Protein AF-A0AAE4VP01-F1 (afdb_monomer)

Solvent-accessible surface area (backbone atoms only — not comparable to full-atom values): 35886 Å² total; per-residue (Å²): 139,86,82,85,86,83,71,98,64,45,28,36,31,38,40,40,50,31,27,44,33,40,36,56,49,70,44,77,76,13,19,28,44,48,33,24,73,86,30,47,46,76,45,73,30,29,28,28,36,28,52,70,85,44,73,76,43,69,72,31,62,60,72,43,76,47,77,37,77,89,49,61,73,82,57,69,50,41,46,39,41,38,37,60,40,58,82,83,59,34,25,40,36,40,43,38,38,38,19,53,63,72,38,79,54,98,81,33,50,76,47,77,50,72,51,61,40,58,10,25,40,35,41,37,48,26,43,37,44,54,47,46,66,72,38,60,84,44,47,44,80,91,73,40,55,36,32,50,26,77,65,61,79,61,82,86,54,53,73,67,65,61,67,66,47,58,67,26,50,28,64,21,54,50,74,68,78,95,67,61,63,41,90,93,66,74,71,48,66,36,43,68,37,60,28,40,64,32,64,91,41,56,49,67,42,51,59,49,42,41,69,90,60,84,74,84,61,53,42,57,37,68,62,63,63,64,64,58,88,47,81,22,44,43,75,70,52,48,23,61,40,54,24,89,44,100,80,51,50,68,46,86,45,59,45,48,74,65,52,82,56,47,34,36,28,43,61,28,30,44,56,53,97,83,37,76,55,41,84,37,34,47,34,49,34,46,40,24,21,38,57,38,48,29,35,50,44,45,36,33,27,47,93,86,65,46,70,43,50,70,39,42,32,33,37,25,52,80,93,42,77,39,46,71,85,47,50,21,40,72,65,87,73,80,68,58,56,66,70,59,51,45,55,50,67,71,38,83,83,51,45,69,31,47,92,39,46,28,34,44,54,99,84,32,48,26,33,28,59,45,66,34,39,40,37,71,68,52,85,54,61,91,70,38,36,57,21,26,69,52,95,56,55,89,80,36,46,58,47,38,81,43,79,38,68,73,40,58,52,94,85,45,74,37,53,47,79,46,44,32,32,67,37,72,52,80,74,75,79,74,76,77,75,80,76,76,86,77,79,87,77,81,87,81,81,86,81,78,86,80,80,82,85,76,80,81,80,80,83,83,77,73,80,88,77,67,76,85,74,85,75,77,71,80,85,73,77,79,69,57,82,81,52,62,48,71,54,78,51,72,56,78,52,78,66,98,67,92,78,90,86,82,88,86,91,86,88,79,88,86,74,86,81,84,72,87,79,75,92,83,81,85,87,88,82,86,79,92,76,83,89,78,86,88,83,86,85,89,83,90,83,85,90,80,89,82,91,84,82,90,88,86,87,88,90,82,87,86,88,90,85,87,88,86,86,80,88,83,76,77,79,72,74,75,75,73,74,86,81,82,78,134

pLDDT: mean 74.48, std 25.94, range [20.48, 98.75]

Secondary structure (DSSP, 8-state):
-------S---EEEEE--EEEEEE-B-TTS-EEPS-TTTEEEEEEPEEEEETTEEEEEEE-S-EEEEE-S----S-EEEEEEEEE-TT--EEEEEEEEEETTB-STT-EEEEEEEE-EEEEEEEEEEHHHHHHH-GGGB-GGGPBPPTTTT---TTS-HHHHHSS-EE-SGGGS--TTPPBPTT---EEPPPEE-B--TT--B-EESS--TT----S----HHHHHT---TTEEEEEE------STT----SSHHHHTS-STTEE--EEEEETTEEEEEE-EEEEEEEEEE--EEEEEEEE-TT--EE-S-BEEEEETTEEEESS-B--SS-PPPPPHHHHHHHHH-TTSEEPGGG-EEEETTEEEEPSEEEEEEE-SPPPTTEEEEE--S-STT--SSEEEEE----STTS-SEEEEEEEEEEPPPPPPPPPPPPPPPPPPPPPPPPPPPPPPPPPPP---GGGS--------------TT--E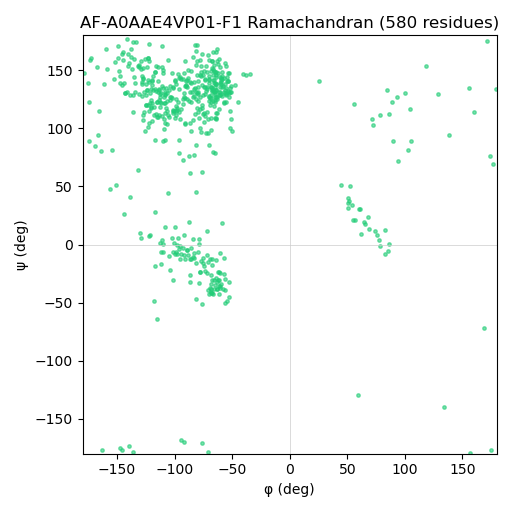EEEEEEEE--S----------------------S---------PPP--------------------------------SSSSSSSSSSSSSSSSS--

Radius of gyration: 39.27 Å; Cα contacts (8 Å, |Δi|>4): 1035; chains: 1; bounding box: 77×124×112 Å

Mean predicted aligned error: 16.54 Å

Sequence (582 aa):
MVYKNFPNANSALFYVWSGDSVNGTIA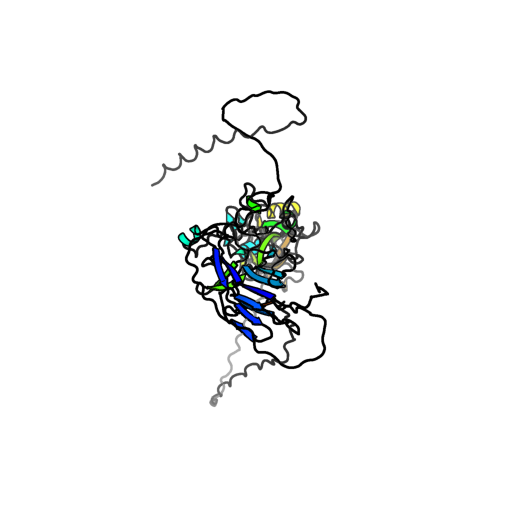RDGSIYAGSKSTILDSNVPFTFELNGYKIVNDSKKFIAIDCNKSSFANYLYIKLAYNYSFNTERITFRYVYCYQNQCDERALYGRYTYFSEADAQFHFVDDLQYRAKNPNGVGEGGKLKERGNSDAHLSLTDDEKKKGTLISSVPFHKIEGLNDIPGTQVETTGKAGFYRTDAGDAKSSILSFSNDTDTHNRPTLANLTGKNIPGYVYWDNDIDKPNNKNHEFANDDFTKKQPGNHYLSFAYEMKDGKPVKFLSRKHYYVTFRPIPTRLVVQYKGLDQQVISSKAYVIYAGASSVNSSLSSSASIPEAPERTTIVRMAENKDTSLLSAGAGYLSDGYAYLAPGIYKVDPTAAAPEGYEWAAASTDITNSSTSAKVDIGVNRSDTDSTQKVVTFVLRKKPTPPTPPTPPTPPTPPAPTPEPEPEPEPTPEPEPDIDWDDIPDIDLTPETDFPVKPDESSTVYVSFMVDNAALSAFKQESDQCSSEPKSAEVSTKQEQSYASVQQKRPESKRVSAKSHRLSKTGSTATPILTSAIASLFAGLAGLAESFAATRKRRN

Foldseek 3Di:
DFDPDDDDFWKKKKKWAFKKFKAFDAFLQFWAFWFAPLTIDIDGFFKWKDKPNRTLDDRDRDIDIFIDGPDPPVFKIKIKIKTWDFPRRAKIWTWMWMDGPPDPDPPIDTDIDMDGDWFKEKEAEFALLQCCQLCVVQADPLRAGAAQWQRDPPVVGDPCSVVSHDIGDPRQLDDRPPTHGDPPDDIDMKFIDGWDHDNQTIDWDFQADEPPDPDDIGHHAPCVNQVDDDFQWHFAHKNHQFFPDPVSHCYPDCSNPPDDYNRTQDWTFDDDPSDGFDIGRYGYMYGHIHGQFAWEAEWEAEPVRQTDWFFWKWKDDPPDTQDGPAIHDNDDDDQDQSVVSVVLRNDSPFAATPPSQQTADPRIGGGGAHKMKMAGPGDDPPQKAKFKDDPPRAPGHNIDIDGIHRNRDRPDGRYDYIYIYIDGDDDPPDPPDPDDDDDDDDDDDDDDDDDDDDDDDDDDDDPPPDPPDPPPDPDPDSDGSPDGDIDIDIDINGDPDDDDDDDDPDDRDDDPPDDDDDDDDDDDDDDDDDDDDDDDDDDDDDDDDDDDDDDDDDDDDDDDDDDPDDPPPPPPPPPPPPPDDD

Structure (mmCIF, N/CA/C/O backbone):
data_AF-A0AAE4VP01-F1
#
_entry.id   AF-A0AAE4VP01-F1
#
loop_
_atom_site.group_PDB
_atom_site.id
_atom_site.type_symbol
_atom_site.label_atom_id
_atom_site.label_alt_id
_atom_site.label_comp_id
_atom_site.label_asym_id
_atom_site.label_entity_id
_atom_site.label_seq_id
_atom_site.pdbx_PDB_ins_code
_atom_site.Cartn_x
_atom_site.Cartn_y
_atom_site.Cartn_z
_atom_site.occupancy
_atom_site.B_iso_or_equiv
_atom_site.auth_seq_id
_atom_site.auth_comp_id
_atom_site.auth_asym_id
_atom_site.auth_atom_id
_atom_site.pdbx_PDB_model_num
ATOM 1 N N . MET A 1 1 ? 2.719 1.467 -46.905 1.00 24.69 1 MET A N 1
ATOM 2 C CA . MET A 1 1 ? 2.576 2.324 -48.106 1.00 24.69 1 MET A CA 1
ATOM 3 C C . MET A 1 1 ? 2.980 1.498 -49.314 1.00 24.69 1 MET A C 1
ATOM 5 O O . MET A 1 1 ? 4.043 0.899 -49.259 1.00 24.69 1 MET A O 1
ATOM 9 N N . VAL A 1 2 ? 2.143 1.422 -50.351 1.00 22.12 2 VAL A N 1
ATOM 10 C CA . VAL A 1 2 ? 2.457 0.707 -51.603 1.00 22.12 2 VAL A CA 1
ATOM 11 C C . VAL A 1 2 ? 2.852 1.752 -52.642 1.00 22.12 2 VAL A C 1
ATOM 13 O O . VAL A 1 2 ? 2.030 2.596 -52.996 1.00 22.12 2 VAL A O 1
ATOM 16 N N . TYR A 1 3 ? 4.103 1.728 -53.099 1.00 30.81 3 TYR A N 1
ATOM 17 C CA . TYR A 1 3 ? 4.560 2.585 -54.192 1.00 30.81 3 TYR A CA 1
ATOM 18 C C . TYR A 1 3 ? 4.324 1.873 -55.526 1.00 30.81 3 TYR A C 1
ATOM 20 O O . TYR A 1 3 ? 4.761 0.742 -55.720 1.00 30.81 3 TYR A O 1
ATOM 28 N N . LYS A 1 4 ? 3.611 2.534 -56.443 1.00 29.00 4 LYS A N 1
ATOM 29 C CA . LYS A 1 4 ? 3.422 2.083 -57.827 1.00 29.00 4 LYS A CA 1
ATOM 30 C C . LYS A 1 4 ? 4.448 2.768 -58.730 1.00 29.00 4 LYS A C 1
ATOM 32 O O . LYS A 1 4 ? 4.572 3.989 -58.678 1.00 29.00 4 LYS A O 1
ATOM 37 N N . ASN A 1 5 ? 5.079 1.963 -59.588 1.00 33.78 5 ASN A N 1
ATOM 38 C CA . ASN A 1 5 ? 6.081 2.277 -60.620 1.00 33.78 5 ASN A CA 1
ATOM 39 C C . ASN A 1 5 ? 7.545 2.236 -60.152 1.00 33.78 5 ASN A C 1
ATOM 41 O O . ASN A 1 5 ? 8.133 3.257 -59.801 1.00 33.78 5 ASN A O 1
ATOM 45 N N . PHE A 1 6 ? 8.155 1.052 -60.258 1.00 41.00 6 PHE A N 1
ATOM 46 C CA . PHE A 1 6 ? 9.605 0.862 -60.184 1.00 41.00 6 PHE A CA 1
ATOM 47 C C . PHE A 1 6 ? 10.179 0.696 -61.609 1.00 41.00 6 PHE A C 1
ATOM 49 O O . PHE A 1 6 ? 9.810 -0.259 -62.290 1.00 41.00 6 PHE A O 1
ATOM 56 N N . PRO A 1 7 ? 11.034 1.611 -62.108 1.00 40.00 7 PRO A N 1
ATOM 57 C CA . PRO A 1 7 ? 11.706 1.454 -63.401 1.00 40.00 7 PRO A CA 1
ATOM 58 C C . PRO A 1 7 ? 12.818 0.385 -63.370 1.00 40.00 7 PRO A C 1
ATOM 60 O O . PRO A 1 7 ? 13.436 0.141 -62.338 1.00 40.00 7 PRO A O 1
ATOM 63 N N . ASN A 1 8 ? 13.082 -0.201 -64.545 1.00 43.78 8 ASN A N 1
ATOM 64 C CA . ASN A 1 8 ? 13.811 -1.448 -64.867 1.00 43.78 8 ASN A CA 1
ATOM 65 C C . ASN A 1 8 ? 15.292 -1.600 -64.420 1.00 43.78 8 ASN A C 1
ATOM 67 O O . ASN A 1 8 ? 16.003 -2.447 -64.960 1.00 43.78 8 ASN A O 1
ATOM 71 N N . ALA A 1 9 ? 15.786 -0.822 -63.457 1.00 52.22 9 ALA A N 1
ATOM 72 C CA . ALA A 1 9 ? 17.114 -0.985 -62.862 1.00 52.22 9 ALA A CA 1
ATOM 73 C C . ALA A 1 9 ? 16.954 -1.319 -61.371 1.00 52.22 9 ALA A C 1
ATOM 75 O O . ALA A 1 9 ? 16.867 -0.435 -60.523 1.00 52.22 9 ALA A O 1
ATOM 76 N N . ASN A 1 10 ? 16.862 -2.611 -61.062 1.00 58.47 10 ASN A N 1
ATOM 77 C CA . ASN A 1 10 ? 16.611 -3.110 -59.711 1.00 58.47 10 ASN A CA 1
ATOM 78 C C . ASN A 1 10 ? 17.934 -3.394 -58.992 1.00 58.47 10 ASN A C 1
ATOM 80 O O . ASN A 1 10 ? 18.305 -4.554 -58.829 1.00 58.47 10 ASN A O 1
ATOM 84 N N . SER A 1 11 ? 18.662 -2.347 -58.596 1.00 61.25 11 SER A N 1
ATOM 85 C CA . SER A 1 11 ? 19.675 -2.498 -57.549 1.00 61.25 11 SER A CA 1
ATOM 86 C C . SER A 1 11 ? 19.116 -2.090 -56.191 1.00 61.25 11 SER A C 1
ATOM 88 O O . SER A 1 11 ? 18.234 -1.233 -56.100 1.00 61.25 11 SER A O 1
ATOM 90 N N . ALA A 1 12 ? 19.573 -2.752 -55.134 1.00 66.62 12 ALA A N 1
ATOM 91 C CA . ALA A 1 12 ? 19.098 -2.534 -53.775 1.00 66.62 12 ALA A CA 1
ATOM 92 C C . ALA A 1 12 ? 20.247 -2.681 -52.783 1.00 66.62 12 ALA A C 1
ATOM 94 O O . ALA A 1 12 ? 21.037 -3.620 -52.883 1.00 66.62 12 ALA A O 1
ATOM 95 N N . LEU A 1 13 ? 20.283 -1.789 -51.794 1.00 72.81 13 LEU A N 1
ATOM 96 C CA . LEU A 1 13 ? 21.191 -1.892 -50.657 1.00 72.81 13 LEU A CA 1
ATOM 97 C C . LEU A 1 13 ? 20.380 -2.148 -49.393 1.00 72.81 13 LEU A C 1
ATOM 99 O O . LEU A 1 13 ? 19.471 -1.385 -49.064 1.00 72.81 13 LEU A O 1
ATOM 103 N N . PHE A 1 14 ? 20.739 -3.201 -48.669 1.00 75.62 14 PHE A N 1
ATOM 104 C CA . PHE A 1 14 ? 20.218 -3.468 -47.336 1.00 75.62 14 PHE A CA 1
ATOM 105 C C . PHE A 1 14 ? 21.317 -3.290 -46.322 1.00 75.62 14 PHE A C 1
ATOM 107 O O . PHE A 1 14 ? 22.387 -3.879 -46.446 1.00 75.62 14 PHE A O 1
ATOM 114 N N . TYR A 1 15 ? 21.008 -2.534 -45.286 1.00 80.69 15 TYR A N 1
ATOM 115 C CA . TYR A 1 15 ? 21.857 -2.346 -44.136 1.00 80.69 15 TYR A CA 1
ATOM 116 C C . TYR A 1 15 ? 21.118 -2.845 -42.910 1.00 80.69 15 TYR A C 1
ATOM 118 O O . TYR A 1 15 ? 20.023 -2.376 -42.596 1.00 80.69 15 TYR A O 1
ATOM 126 N N . VAL A 1 16 ? 21.714 -3.807 -42.223 1.00 80.69 16 VAL A N 1
ATOM 127 C CA . VAL A 1 16 ? 21.174 -4.364 -40.988 1.00 80.69 16 VAL A CA 1
ATOM 128 C C . VAL A 1 16 ? 22.245 -4.274 -39.917 1.00 80.69 16 VAL A C 1
ATOM 130 O O . VAL A 1 16 ? 23.395 -4.663 -40.131 1.00 80.69 16 VAL A O 1
ATOM 133 N N . TRP A 1 17 ? 21.862 -3.754 -38.757 1.00 83.50 17 TRP A N 1
ATOM 134 C CA . TRP A 1 17 ? 22.726 -3.672 -37.588 1.00 83.50 17 TRP A CA 1
ATOM 135 C C . TRP A 1 17 ? 22.317 -4.719 -36.553 1.00 83.50 17 TRP A C 1
ATOM 137 O O . TRP A 1 17 ? 21.168 -5.175 -36.510 1.00 83.50 17 TRP A O 1
ATOM 147 N N . SER A 1 18 ? 23.263 -5.051 -35.673 1.00 83.12 18 SER A N 1
ATOM 148 C CA . SER A 1 18 ? 22.926 -5.663 -34.391 1.00 83.12 18 SER A CA 1
ATOM 149 C C . SER A 1 18 ? 21.941 -4.786 -33.625 1.00 83.12 18 SER A C 1
ATOM 151 O O . SER A 1 18 ? 21.911 -3.569 -33.813 1.00 83.12 18 SER A O 1
ATOM 153 N N . GLY A 1 19 ? 21.145 -5.403 -32.756 1.00 84.00 19 GLY A N 1
ATOM 154 C CA . GLY A 1 19 ? 20.301 -4.641 -31.848 1.00 84.00 19 GLY A CA 1
ATOM 155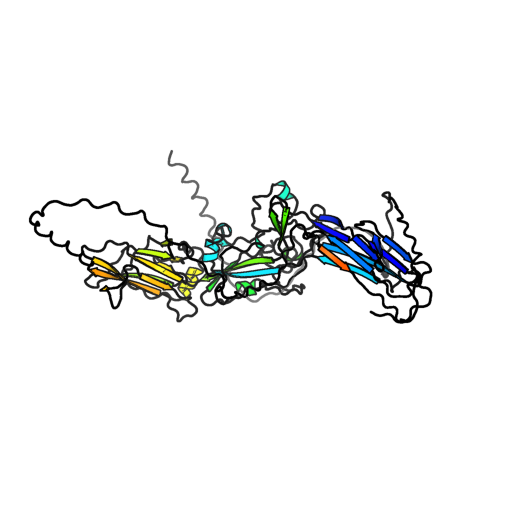 C C . GLY A 1 19 ? 21.173 -3.915 -30.830 1.00 84.00 19 GLY A C 1
ATOM 156 O O . GLY A 1 19 ? 22.230 -4.417 -30.453 1.00 84.00 19 GLY A O 1
ATOM 157 N N . ASP A 1 20 ? 20.731 -2.756 -30.364 1.00 86.69 20 ASP A N 1
ATOM 158 C CA . ASP A 1 20 ? 21.375 -2.039 -29.267 1.00 86.69 20 ASP A CA 1
ATOM 159 C C . ASP A 1 20 ? 20.517 -2.211 -28.017 1.00 86.69 20 ASP A C 1
ATOM 161 O O . ASP A 1 20 ? 19.409 -1.671 -27.947 1.00 86.69 20 ASP A O 1
ATOM 165 N N . SER A 1 21 ? 21.007 -2.980 -27.046 1.00 87.38 21 SER A N 1
ATOM 166 C CA . SER A 1 21 ? 20.384 -3.061 -25.723 1.00 87.38 21 SER A CA 1
ATOM 167 C C . SER A 1 21 ? 20.983 -2.018 -24.798 1.00 87.38 21 SER A C 1
ATOM 169 O O . SER A 1 21 ? 22.200 -1.842 -24.765 1.00 87.38 21 SER A O 1
ATOM 171 N N . VAL A 1 22 ? 20.115 -1.358 -24.041 1.00 87.56 22 VAL A N 1
ATOM 172 C CA . VAL A 1 22 ? 20.489 -0.467 -22.948 1.00 87.56 22 VAL A CA 1
ATOM 173 C C . VAL A 1 22 ? 19.811 -0.995 -21.706 1.00 87.56 22 VAL A C 1
ATOM 175 O O . VAL A 1 22 ? 18.603 -0.844 -21.529 1.00 87.56 22 VAL A O 1
ATOM 178 N N . ASN A 1 23 ? 20.619 -1.630 -20.873 1.00 87.75 23 ASN A N 1
ATOM 179 C CA . ASN A 1 23 ? 20.226 -2.084 -19.555 1.00 87.75 23 ASN A CA 1
ATOM 180 C C . ASN A 1 23 ? 20.976 -1.240 -18.542 1.00 87.75 23 ASN A C 1
ATOM 182 O O . ASN A 1 23 ? 21.915 -0.520 -18.866 1.00 87.75 23 ASN A O 1
ATOM 186 N N . GLY A 1 24 ? 20.629 -1.362 -17.284 1.00 88.56 24 GLY A N 1
ATOM 187 C CA . GLY A 1 24 ? 21.491 -0.869 -16.230 1.00 88.56 24 GLY A CA 1
ATOM 188 C C . GLY A 1 24 ? 21.606 -1.854 -15.091 1.00 88.56 24 GLY A C 1
ATOM 189 O O . GLY A 1 24 ? 21.059 -2.956 -15.093 1.00 88.56 24 GLY A O 1
ATOM 190 N N . THR A 1 25 ? 22.359 -1.432 -14.095 1.00 90.38 25 THR A N 1
ATOM 191 C CA . THR A 1 25 ? 22.675 -2.254 -12.942 1.00 90.38 25 THR A CA 1
ATOM 192 C C . THR A 1 25 ? 21.399 -2.532 -12.146 1.00 90.38 25 THR A C 1
ATOM 194 O O . THR A 1 25 ? 20.568 -1.636 -11.955 1.00 90.38 25 THR A O 1
ATOM 197 N N . ILE A 1 26 ? 21.286 -3.773 -11.679 1.00 92.00 26 ILE A N 1
ATOM 198 C CA . ILE A 1 26 ? 20.283 -4.253 -10.731 1.00 92.00 26 ILE A CA 1
ATOM 199 C C . ILE A 1 26 ? 20.985 -4.413 -9.378 1.00 92.00 26 ILE A C 1
ATOM 201 O O . ILE A 1 26 ? 22.101 -4.937 -9.324 1.00 92.00 26 ILE A O 1
ATOM 205 N N . ALA A 1 27 ? 20.378 -3.916 -8.306 1.00 94.19 27 ALA A N 1
ATOM 206 C CA . ALA A 1 27 ? 20.872 -4.104 -6.949 1.00 94.19 27 ALA A CA 1
ATOM 207 C C . ALA A 1 27 ? 20.517 -5.507 -6.432 1.00 94.19 27 ALA A C 1
ATOM 209 O O . ALA A 1 27 ? 19.587 -6.154 -6.916 1.00 94.19 27 ALA A O 1
ATOM 210 N N . ARG A 1 28 ? 21.241 -5.991 -5.418 1.00 93.50 28 ARG A N 1
ATOM 211 C CA . ARG A 1 28 ? 21.057 -7.353 -4.885 1.00 93.50 28 ARG A CA 1
ATOM 212 C C . ARG A 1 28 ? 19.661 -7.622 -4.310 1.00 93.50 28 ARG A C 1
ATOM 214 O O . ARG A 1 28 ? 19.244 -8.773 -4.247 1.00 93.50 28 ARG A O 1
ATOM 221 N N . ASP A 1 29 ? 18.950 -6.579 -3.901 1.00 94.06 29 ASP A N 1
ATOM 222 C CA . ASP A 1 29 ? 17.583 -6.643 -3.376 1.00 94.06 29 ASP A CA 1
ATOM 223 C C . ASP A 1 29 ? 16.497 -6.453 -4.448 1.00 94.06 29 ASP A C 1
ATOM 225 O O . ASP A 1 29 ? 15.317 -6.326 -4.124 1.00 94.06 29 ASP A O 1
ATOM 229 N N . GLY A 1 30 ? 16.889 -6.416 -5.725 1.00 95.31 30 GLY A N 1
ATOM 230 C CA . GLY A 1 30 ? 15.972 -6.264 -6.850 1.00 95.31 30 GLY A CA 1
ATOM 231 C C . GLY A 1 30 ? 15.614 -4.821 -7.180 1.00 95.31 30 GLY A C 1
ATOM 232 O O . GLY A 1 30 ? 14.960 -4.571 -8.195 1.00 95.31 30 GLY A O 1
ATOM 233 N N . SER A 1 31 ? 16.067 -3.866 -6.362 1.00 95.88 31 SER A N 1
ATOM 234 C CA . SER A 1 31 ? 15.992 -2.441 -6.674 1.00 95.88 31 SER A CA 1
ATOM 235 C C . SER A 1 31 ? 16.832 -2.127 -7.909 1.00 95.88 31 SER A C 1
ATOM 237 O O . SER A 1 31 ? 17.774 -2.848 -8.256 1.00 95.88 31 SER A O 1
ATOM 239 N N . ILE A 1 32 ? 16.526 -1.020 -8.576 1.00 94.06 32 ILE A N 1
ATOM 240 C CA . ILE A 1 32 ? 17.273 -0.584 -9.760 1.00 94.06 32 ILE A CA 1
ATOM 241 C C . ILE A 1 32 ? 17.990 0.729 -9.486 1.00 94.06 32 ILE A C 1
ATOM 243 O O . ILE A 1 32 ? 17.554 1.537 -8.672 1.00 94.06 32 ILE A O 1
ATOM 247 N N . TYR A 1 33 ? 19.091 0.964 -10.190 1.00 93.56 33 TYR A N 1
ATOM 248 C CA . TYR A 1 33 ? 19.744 2.267 -10.172 1.00 93.56 33 TYR A CA 1
ATOM 249 C C . TYR A 1 33 ? 19.185 3.157 -11.277 1.00 93.56 33 TYR A C 1
ATOM 251 O O . TYR A 1 33 ? 19.063 2.711 -12.426 1.00 93.56 33 TYR A O 1
ATOM 259 N N . ALA A 1 34 ? 18.928 4.419 -10.941 1.00 92.56 34 ALA A N 1
ATOM 260 C CA . ALA A 1 34 ? 18.628 5.458 -11.916 1.00 92.56 34 ALA A CA 1
ATOM 261 C C . ALA A 1 34 ? 19.727 5.543 -12.991 1.00 92.56 34 ALA A C 1
ATOM 263 O O . ALA A 1 34 ? 20.908 5.270 -12.727 1.00 92.56 34 ALA A O 1
ATOM 264 N N . GLY A 1 35 ? 19.337 5.905 -14.210 1.00 91.19 35 GLY A N 1
ATOM 265 C CA . GLY A 1 35 ? 20.222 5.954 -15.369 1.00 91.19 35 GLY A CA 1
ATOM 266 C C . GLY A 1 35 ? 21.320 7.000 -15.235 1.00 91.19 35 GLY A C 1
ATOM 267 O O . GLY A 1 35 ? 21.077 8.176 -14.960 1.00 91.19 35 GLY A O 1
ATOM 268 N N . SER A 1 36 ? 22.554 6.546 -15.429 1.00 90.44 36 SER A N 1
ATOM 269 C CA . SER A 1 36 ? 23.763 7.360 -15.470 1.00 90.44 36 SER A CA 1
ATOM 270 C C . SER A 1 36 ? 24.871 6.594 -16.194 1.00 90.44 36 SER A C 1
ATOM 272 O O . SER A 1 36 ? 24.788 5.377 -16.374 1.00 90.44 36 SER A O 1
ATOM 274 N N . LYS A 1 37 ? 25.965 7.277 -16.540 1.00 89.25 37 LYS A N 1
ATOM 275 C CA . LYS A 1 37 ? 27.136 6.638 -17.163 1.00 89.25 37 LYS A CA 1
ATOM 276 C C . LYS A 1 37 ? 27.732 5.476 -16.356 1.00 89.25 37 LYS A C 1
ATOM 278 O O . LYS A 1 37 ? 28.317 4.586 -16.955 1.00 89.25 37 LYS A O 1
ATOM 283 N N . SER A 1 38 ? 27.624 5.481 -15.024 1.00 88.69 38 SER A N 1
ATOM 284 C CA . SER A 1 38 ? 28.180 4.424 -14.160 1.00 88.69 38 SER A CA 1
ATOM 285 C C . SER A 1 38 ? 27.205 3.279 -13.882 1.00 88.69 38 SER A C 1
ATOM 287 O O . SER A 1 38 ? 27.604 2.244 -13.344 1.00 88.69 38 SER A O 1
ATOM 289 N N . THR A 1 39 ? 25.925 3.463 -14.204 1.00 91.56 39 THR A N 1
ATOM 290 C CA . THR A 1 39 ? 24.864 2.498 -13.897 1.00 91.56 39 THR A CA 1
ATOM 291 C C . THR A 1 39 ? 24.289 1.848 -15.144 1.00 91.56 39 THR A C 1
ATOM 293 O O . THR A 1 39 ? 23.685 0.789 -15.008 1.00 91.56 39 THR A O 1
ATOM 296 N N . ILE A 1 40 ? 24.512 2.417 -16.330 1.00 90.69 40 ILE A N 1
ATOM 297 C CA . ILE A 1 40 ? 24.081 1.882 -17.625 1.00 90.69 40 ILE A CA 1
ATOM 298 C C . ILE A 1 40 ? 25.125 0.935 -18.225 1.00 90.69 40 ILE A C 1
ATOM 300 O O . ILE A 1 40 ? 26.330 1.141 -18.101 1.00 90.69 40 ILE A O 1
ATOM 304 N N . LEU A 1 41 ? 24.628 -0.109 -18.881 1.00 87.06 41 LEU A N 1
ATOM 305 C CA . LEU A 1 41 ? 25.360 -1.115 -19.633 1.00 87.06 41 LEU A CA 1
ATOM 306 C C . LEU A 1 41 ? 24.743 -1.208 -21.031 1.00 87.06 41 LEU A C 1
ATOM 308 O O . LEU A 1 41 ? 23.653 -1.760 -21.208 1.00 87.06 41 LEU A O 1
ATOM 312 N N . ASP A 1 42 ? 25.467 -0.688 -22.016 1.00 86.44 42 ASP A N 1
ATOM 313 C CA . ASP A 1 42 ? 25.106 -0.820 -23.424 1.00 86.44 42 ASP A CA 1
ATOM 314 C C . ASP A 1 42 ? 25.723 -2.095 -23.998 1.00 86.44 42 ASP A C 1
ATOM 316 O O . ASP A 1 42 ? 26.902 -2.392 -23.772 1.00 86.44 42 ASP A O 1
ATOM 320 N N . SER A 1 43 ? 24.946 -2.864 -24.761 1.00 87.12 43 SER A N 1
ATOM 321 C CA . SER A 1 43 ? 25.479 -4.052 -25.425 1.00 87.12 43 SER A CA 1
ATOM 322 C C . SER A 1 43 ? 24.810 -4.349 -26.763 1.00 87.12 43 SER A C 1
ATOM 324 O O . SER A 1 43 ? 23.604 -4.155 -26.937 1.00 87.12 43 SER A O 1
ATOM 326 N N . ASN A 1 44 ? 25.602 -4.864 -27.706 1.00 87.56 44 ASN A N 1
ATOM 327 C CA . ASN A 1 44 ? 25.097 -5.322 -28.995 1.00 87.56 44 ASN A CA 1
ATOM 328 C C . ASN A 1 44 ? 24.400 -6.676 -28.838 1.00 87.56 44 ASN A C 1
ATOM 330 O O . ASN A 1 44 ? 25.033 -7.674 -28.465 1.00 87.56 44 ASN A O 1
ATOM 334 N N . VAL A 1 45 ? 23.118 -6.700 -29.185 1.00 86.69 45 VAL A N 1
ATOM 335 C CA . VAL A 1 45 ? 22.275 -7.890 -29.234 1.00 86.69 45 VAL A CA 1
ATOM 336 C C . VAL A 1 45 ? 22.449 -8.556 -30.595 1.00 86.69 45 VAL A C 1
ATOM 338 O O . VAL A 1 45 ? 22.247 -7.902 -31.628 1.00 86.69 45 VAL A O 1
ATOM 341 N N . PRO A 1 46 ? 22.863 -9.831 -30.622 1.00 87.69 46 PRO A N 1
ATOM 342 C CA . PRO A 1 46 ? 23.060 -10.535 -31.870 1.00 87.69 46 PRO A CA 1
ATOM 343 C C . PRO A 1 46 ? 21.729 -10.769 -32.588 1.00 87.69 46 PRO A C 1
ATOM 345 O O . PRO A 1 46 ? 20.653 -10.774 -31.985 1.00 87.69 46 PRO A O 1
ATOM 348 N N . PHE A 1 47 ? 21.813 -10.968 -33.897 1.00 86.69 47 PHE A N 1
ATOM 349 C CA . PHE A 1 47 ? 20.653 -11.228 -34.731 1.00 86.69 47 PHE A CA 1
ATOM 350 C C . PHE A 1 47 ? 20.912 -12.338 -35.735 1.00 86.69 47 PHE A C 1
ATOM 352 O O . PHE A 1 47 ? 22.030 -12.567 -36.202 1.00 86.69 47 PHE A O 1
ATOM 359 N N . THR A 1 48 ? 19.830 -13.014 -36.081 1.00 88.44 48 THR A N 1
ATOM 360 C CA . THR A 1 48 ? 19.749 -13.910 -37.224 1.00 88.44 48 THR A CA 1
ATOM 361 C C . THR A 1 48 ? 19.027 -13.173 -38.337 1.00 88.44 48 THR A C 1
ATOM 363 O O . THR A 1 48 ? 18.002 -12.528 -38.105 1.00 88.44 48 THR A O 1
ATOM 366 N N . PHE A 1 49 ? 19.574 -13.261 -39.544 1.00 85.69 49 PHE A N 1
ATOM 367 C CA . PHE A 1 49 ? 18.999 -12.635 -40.725 1.00 85.69 49 PHE A CA 1
ATOM 368 C C . PHE A 1 49 ? 18.753 -13.693 -41.785 1.00 85.69 49 PHE A C 1
ATOM 370 O O . PHE A 1 49 ? 19.683 -14.364 -42.237 1.00 85.69 49 PHE A O 1
ATOM 377 N N . GLU A 1 50 ? 17.490 -13.820 -42.175 1.00 85.00 50 GLU A N 1
ATOM 378 C CA . GLU A 1 50 ? 17.053 -14.642 -43.292 1.00 85.00 50 GLU A CA 1
ATOM 379 C C . GLU A 1 50 ? 16.504 -13.739 -44.403 1.00 85.00 50 GLU A C 1
ATOM 381 O O . GLU A 1 50 ? 15.712 -12.824 -44.155 1.00 85.00 50 GLU A O 1
ATOM 386 N N . LEU A 1 51 ? 16.932 -14.015 -45.633 1.00 78.38 51 LEU A N 1
ATOM 387 C CA . LEU A 1 51 ? 16.502 -13.339 -46.848 1.00 78.38 51 LEU A CA 1
ATOM 388 C C . LEU A 1 51 ? 15.882 -14.378 -47.781 1.00 78.38 51 LEU A C 1
ATOM 390 O O . LEU A 1 51 ? 16.554 -15.327 -48.179 1.00 78.38 51 LEU A O 1
ATOM 394 N N . ASN A 1 52 ? 14.599 -14.230 -48.112 1.00 75.75 52 ASN A N 1
ATOM 395 C CA . ASN A 1 52 ? 13.846 -15.183 -48.940 1.00 75.75 52 ASN A CA 1
ATOM 396 C C . ASN A 1 52 ? 13.961 -16.645 -48.457 1.00 75.75 52 ASN A C 1
ATOM 398 O O . ASN A 1 52 ? 14.031 -17.571 -49.259 1.00 75.75 52 ASN A O 1
ATOM 402 N N . GLY A 1 53 ? 14.013 -16.850 -47.137 1.00 78.94 53 GLY A N 1
ATOM 403 C CA . GLY A 1 53 ? 14.167 -18.170 -46.514 1.00 78.94 53 GLY A CA 1
ATOM 404 C C . GLY A 1 53 ? 15.612 -18.677 -46.422 1.00 78.94 53 GLY A C 1
ATOM 405 O O . GLY A 1 53 ? 15.861 -19.661 -45.729 1.00 78.94 53 GLY A O 1
ATOM 406 N N . TYR A 1 54 ? 16.579 -17.995 -47.042 1.00 78.50 54 TYR A N 1
ATOM 407 C CA . TYR A 1 54 ? 17.999 -18.313 -46.905 1.00 78.50 54 TYR A CA 1
ATOM 408 C C . TYR A 1 54 ? 18.589 -17.588 -45.702 1.00 78.50 54 TYR A C 1
ATOM 410 O O . TYR A 1 54 ? 18.545 -16.361 -45.612 1.00 78.50 54 TYR A O 1
ATOM 418 N N . LYS A 1 55 ? 19.174 -18.344 -44.774 1.00 86.44 55 LYS A N 1
ATOM 419 C CA . LYS A 1 55 ? 19.867 -17.780 -43.616 1.00 86.44 55 LYS A CA 1
ATOM 420 C C . LYS A 1 55 ? 21.203 -17.177 -44.048 1.00 86.44 55 LYS A C 1
ATOM 422 O O . LYS A 1 55 ? 22.122 -17.905 -44.405 1.00 86.44 55 LYS A O 1
ATOM 427 N N . ILE A 1 56 ? 21.297 -15.850 -43.994 1.00 85.19 56 ILE A N 1
ATOM 428 C CA . ILE A 1 56 ? 22.492 -15.082 -44.365 1.00 85.19 56 ILE A CA 1
ATOM 429 C C . ILE A 1 56 ? 23.499 -15.076 -43.217 1.00 85.19 56 ILE A C 1
ATOM 431 O O . ILE A 1 56 ? 24.683 -15.331 -43.414 1.00 85.19 56 ILE A O 1
ATOM 435 N N . VAL A 1 57 ? 23.020 -14.807 -42.001 1.00 86.25 57 VAL A N 1
ATOM 436 C CA . VAL A 1 57 ? 23.812 -14.925 -40.774 1.00 86.25 57 VAL A CA 1
ATOM 437 C C . VAL A 1 57 ? 22.984 -15.520 -39.653 1.00 86.25 57 VAL A C 1
ATOM 439 O O . VAL A 1 57 ? 21.760 -15.387 -39.620 1.00 86.25 57 VAL A O 1
ATOM 442 N N . ASN A 1 58 ? 23.683 -16.121 -38.701 1.00 90.19 58 ASN A N 1
ATOM 443 C CA . ASN A 1 58 ? 23.122 -16.632 -37.466 1.00 90.19 58 ASN A CA 1
ATOM 444 C C . ASN A 1 58 ? 23.871 -15.999 -36.294 1.00 90.19 58 ASN A C 1
ATOM 446 O O . ASN A 1 58 ? 25.101 -15.990 -36.316 1.00 90.19 58 ASN A O 1
ATOM 450 N N . ASP A 1 59 ? 23.137 -15.500 -35.300 1.00 87.56 59 ASP A N 1
ATOM 451 C CA . ASP A 1 59 ? 23.698 -14.971 -34.047 1.00 87.56 59 ASP A CA 1
ATOM 452 C C . ASP A 1 59 ? 24.840 -13.942 -34.246 1.00 87.56 59 ASP A C 1
ATOM 454 O O . ASP A 1 59 ? 25.862 -13.931 -33.561 1.00 87.56 59 ASP A O 1
ATOM 458 N N . SER A 1 60 ? 24.692 -13.065 -35.243 1.00 86.06 60 SER A N 1
ATOM 459 C CA . SER A 1 60 ? 25.725 -12.098 -35.617 1.00 86.06 60 SER A CA 1
ATOM 460 C C . SER A 1 60 ? 25.571 -10.789 -34.852 1.00 86.06 60 SER A C 1
ATOM 462 O O . SER A 1 60 ? 24.480 -10.237 -34.762 1.00 86.06 60 SER A O 1
ATOM 464 N N . LYS A 1 61 ? 26.687 -10.226 -34.380 1.00 87.44 61 LYS A N 1
ATOM 465 C CA . LYS A 1 61 ? 26.772 -8.825 -33.913 1.00 87.44 61 LYS A CA 1
ATOM 466 C C . LYS A 1 61 ? 27.340 -7.878 -34.970 1.00 87.44 61 LYS A C 1
ATOM 468 O O . LYS A 1 61 ? 27.534 -6.695 -34.708 1.00 87.44 61 LYS A O 1
ATOM 473 N N . LYS A 1 62 ? 27.687 -8.406 -36.144 1.00 86.12 62 LYS A N 1
ATOM 474 C CA . LYS A 1 62 ? 28.294 -7.623 -37.217 1.00 86.12 62 LYS A CA 1
ATOM 475 C C . LYS A 1 62 ? 27.208 -6.920 -38.007 1.00 86.12 62 LYS A C 1
ATOM 477 O O . LYS A 1 62 ? 26.174 -7.506 -38.312 1.00 86.12 62 LYS A O 1
ATOM 482 N N . PHE A 1 63 ? 27.501 -5.683 -38.374 1.00 84.44 63 PHE A N 1
ATOM 483 C CA . PHE A 1 63 ? 26.775 -4.986 -39.417 1.00 84.44 63 PHE A CA 1
ATOM 484 C C . PHE A 1 63 ? 26.807 -5.791 -40.718 1.00 84.44 63 PHE A C 1
ATOM 486 O O . PHE A 1 63 ? 27.849 -6.339 -41.089 1.00 84.44 63 PHE A O 1
ATOM 493 N N . ILE A 1 64 ? 25.672 -5.841 -41.407 1.00 83.50 64 ILE A N 1
ATOM 494 C CA . ILE A 1 64 ? 25.531 -6.516 -42.692 1.00 83.50 64 ILE A CA 1
ATOM 495 C C . ILE A 1 64 ? 25.084 -5.496 -43.716 1.00 83.50 64 ILE A C 1
ATOM 497 O O . ILE A 1 64 ? 24.049 -4.853 -43.552 1.00 83.50 64 ILE A O 1
ATOM 501 N N . ALA A 1 65 ? 25.869 -5.399 -44.782 1.00 82.19 65 ALA A N 1
ATOM 502 C CA . ALA A 1 65 ? 25.489 -4.727 -46.006 1.00 82.19 65 ALA A CA 1
ATOM 503 C C . ALA A 1 65 ? 25.257 -5.791 -47.082 1.00 82.19 65 ALA A C 1
ATOM 505 O O . ALA A 1 65 ? 26.166 -6.566 -47.376 1.00 82.19 65 ALA A O 1
ATOM 506 N N . ILE A 1 66 ? 24.059 -5.829 -47.661 1.00 75.00 66 ILE A N 1
ATOM 507 C CA . ILE A 1 66 ? 23.780 -6.620 -48.860 1.00 75.00 66 ILE A CA 1
ATOM 508 C C . ILE A 1 66 ? 23.621 -5.651 -50.017 1.00 75.00 66 ILE A C 1
ATOM 510 O O . ILE A 1 66 ? 22.703 -4.833 -50.017 1.00 75.00 66 ILE A O 1
ATOM 514 N N . ASP A 1 67 ? 24.515 -5.770 -50.992 1.00 74.31 67 ASP A N 1
ATOM 515 C CA . ASP A 1 67 ? 24.433 -5.065 -52.263 1.00 74.31 67 ASP A CA 1
ATOM 516 C C . ASP A 1 67 ? 23.902 -6.014 -53.335 1.00 74.31 67 ASP A C 1
ATOM 518 O O . ASP A 1 67 ? 24.537 -7.007 -53.698 1.00 74.31 67 ASP A O 1
ATOM 522 N N . CYS A 1 68 ? 22.703 -5.714 -53.815 1.00 67.50 68 CYS A N 1
ATOM 523 C CA . CYS A 1 68 ? 22.047 -6.448 -54.880 1.00 67.50 68 CYS A CA 1
ATOM 524 C C . CYS A 1 68 ? 22.322 -5.723 -56.198 1.00 67.50 68 CYS A C 1
ATOM 526 O O . CYS A 1 68 ? 21.478 -4.982 -56.696 1.00 67.50 68 CYS A O 1
ATOM 528 N N . ASN A 1 69 ? 23.510 -5.915 -56.769 1.00 59.56 69 ASN A N 1
ATOM 529 C CA . ASN A 1 69 ? 23.852 -5.349 -58.072 1.00 59.56 69 ASN A CA 1
ATOM 530 C C . ASN A 1 69 ? 23.358 -6.250 -59.213 1.00 59.56 69 ASN A C 1
ATOM 532 O O . ASN A 1 69 ? 23.717 -7.420 -59.279 1.00 59.56 69 ASN A O 1
ATOM 536 N N . LYS A 1 70 ? 22.597 -5.670 -60.154 1.00 54.59 70 LYS A N 1
ATOM 537 C CA . LYS A 1 70 ? 22.127 -6.294 -61.414 1.00 54.59 70 LYS A CA 1
ATOM 538 C C . LYS A 1 70 ? 21.164 -7.486 -61.298 1.00 54.59 70 LYS A C 1
ATOM 540 O O . LYS A 1 70 ? 20.960 -8.176 -62.292 1.00 54.59 70 LYS A O 1
ATOM 545 N N . SER A 1 71 ? 20.491 -7.661 -60.168 1.00 52.12 71 SER A N 1
ATOM 546 C CA . SER A 1 71 ? 19.492 -8.719 -60.014 1.00 52.12 71 SER A CA 1
ATOM 547 C C . SER A 1 71 ? 18.161 -8.106 -59.624 1.00 52.12 71 SER A C 1
ATOM 549 O O . SER A 1 71 ? 17.919 -7.756 -58.472 1.00 52.12 71 SER A O 1
ATOM 551 N N . SER A 1 72 ? 17.277 -7.987 -60.610 1.00 49.00 72 SER A N 1
ATOM 552 C CA . SER A 1 72 ? 15.849 -7.874 -60.367 1.00 49.00 72 SER A CA 1
ATOM 553 C C . SER A 1 72 ? 15.428 -9.005 -59.442 1.00 49.00 72 SER A C 1
ATOM 555 O O . SER A 1 72 ? 15.366 -10.153 -59.872 1.00 49.00 72 SER A O 1
ATOM 557 N N . PHE A 1 73 ? 15.113 -8.687 -58.183 1.00 52.28 73 PHE A N 1
ATOM 558 C CA . PHE A 1 73 ? 14.167 -9.501 -57.434 1.00 52.28 73 PHE A CA 1
ATOM 559 C C . PHE A 1 73 ? 12.932 -9.609 -58.331 1.00 52.28 73 PHE A C 1
ATOM 561 O O . PHE A 1 73 ? 12.182 -8.648 -58.487 1.00 52.28 73 PHE A O 1
ATOM 568 N N . ALA A 1 74 ? 12.789 -10.734 -59.031 1.00 48.06 74 ALA A N 1
ATOM 569 C CA . ALA A 1 74 ? 11.678 -10.938 -59.952 1.00 48.06 74 ALA A CA 1
ATOM 570 C C . ALA A 1 74 ? 10.339 -11.036 -59.191 1.00 48.06 74 ALA A C 1
ATOM 572 O O . ALA A 1 74 ? 9.286 -10.950 -59.807 1.00 48.06 74 ALA A O 1
ATOM 573 N N . ASN A 1 75 ? 10.393 -11.185 -57.857 1.00 53.62 75 ASN A N 1
ATOM 574 C CA . ASN A 1 75 ? 9.282 -11.443 -56.942 1.00 53.62 75 ASN A CA 1
ATOM 575 C C . ASN A 1 75 ? 9.408 -10.629 -55.634 1.00 53.62 75 ASN A C 1
ATOM 577 O O . ASN A 1 75 ? 10.323 -9.822 -55.469 1.00 53.62 75 ASN A O 1
ATOM 581 N N . TYR A 1 76 ? 8.505 -10.911 -54.685 1.00 57.59 76 TYR A N 1
ATOM 582 C CA . TYR A 1 76 ? 8.529 -10.444 -53.297 1.00 57.59 76 TYR A CA 1
ATOM 583 C C . TYR A 1 76 ? 9.889 -10.625 -52.621 1.00 57.59 76 TYR A C 1
ATOM 585 O O . TYR A 1 76 ? 10.513 -11.685 -52.696 1.00 57.59 76 TYR A O 1
ATOM 593 N N . LEU A 1 77 ? 10.289 -9.596 -51.881 1.00 65.06 77 LEU A N 1
ATOM 594 C CA . LEU A 1 77 ? 11.381 -9.669 -50.929 1.00 65.06 77 LEU A CA 1
ATOM 595 C C . LEU A 1 77 ? 10.827 -10.013 -49.545 1.00 65.06 77 LEU A C 1
ATOM 597 O O . LEU A 1 77 ? 10.019 -9.257 -49.001 1.00 65.06 77 LEU A O 1
ATOM 601 N N . TYR A 1 78 ? 11.287 -11.123 -48.978 1.00 71.00 78 TYR A N 1
ATOM 602 C CA . TYR A 1 78 ? 11.022 -11.504 -47.598 1.00 71.00 78 TYR A CA 1
ATOM 603 C C . TYR A 1 78 ? 12.278 -11.301 -46.756 1.00 71.00 78 TYR A C 1
ATOM 605 O O . TYR A 1 78 ? 13.290 -11.977 -46.950 1.00 71.00 78 TYR A O 1
ATOM 613 N N . ILE A 1 79 ? 12.194 -10.374 -45.807 1.00 75.06 79 ILE A N 1
ATOM 614 C CA . ILE A 1 79 ? 13.224 -10.149 -44.795 1.00 75.06 79 ILE A CA 1
ATOM 615 C C . ILE A 1 79 ? 12.691 -10.635 -43.462 1.00 75.06 79 ILE A C 1
ATOM 617 O O . ILE A 1 79 ? 11.604 -10.237 -43.043 1.00 75.06 79 ILE A O 1
ATOM 621 N N . LYS A 1 80 ? 13.489 -11.456 -42.785 1.00 82.50 80 LYS A N 1
ATOM 622 C CA . LYS A 1 80 ? 13.237 -11.871 -41.413 1.00 82.50 80 LYS A CA 1
ATOM 623 C C . LYS A 1 80 ? 14.464 -11.585 -40.572 1.00 82.50 80 LYS A C 1
ATOM 625 O O . LYS A 1 80 ? 15.524 -12.186 -40.752 1.00 82.50 80 LYS A O 1
ATOM 630 N N . LEU A 1 81 ? 14.285 -10.653 -39.647 1.00 82.00 81 LEU A N 1
ATOM 631 C CA . LEU A 1 81 ? 15.245 -10.353 -38.596 1.00 82.00 81 LEU A CA 1
ATOM 632 C C . LEU A 1 81 ? 14.723 -10.955 -37.301 1.00 82.00 81 LEU A C 1
ATOM 634 O O . LEU A 1 81 ? 13.588 -10.678 -36.915 1.00 82.00 81 LEU A O 1
ATOM 638 N N . ALA A 1 82 ? 15.548 -11.785 -36.674 1.00 85.38 82 ALA A N 1
ATOM 639 C CA . ALA A 1 82 ? 15.270 -12.395 -35.386 1.00 85.38 82 ALA A CA 1
ATOM 640 C C . ALA A 1 82 ? 16.366 -11.988 -34.403 1.00 85.38 82 ALA A C 1
ATOM 642 O O . ALA A 1 82 ? 17.539 -12.307 -34.605 1.00 85.38 82 ALA A O 1
ATOM 643 N N . TYR A 1 83 ? 15.977 -11.280 -33.349 1.00 82.25 83 TYR A N 1
ATOM 644 C CA . TYR A 1 83 ? 16.869 -10.865 -32.272 1.00 82.25 83 TYR A CA 1
ATOM 645 C C . TYR A 1 83 ? 16.545 -11.673 -31.026 1.00 82.25 83 TYR A C 1
ATOM 647 O O . TYR A 1 83 ? 15.385 -11.707 -30.624 1.00 82.25 83 TYR A O 1
ATOM 655 N N . ASN A 1 84 ? 17.560 -12.283 -30.418 1.00 78.31 84 ASN A N 1
ATOM 656 C CA . ASN A 1 84 ? 17.413 -13.011 -29.163 1.00 78.31 84 ASN A CA 1
ATOM 657 C C . ASN A 1 84 ? 17.910 -12.123 -28.029 1.00 78.31 84 ASN A C 1
ATOM 659 O O . ASN A 1 84 ? 19.094 -11.790 -27.972 1.00 78.31 84 ASN A O 1
ATOM 663 N N . TYR A 1 85 ? 17.006 -11.732 -27.139 1.00 74.62 85 TYR A N 1
ATOM 664 C CA . TYR A 1 85 ? 17.335 -10.911 -25.980 1.00 74.62 85 TYR A CA 1
ATOM 665 C C . TYR A 1 85 ? 16.784 -11.535 -24.700 1.00 74.62 85 TYR A C 1
ATOM 667 O O . TYR A 1 85 ? 15.870 -12.360 -24.721 1.00 74.62 85 TYR A O 1
ATOM 675 N N . SER A 1 86 ? 17.387 -11.153 -23.577 1.00 73.94 86 SER A N 1
ATOM 676 C CA . SER A 1 86 ? 16.982 -11.625 -22.255 1.00 73.94 86 SER A CA 1
ATOM 677 C C . SER A 1 86 ? 15.715 -10.907 -21.791 1.00 73.94 86 SER A C 1
ATOM 679 O O . SER A 1 86 ? 15.542 -9.725 -22.093 1.00 73.94 86 SER A O 1
ATOM 681 N N . PHE A 1 87 ? 14.866 -11.571 -21.007 1.00 72.69 87 PHE A N 1
ATOM 682 C CA . PHE A 1 87 ? 13.624 -10.990 -20.477 1.00 72.69 87 PHE A CA 1
ATOM 683 C C . PHE A 1 87 ? 13.850 -9.704 -19.657 1.00 72.69 87 PHE A C 1
ATOM 685 O O . PHE A 1 87 ? 12.968 -8.858 -19.579 1.00 72.69 87 PHE A O 1
ATOM 692 N N . ASN A 1 88 ? 15.040 -9.531 -19.070 1.00 71.94 88 ASN A N 1
ATOM 693 C CA . ASN A 1 88 ? 15.443 -8.324 -18.342 1.00 71.94 88 ASN A CA 1
ATOM 694 C C . ASN A 1 88 ? 16.068 -7.241 -19.241 1.00 71.94 88 ASN A C 1
ATOM 696 O O . ASN A 1 88 ? 16.796 -6.377 -18.755 1.00 71.94 88 ASN A O 1
ATOM 700 N N . THR A 1 89 ? 15.838 -7.306 -20.555 1.00 78.75 89 THR A N 1
ATOM 701 C CA . THR A 1 89 ? 16.260 -6.243 -21.467 1.00 78.75 89 THR A CA 1
ATOM 702 C C . THR A 1 89 ? 15.269 -5.095 -21.388 1.00 78.75 89 THR A C 1
ATOM 704 O O . THR A 1 89 ? 14.119 -5.228 -21.788 1.00 78.75 89 THR A O 1
ATOM 707 N N . GLU A 1 90 ? 15.724 -3.958 -20.884 1.00 85.06 90 GLU A N 1
ATOM 708 C CA . GLU A 1 90 ? 14.846 -2.838 -20.524 1.00 85.06 90 GLU A CA 1
ATOM 709 C C . GLU A 1 90 ? 14.567 -1.911 -21.687 1.00 85.06 90 GLU A C 1
ATOM 711 O O . GLU A 1 90 ? 13.496 -1.315 -21.783 1.00 85.06 90 GLU A O 1
ATOM 716 N N . ARG A 1 91 ? 15.554 -1.777 -22.573 1.00 86.94 91 ARG A N 1
ATOM 717 C CA . ARG A 1 91 ? 15.394 -1.113 -23.853 1.00 86.94 91 ARG A CA 1
ATOM 718 C C . ARG A 1 91 ? 16.215 -1.827 -24.901 1.00 86.94 91 ARG A C 1
ATOM 720 O O . ARG A 1 91 ? 17.417 -2.011 -24.723 1.00 86.94 91 ARG A O 1
ATOM 727 N N . ILE A 1 92 ? 15.592 -2.138 -26.028 1.00 86.06 92 ILE A N 1
ATOM 728 C CA . ILE A 1 92 ? 16.282 -2.656 -27.204 1.00 86.06 92 ILE A CA 1
ATOM 729 C C . ILE A 1 92 ? 15.870 -1.876 -28.443 1.00 86.06 92 ILE A C 1
ATOM 731 O O . ILE A 1 92 ? 14.687 -1.658 -28.693 1.00 86.06 92 ILE A O 1
ATOM 735 N N . THR A 1 93 ? 16.859 -1.406 -29.198 1.00 84.69 93 THR A N 1
ATOM 736 C CA . THR A 1 93 ? 16.651 -0.716 -30.473 1.00 84.69 93 THR A CA 1
ATOM 737 C C . THR A 1 93 ? 17.114 -1.603 -31.616 1.00 84.69 93 THR A C 1
ATOM 739 O O . THR A 1 93 ? 18.262 -2.036 -31.644 1.00 84.69 93 THR A O 1
ATOM 742 N N . PHE A 1 94 ? 16.243 -1.815 -32.593 1.00 82.31 94 PHE A N 1
ATOM 743 C CA . PHE A 1 94 ? 16.556 -2.487 -33.847 1.00 82.31 94 PHE A CA 1
ATOM 744 C C . PHE A 1 94 ? 16.668 -1.459 -34.959 1.00 82.31 94 PHE A C 1
ATOM 746 O O . PHE A 1 94 ? 15.839 -0.547 -35.050 1.00 82.31 94 PHE A O 1
ATOM 753 N N . ARG A 1 95 ? 17.693 -1.601 -35.800 1.00 80.88 95 ARG A N 1
ATOM 754 C CA . ARG A 1 95 ? 17.964 -0.682 -36.904 1.00 80.88 95 ARG A CA 1
ATOM 755 C C . ARG A 1 95 ? 18.131 -1.464 -38.197 1.00 80.88 95 ARG A C 1
ATOM 757 O O . ARG A 1 95 ? 18.950 -2.379 -38.268 1.00 80.88 95 ARG A O 1
ATOM 764 N N . TYR A 1 96 ? 17.382 -1.065 -39.217 1.00 81.12 96 TYR A N 1
ATOM 765 C CA . TYR A 1 96 ? 17.626 -1.463 -40.596 1.00 81.12 96 TYR A CA 1
ATOM 766 C C . TYR A 1 96 ? 17.382 -0.289 -41.539 1.00 81.12 96 TYR A C 1
ATOM 768 O O . TYR A 1 96 ? 16.599 0.621 -41.250 1.00 81.12 96 TYR A O 1
ATOM 776 N N . VAL A 1 97 ? 18.061 -0.325 -42.677 1.00 80.69 97 VAL A N 1
ATOM 777 C CA . VAL A 1 97 ? 17.868 0.617 -43.770 1.00 80.69 97 VAL A CA 1
ATOM 778 C C . VAL A 1 97 ? 17.796 -0.169 -45.064 1.00 80.69 97 VAL A C 1
ATOM 780 O O . VAL A 1 97 ? 18.642 -1.018 -45.333 1.00 80.69 97 VAL A O 1
ATOM 783 N N . TYR A 1 98 ? 16.783 0.128 -45.863 1.00 76.44 98 TYR A N 1
ATOM 784 C CA . TYR A 1 98 ? 16.684 -0.328 -47.239 1.00 76.44 98 TYR A CA 1
ATOM 785 C C . TYR A 1 98 ? 16.777 0.874 -48.169 1.00 76.44 98 TYR A C 1
ATOM 787 O O . TYR A 1 98 ? 15.986 1.807 -48.043 1.00 76.44 98 TYR A O 1
ATOM 795 N N . CYS A 1 99 ? 17.727 0.835 -49.097 1.00 72.31 99 CYS A N 1
ATOM 796 C CA . CYS A 1 99 ? 17.936 1.867 -50.099 1.00 72.31 99 CYS A CA 1
ATOM 797 C C . CYS A 1 99 ? 17.649 1.316 -51.497 1.00 72.31 99 CYS A C 1
ATOM 799 O O . CYS A 1 99 ? 18.006 0.181 -51.828 1.00 72.31 99 CYS A O 1
ATOM 801 N N . TYR A 1 100 ? 17.021 2.144 -52.324 1.00 63.34 100 TYR A N 1
ATOM 802 C CA . TYR A 1 100 ? 16.643 1.807 -53.691 1.00 63.34 100 TYR A CA 1
ATOM 803 C C . TYR A 1 100 ? 17.717 2.280 -54.679 1.00 63.34 100 TYR A C 1
ATOM 805 O O . TYR A 1 100 ? 18.307 3.336 -54.491 1.00 63.34 100 TYR A O 1
ATOM 813 N N . GLN A 1 101 ? 17.992 1.515 -55.738 1.00 61.72 101 GLN A N 1
ATOM 814 C CA . GLN A 1 101 ? 18.944 1.875 -56.805 1.00 61.72 101 GLN A CA 1
ATOM 815 C C . GLN A 1 101 ? 20.354 2.244 -56.321 1.00 61.72 101 GLN A C 1
ATOM 817 O O . GLN A 1 101 ? 21.029 3.097 -56.894 1.00 61.72 101 GLN A O 1
ATOM 822 N N . ASN A 1 102 ? 20.812 1.605 -55.246 1.00 60.72 102 ASN A N 1
ATOM 823 C CA . ASN A 1 102 ? 22.063 1.941 -54.563 1.00 60.72 102 ASN A CA 1
ATOM 824 C C . ASN A 1 102 ? 22.149 3.405 -54.084 1.00 60.72 102 ASN A C 1
ATOM 826 O O . ASN A 1 102 ? 23.240 3.923 -53.846 1.00 60.72 102 ASN A O 1
ATOM 830 N N . GLN A 1 103 ? 21.004 4.072 -53.928 1.00 62.03 103 GLN A N 1
ATOM 831 C CA . GLN A 1 103 ? 20.880 5.426 -53.412 1.00 62.03 103 GLN A CA 1
ATOM 832 C C . GLN A 1 103 ? 19.990 5.418 -52.170 1.00 62.03 103 GLN A C 1
ATOM 834 O O . GLN A 1 103 ? 18.837 4.993 -52.190 1.00 62.03 103 GLN A O 1
ATOM 839 N N . CYS A 1 104 ? 20.540 5.889 -51.055 1.00 65.06 104 CYS A N 1
ATOM 840 C CA . CYS A 1 104 ? 19.758 6.172 -49.858 1.00 65.06 104 CYS A CA 1
ATOM 841 C C . CYS A 1 104 ? 19.230 7.602 -49.971 1.00 65.06 104 CYS A C 1
ATOM 843 O O . CYS A 1 104 ? 19.808 8.532 -49.408 1.00 65.06 104 CYS A O 1
ATOM 845 N N . ASP A 1 105 ? 18.204 7.779 -50.797 1.00 64.81 105 ASP A N 1
ATOM 846 C CA . ASP A 1 105 ? 17.485 9.040 -50.935 1.00 64.81 105 ASP A CA 1
ATOM 847 C C . ASP A 1 105 ? 16.275 9.081 -49.980 1.00 64.81 105 ASP A C 1
ATOM 849 O O . ASP A 1 105 ? 16.112 8.235 -49.097 1.00 64.81 105 ASP A O 1
ATOM 853 N N . GLU A 1 106 ? 15.405 10.075 -50.146 1.00 55.91 106 GLU A N 1
ATOM 854 C CA . GLU A 1 106 ? 14.163 10.226 -49.374 1.00 55.91 106 GLU A CA 1
ATOM 855 C C . GLU A 1 106 ? 13.207 9.016 -49.445 1.00 55.91 106 GLU A C 1
ATOM 857 O O . GLU A 1 106 ? 12.257 8.941 -48.666 1.00 55.91 106 GLU A O 1
ATOM 862 N N . ARG A 1 107 ? 13.445 8.059 -50.354 1.00 54.75 107 ARG A N 1
ATOM 863 C CA . ARG A 1 107 ? 12.640 6.843 -50.544 1.00 54.75 107 ARG A CA 1
ATOM 864 C C . ARG A 1 107 ? 13.199 5.635 -49.794 1.00 54.75 107 ARG A C 1
ATOM 866 O O . ARG A 1 107 ? 12.603 4.558 -49.866 1.00 54.75 107 ARG A O 1
ATOM 873 N N . ALA A 1 108 ? 14.320 5.784 -49.087 1.00 61.97 108 ALA A N 1
ATOM 874 C CA . ALA A 1 108 ? 14.857 4.718 -48.256 1.00 61.97 108 ALA A CA 1
ATOM 875 C C . ALA A 1 108 ? 13.906 4.389 -47.091 1.00 61.97 108 ALA A C 1
ATOM 877 O O . ALA A 1 108 ? 13.377 5.270 -46.407 1.00 61.97 108 ALA A O 1
ATOM 878 N N . LEU A 1 109 ? 13.690 3.093 -46.850 1.00 62.62 109 LEU A N 1
ATOM 879 C CA . LEU A 1 109 ? 12.929 2.634 -45.691 1.00 62.62 109 LEU A CA 1
ATOM 880 C C . LEU A 1 109 ? 13.874 2.566 -44.496 1.00 62.62 109 LEU A C 1
ATOM 882 O O . LEU A 1 109 ? 14.724 1.679 -44.410 1.00 62.62 109 LEU A O 1
ATOM 886 N N . TYR A 1 110 ? 13.704 3.510 -43.575 1.00 67.75 110 TYR A N 1
ATOM 887 C CA . TYR A 1 110 ? 14.398 3.538 -42.295 1.00 67.75 110 TYR A CA 1
ATOM 888 C C . TYR A 1 110 ? 13.517 2.898 -41.225 1.00 67.75 110 TYR A C 1
ATOM 890 O O . TYR A 1 110 ? 12.521 3.477 -40.793 1.00 67.75 110 TYR A O 1
ATOM 898 N N . GLY A 1 111 ? 13.896 1.703 -40.779 1.00 67.94 111 GLY A N 1
ATOM 899 C CA . GLY A 1 111 ? 13.262 1.047 -39.647 1.00 67.94 111 GLY A CA 1
ATOM 900 C C . GLY A 1 111 ? 14.079 1.256 -38.384 1.00 67.94 111 GLY A C 1
ATOM 901 O O . GLY A 1 111 ? 15.163 0.688 -38.250 1.00 67.94 111 GLY A O 1
ATOM 902 N N . ARG A 1 112 ? 13.547 2.038 -37.440 1.00 74.38 112 ARG A N 1
ATOM 903 C CA . ARG A 1 112 ? 14.034 2.078 -36.059 1.00 74.38 112 ARG A CA 1
ATOM 904 C C . ARG A 1 112 ? 12.902 1.673 -35.128 1.00 74.38 112 ARG A C 1
ATOM 906 O O . ARG A 1 112 ? 11.991 2.461 -34.897 1.00 74.38 112 ARG A O 1
ATOM 913 N N . TYR A 1 113 ? 12.984 0.463 -34.589 1.00 75.75 113 TYR A N 1
ATOM 914 C CA . TYR A 1 113 ? 12.006 -0.052 -33.635 1.00 75.75 113 TYR A CA 1
ATOM 915 C C . TYR A 1 113 ? 12.652 -0.117 -32.264 1.00 75.75 113 TYR A C 1
ATOM 917 O O . TYR A 1 113 ? 13.681 -0.769 -32.100 1.00 75.75 113 TYR A O 1
ATOM 925 N N . THR A 1 114 ? 12.065 0.579 -31.298 1.00 77.00 114 THR A N 1
ATOM 926 C CA . THR A 1 114 ? 12.522 0.554 -29.912 1.00 77.00 114 THR A CA 1
ATOM 927 C C . THR A 1 114 ? 11.470 -0.154 -29.085 1.00 77.00 114 THR A C 1
ATOM 929 O O . THR A 1 114 ? 10.327 0.293 -29.048 1.00 77.00 114 THR A O 1
ATOM 932 N N . TYR A 1 115 ? 11.868 -1.223 -28.412 1.00 79.75 115 TYR A N 1
ATOM 933 C CA . TYR A 1 115 ? 11.072 -1.845 -27.365 1.00 79.75 115 TYR A CA 1
ATOM 934 C C . TYR A 1 115 ? 11.595 -1.352 -26.027 1.00 79.75 115 TYR A C 1
ATOM 936 O O . TYR A 1 115 ? 12.809 -1.224 -25.845 1.00 79.75 115 TYR A O 1
ATOM 944 N N . PHE A 1 116 ? 10.683 -1.049 -25.115 1.00 81.81 116 PHE A N 1
ATOM 945 C CA . PHE A 1 116 ? 10.996 -0.658 -23.751 1.00 81.81 116 PHE A CA 1
ATOM 946 C C . PHE A 1 116 ? 9.940 -1.204 -22.799 1.00 81.81 116 PHE A C 1
ATOM 948 O O . PHE A 1 116 ? 8.821 -1.509 -23.215 1.00 81.81 116 PHE A O 1
ATOM 955 N N . SER A 1 117 ? 10.303 -1.310 -21.527 1.00 81.06 117 SER A N 1
ATOM 956 C CA . SER A 1 117 ? 9.376 -1.742 -20.492 1.00 81.06 117 SER A CA 1
ATOM 957 C C . SER A 1 117 ? 8.342 -0.665 -20.180 1.00 81.06 117 SER A C 1
ATOM 959 O O . SER A 1 117 ? 8.672 0.507 -19.981 1.00 81.06 117 SER A O 1
ATOM 961 N N . GLU A 1 118 ? 7.086 -1.085 -20.095 1.00 89.75 118 GLU A N 1
ATOM 962 C CA . GLU A 1 118 ? 5.994 -0.258 -19.599 1.00 89.75 118 GLU A CA 1
ATOM 963 C C . GLU A 1 118 ? 5.695 -0.603 -18.141 1.00 89.75 118 GLU A C 1
ATOM 965 O O . GLU A 1 118 ? 5.737 -1.771 -17.748 1.00 89.75 118 GLU A O 1
ATOM 970 N N . ALA A 1 119 ? 5.384 0.417 -17.349 1.00 94.81 119 ALA A N 1
ATOM 971 C CA . ALA A 1 119 ? 5.074 0.297 -15.935 1.00 94.81 119 ALA A CA 1
ATOM 972 C C . ALA A 1 119 ? 3.766 1.011 -15.583 1.00 94.81 119 ALA A C 1
ATOM 974 O O . ALA A 1 119 ? 3.402 2.011 -16.206 1.00 94.81 119 ALA A O 1
ATOM 975 N N . ASP A 1 120 ? 3.081 0.508 -14.561 1.00 97.88 120 ASP A N 1
ATOM 976 C CA . ASP A 1 120 ? 1.886 1.118 -13.980 1.00 97.88 120 ASP A CA 1
ATOM 977 C C . ASP A 1 120 ? 1.931 1.102 -12.439 1.00 97.88 120 ASP A C 1
ATOM 979 O O . ASP A 1 120 ? 2.859 0.582 -11.807 1.00 97.88 120 ASP A O 1
ATOM 983 N N . ALA A 1 121 ? 0.945 1.742 -11.817 1.00 98.50 121 ALA A N 1
ATOM 984 C CA . ALA A 1 121 ? 0.755 1.732 -10.375 1.00 98.50 121 ALA A CA 1
ATOM 985 C C . ALA A 1 121 ? -0.717 1.508 -10.022 1.00 98.50 121 ALA A C 1
ATOM 987 O O . ALA A 1 121 ? -1.615 2.006 -10.702 1.00 98.50 121 ALA A O 1
ATOM 988 N N . GLN A 1 122 ? -0.939 0.783 -8.929 1.00 98.62 122 GLN A N 1
ATOM 989 C CA . GLN A 1 122 ? -2.230 0.581 -8.288 1.00 98.62 122 GLN A CA 1
ATOM 990 C C . GLN A 1 122 ? -2.277 1.311 -6.947 1.00 98.62 122 GLN A C 1
ATOM 992 O O . GLN A 1 122 ? -1.350 1.204 -6.141 1.00 98.62 122 GLN A O 1
ATOM 997 N N . PHE A 1 123 ? -3.383 2.013 -6.707 1.00 98.75 123 PHE A N 1
ATOM 998 C CA . PHE A 1 123 ? -3.701 2.659 -5.440 1.00 98.75 123 PHE A CA 1
ATOM 999 C C . PHE A 1 123 ? -4.870 1.925 -4.785 1.00 98.75 123 PHE A C 1
ATOM 1001 O O . PHE A 1 123 ? -6.003 1.954 -5.275 1.00 98.75 123 PHE A O 1
ATOM 1008 N N . HIS A 1 124 ? -4.555 1.252 -3.686 1.00 98.69 124 HIS A N 1
ATOM 1009 C CA . HIS A 1 124 ? -5.466 0.477 -2.857 1.00 98.69 124 HIS A CA 1
ATOM 1010 C C . HIS A 1 124 ? -6.071 1.365 -1.764 1.00 98.69 124 HIS A C 1
ATOM 1012 O O . HIS A 1 124 ? -5.365 2.191 -1.180 1.00 98.69 124 HIS A O 1
ATOM 1018 N N . PHE A 1 125 ? -7.360 1.191 -1.470 1.00 98.62 125 PHE A N 1
ATOM 1019 C CA . PHE A 1 125 ? -8.070 1.939 -0.426 1.00 98.62 125 PHE A CA 1
ATOM 1020 C C . PHE A 1 125 ? -8.347 0.997 0.730 1.00 98.62 125 PHE A C 1
ATOM 1022 O O . PHE A 1 125 ? -9.221 0.141 0.638 1.00 98.62 125 PHE A O 1
ATOM 1029 N N . VAL A 1 126 ? -7.595 1.137 1.816 1.00 97.75 126 VAL A N 1
ATOM 1030 C CA . VAL A 1 126 ? -7.540 0.120 2.875 1.00 97.75 126 VAL A CA 1
ATOM 1031 C C . VAL A 1 126 ? -7.855 0.701 4.245 1.00 97.75 126 VAL A C 1
ATOM 1033 O O . VAL A 1 126 ? -7.724 1.903 4.481 1.00 97.75 126 VAL A O 1
ATOM 1036 N N . ASP A 1 127 ? -8.237 -0.173 5.169 1.00 95.75 127 ASP A N 1
ATOM 1037 C CA . ASP A 1 127 ? -8.384 0.176 6.578 1.00 95.75 127 ASP A CA 1
ATOM 1038 C C . ASP A 1 127 ? -6.999 0.438 7.212 1.00 95.75 127 ASP A C 1
ATOM 1040 O O . ASP A 1 127 ? -6.114 -0.421 7.177 1.00 95.75 127 ASP A O 1
ATOM 1044 N N . ASP A 1 128 ? -6.794 1.625 7.793 1.00 95.75 128 ASP A N 1
ATOM 1045 C CA . ASP A 1 128 ? -5.533 2.031 8.440 1.00 95.75 128 ASP A CA 1
ATOM 1046 C C . ASP A 1 128 ? -5.148 1.117 9.611 1.00 95.75 128 ASP A C 1
ATOM 1048 O O . ASP A 1 128 ? -3.969 0.806 9.794 1.00 95.75 128 ASP A O 1
ATOM 1052 N N . LEU A 1 129 ? -6.120 0.647 10.396 1.00 92.69 129 LEU A N 1
ATOM 1053 C CA . LEU A 1 129 ? -5.849 -0.236 11.528 1.00 92.69 129 LEU A CA 1
ATOM 1054 C C . LEU A 1 129 ? -5.364 -1.607 11.039 1.00 92.69 129 LEU A C 1
ATOM 1056 O O . LEU A 1 129 ? -4.431 -2.172 11.618 1.00 92.69 129 LEU A O 1
ATOM 1060 N N . GLN A 1 130 ? -5.933 -2.108 9.938 1.00 92.31 130 GLN A N 1
ATOM 1061 C CA . GLN A 1 130 ? -5.462 -3.336 9.292 1.00 92.31 130 GLN A CA 1
ATOM 1062 C C . GLN A 1 130 ? -4.098 -3.150 8.623 1.00 92.31 130 GLN A C 1
ATOM 1064 O O . GLN A 1 130 ? -3.226 -4.006 8.789 1.00 92.31 130 GLN A O 1
ATOM 1069 N N . TYR A 1 131 ? -3.876 -2.025 7.932 1.00 95.38 131 TYR A N 1
ATOM 1070 C CA . TYR A 1 131 ? -2.579 -1.690 7.340 1.00 95.38 131 TYR A CA 1
ATOM 1071 C C . TYR A 1 131 ? -1.476 -1.730 8.402 1.00 95.38 131 TYR A C 1
ATOM 1073 O O . TYR A 1 131 ? -0.464 -2.403 8.222 1.00 95.38 131 TYR A O 1
ATOM 1081 N N . ARG A 1 132 ? -1.689 -1.082 9.555 1.00 92.31 132 ARG A N 1
ATOM 1082 C CA . ARG A 1 132 ? -0.721 -1.060 10.667 1.00 92.31 132 ARG A CA 1
ATOM 1083 C C . ARG A 1 132 ? -0.468 -2.444 11.256 1.00 92.31 132 ARG A C 1
ATOM 1085 O O . ARG A 1 132 ? 0.668 -2.752 11.609 1.00 92.31 132 ARG A O 1
ATOM 1092 N N . ALA A 1 133 ? -1.506 -3.272 11.360 1.00 89.50 133 ALA A N 1
ATOM 1093 C CA . ALA A 1 133 ? -1.380 -4.636 11.864 1.00 89.50 133 ALA A CA 1
ATOM 1094 C C . ALA A 1 133 ? -0.602 -5.549 10.899 1.00 89.50 133 ALA A C 1
ATOM 1096 O O . ALA A 1 133 ? 0.166 -6.397 11.349 1.00 89.50 133 ALA A O 1
ATOM 1097 N N . LYS A 1 134 ? -0.785 -5.377 9.582 1.00 91.75 134 LYS A N 1
ATOM 1098 C CA . LYS A 1 134 ? -0.133 -6.184 8.536 1.00 91.75 134 LYS A CA 1
ATOM 1099 C C . LYS A 1 134 ? 1.245 -5.665 8.126 1.00 91.75 134 LYS A C 1
ATOM 1101 O O . LYS A 1 134 ? 2.079 -6.450 7.690 1.00 91.75 134 LYS A O 1
ATOM 1106 N N . ASN A 1 135 ? 1.501 -4.370 8.290 1.00 92.50 135 ASN A N 1
ATOM 1107 C CA . ASN A 1 135 ? 2.759 -3.722 7.934 1.00 92.50 135 ASN A CA 1
ATOM 1108 C C . ASN A 1 135 ? 3.293 -2.833 9.078 1.00 92.50 135 ASN A C 1
ATOM 1110 O O . ASN A 1 135 ? 3.410 -1.613 8.921 1.00 92.50 135 ASN A O 1
ATOM 1114 N N . PRO A 1 136 ? 3.655 -3.414 10.238 1.00 89.56 136 PRO A N 1
ATOM 1115 C CA . PRO A 1 136 ? 4.093 -2.644 11.407 1.00 89.56 136 PRO A CA 1
ATOM 1116 C C . PRO A 1 136 ? 5.363 -1.820 11.141 1.00 89.56 136 PRO A C 1
ATOM 1118 O O . PRO A 1 136 ? 5.523 -0.726 11.677 1.00 89.56 136 PRO A O 1
ATOM 1121 N N . ASN A 1 137 ? 6.247 -2.301 10.260 1.00 90.06 137 ASN A N 1
ATOM 1122 C CA . ASN A 1 137 ? 7.481 -1.601 9.890 1.00 90.06 137 ASN A CA 1
ATOM 1123 C C . ASN A 1 137 ? 7.244 -0.415 8.939 1.00 90.06 137 ASN A C 1
ATOM 1125 O O . ASN A 1 137 ? 8.124 0.444 8.808 1.00 90.06 137 ASN A O 1
ATOM 1129 N N . GLY A 1 138 ? 6.064 -0.348 8.311 1.00 90.88 138 GLY A N 1
ATOM 1130 C CA . GLY A 1 138 ? 5.621 0.746 7.447 1.00 90.88 138 GLY A CA 1
ATOM 1131 C C . GLY A 1 138 ? 5.132 1.984 8.201 1.00 90.88 138 GLY A C 1
ATOM 1132 O O . GLY A 1 138 ? 4.731 2.957 7.570 1.00 90.88 138 GLY A O 1
ATOM 1133 N N . VAL A 1 139 ? 5.165 1.973 9.536 1.00 91.31 139 VAL A N 1
ATOM 1134 C CA . VAL A 1 139 ? 4.796 3.115 10.380 1.00 91.31 139 VAL A CA 1
ATOM 1135 C C . VAL A 1 139 ? 6.063 3.779 10.924 1.00 91.31 139 VAL A C 1
ATOM 1137 O O . VAL A 1 139 ? 6.950 3.121 11.468 1.00 91.31 139 VAL A O 1
ATOM 1140 N N . GLY A 1 140 ? 6.182 5.087 10.721 1.00 87.50 140 GLY A N 1
ATOM 1141 C CA . GLY A 1 140 ? 7.269 5.929 11.210 1.00 87.50 140 GLY A CA 1
ATOM 1142 C C . GLY A 1 140 ? 6.955 6.617 12.539 1.00 87.50 140 GLY A C 1
ATOM 1143 O O . GLY A 1 140 ? 5.974 6.317 13.224 1.00 87.50 140 GLY A O 1
ATOM 1144 N N . GLU A 1 141 ? 7.811 7.571 12.902 1.00 82.69 141 GLU A N 1
ATOM 1145 C CA . GLU A 1 141 ? 7.639 8.380 14.109 1.00 82.69 141 GLU A CA 1
ATOM 1146 C C . GLU A 1 141 ? 6.322 9.172 14.083 1.00 82.69 141 GLU A C 1
ATOM 1148 O O . GLU A 1 141 ? 5.862 9.644 13.039 1.00 82.69 141 GLU A O 1
ATOM 1153 N N . GLY A 1 142 ? 5.683 9.300 15.249 1.00 80.88 142 GLY A N 1
ATOM 1154 C CA . GLY A 1 142 ? 4.399 10.000 15.377 1.00 80.88 142 GLY A CA 1
ATOM 1155 C C . GLY A 1 142 ? 3.234 9.322 14.644 1.00 80.88 142 GLY A C 1
ATOM 1156 O O . GLY A 1 142 ? 2.228 9.972 14.363 1.00 80.88 142 GLY A O 1
ATOM 1157 N N . GLY A 1 143 ? 3.369 8.039 14.288 1.00 84.56 143 GLY A N 1
ATOM 1158 C CA . GLY A 1 143 ? 2.304 7.243 13.677 1.00 84.56 143 GLY A CA 1
ATOM 1159 C C . GLY A 1 143 ? 2.061 7.511 12.188 1.00 84.56 143 GLY A C 1
ATOM 1160 O O . GLY A 1 143 ? 1.141 6.913 11.625 1.00 84.56 143 GLY A O 1
ATOM 1161 N N . LYS A 1 144 ? 2.870 8.362 11.544 1.00 90.12 144 LYS A N 1
ATOM 1162 C CA . LYS A 1 144 ? 2.804 8.599 10.094 1.00 90.12 144 LYS A CA 1
ATOM 1163 C C . LYS A 1 144 ? 3.219 7.357 9.318 1.00 90.12 144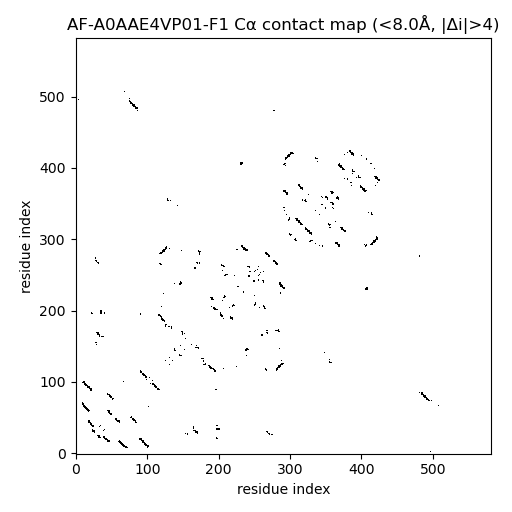 LYS A C 1
ATOM 1165 O O . LYS A 1 144 ? 4.097 6.619 9.765 1.00 90.12 144 LYS A O 1
ATOM 1170 N N . LEU A 1 145 ? 2.612 7.129 8.164 1.00 94.00 145 LEU A N 1
ATOM 1171 C CA . LEU A 1 145 ? 3.061 6.070 7.272 1.00 94.00 145 LEU A CA 1
ATOM 1172 C C . LEU A 1 145 ? 4.367 6.484 6.589 1.00 94.00 145 LEU A C 1
ATOM 1174 O O . LEU A 1 145 ? 4.580 7.653 6.265 1.00 94.00 145 LEU A O 1
ATOM 1178 N N . LYS A 1 146 ? 5.275 5.523 6.432 1.00 94.88 146 LYS A N 1
ATOM 1179 C CA . LYS A 1 146 ? 6.497 5.706 5.648 1.00 94.88 146 LYS A CA 1
ATOM 1180 C C . LYS A 1 146 ? 6.152 5.608 4.171 1.00 94.88 146 LYS A C 1
ATOM 1182 O O . LYS A 1 146 ? 5.307 4.801 3.795 1.00 94.88 146 LYS A O 1
ATOM 1187 N N . GLU A 1 147 ? 6.845 6.381 3.345 1.00 94.19 147 GLU A N 1
ATOM 1188 C CA . GLU A 1 147 ? 6.775 6.203 1.896 1.00 94.19 147 GLU A CA 1
ATOM 1189 C C . GLU A 1 147 ? 7.394 4.860 1.511 1.00 94.19 147 GLU A C 1
ATOM 1191 O O . GLU A 1 147 ? 8.481 4.511 1.985 1.00 94.19 147 GLU A O 1
ATOM 1196 N N . ARG A 1 148 ? 6.698 4.106 0.664 1.00 91.31 148 ARG A N 1
ATOM 1197 C CA . ARG A 1 148 ? 7.046 2.732 0.311 1.00 91.31 148 ARG A CA 1
ATOM 1198 C C . ARG A 1 148 ? 8.041 2.683 -0.848 1.00 91.31 148 ARG A C 1
ATOM 1200 O O . ARG A 1 148 ? 7.750 2.143 -1.910 1.00 91.31 148 ARG A O 1
ATOM 1207 N N . GLY A 1 149 ? 9.212 3.261 -0.619 1.00 90.62 149 GLY A N 1
ATOM 1208 C CA . GLY A 1 149 ? 10.283 3.372 -1.601 1.00 90.62 149 GLY A CA 1
ATOM 1209 C C . GLY A 1 149 ? 11.385 4.311 -1.130 1.00 90.62 149 GLY A C 1
ATOM 1210 O O . GLY A 1 149 ? 12.464 3.886 -0.726 1.00 90.62 149 GLY A O 1
ATOM 1211 N N . ASN A 1 150 ? 11.090 5.610 -1.112 1.00 86.06 150 ASN A N 1
ATOM 1212 C CA . ASN A 1 150 ? 12.039 6.658 -0.729 1.00 86.06 150 ASN A CA 1
ATOM 1213 C C . ASN A 1 150 ? 12.556 6.519 0.717 1.00 86.06 150 ASN A C 1
ATOM 1215 O O . ASN A 1 150 ? 13.627 7.032 1.040 1.00 86.06 150 ASN A O 1
ATOM 1219 N N . SER A 1 151 ? 11.790 5.862 1.598 1.00 87.25 151 SER A N 1
ATOM 1220 C CA . SER A 1 151 ? 12.145 5.660 3.013 1.00 87.25 151 SER A CA 1
ATOM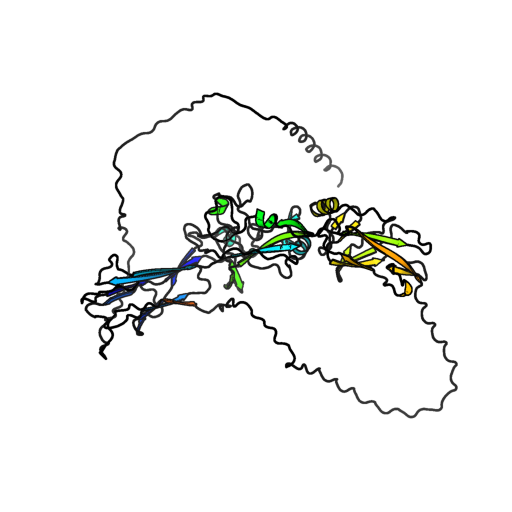 1221 C C . SER A 1 151 ? 12.788 4.297 3.302 1.00 87.25 151 SER A C 1
ATOM 1223 O O . SER A 1 151 ? 13.011 3.965 4.471 1.00 87.25 151 SER A O 1
ATOM 1225 N N . ASP A 1 152 ? 13.067 3.488 2.278 1.00 89.88 152 ASP A N 1
ATOM 1226 C CA . ASP A 1 152 ? 13.555 2.125 2.467 1.00 89.88 152 ASP A CA 1
ATOM 1227 C C . ASP A 1 152 ? 15.034 2.077 2.869 1.00 89.88 152 ASP A C 1
ATOM 1229 O O . ASP A 1 152 ? 15.900 2.763 2.330 1.00 89.88 152 ASP A O 1
ATOM 1233 N N . ALA A 1 153 ? 15.348 1.212 3.836 1.00 88.19 153 ALA A N 1
ATOM 1234 C CA . ALA A 1 153 ? 16.685 1.140 4.429 1.00 88.19 153 ALA A CA 1
ATOM 1235 C C . ALA A 1 153 ? 17.696 0.299 3.619 1.00 88.19 153 ALA A C 1
ATOM 1237 O O . ALA A 1 153 ? 18.894 0.313 3.935 1.00 88.19 153 ALA A O 1
ATOM 1238 N N . HIS A 1 154 ? 17.230 -0.459 2.615 1.00 91.62 154 HIS A N 1
ATOM 1239 C CA . HIS A 1 154 ? 18.043 -1.355 1.779 1.00 91.62 154 HIS A CA 1
ATOM 1240 C C . HIS A 1 154 ? 19.040 -2.200 2.602 1.00 91.62 154 HIS A C 1
ATOM 1242 O O . HIS A 1 154 ? 20.251 -2.182 2.371 1.00 91.62 154 HIS A O 1
ATOM 1248 N N . LEU A 1 155 ? 18.555 -2.886 3.645 1.00 91.25 155 LEU A N 1
ATOM 1249 C CA . LEU A 1 155 ? 19.402 -3.543 4.658 1.00 91.25 155 LEU A CA 1
ATOM 1250 C C . LEU A 1 155 ? 20.292 -4.659 4.093 1.00 91.25 155 LEU A C 1
ATOM 1252 O O . LEU A 1 155 ? 21.327 -4.976 4.670 1.00 91.25 155 LEU A O 1
ATOM 1256 N N . SER A 1 156 ? 19.900 -5.245 2.965 1.00 91.50 156 SER A N 1
ATOM 1257 C CA . SER A 1 156 ? 20.648 -6.290 2.271 1.00 91.50 156 SER A CA 1
ATOM 1258 C C . SER A 1 156 ? 21.716 -5.748 1.316 1.00 91.50 156 SER A C 1
ATOM 1260 O O . SER A 1 156 ? 22.443 -6.558 0.744 1.00 91.50 156 SER A O 1
ATOM 1262 N N . LEU A 1 157 ? 21.848 -4.432 1.128 1.00 94.06 157 LEU A N 1
ATOM 1263 C CA . LEU A 1 157 ? 22.884 -3.839 0.278 1.00 94.06 157 LEU A CA 1
ATOM 1264 C C . LEU A 1 157 ? 24.100 -3.403 1.101 1.00 94.06 157 LEU A C 1
ATOM 1266 O O . LEU A 1 157 ? 23.967 -2.893 2.216 1.00 94.06 157 LEU A O 1
ATOM 1270 N N . THR A 1 158 ? 25.288 -3.564 0.524 1.00 94.50 158 THR A N 1
ATOM 1271 C CA . THR A 1 158 ? 26.543 -3.010 1.053 1.00 94.50 158 THR A CA 1
ATOM 1272 C C . THR A 1 158 ? 26.597 -1.484 0.899 1.00 94.50 158 THR A C 1
ATOM 1274 O O . THR A 1 158 ? 25.868 -0.895 0.099 1.00 94.50 158 THR A O 1
ATOM 1277 N N . ASP A 1 159 ? 27.492 -0.821 1.636 1.00 93.50 159 ASP A N 1
ATOM 1278 C CA . ASP A 1 159 ? 27.684 0.632 1.519 1.00 93.50 159 ASP A CA 1
ATOM 1279 C C . ASP A 1 159 ? 28.120 1.061 0.113 1.00 93.50 159 ASP A C 1
ATOM 1281 O O . ASP A 1 159 ? 27.701 2.117 -0.365 1.00 93.50 159 ASP A O 1
ATOM 1285 N N . ASP A 1 160 ? 28.932 0.245 -0.561 1.00 93.00 160 ASP A N 1
ATOM 1286 C CA . ASP A 1 160 ? 29.381 0.511 -1.929 1.00 93.00 160 ASP A CA 1
ATOM 1287 C C . ASP A 1 160 ? 28.220 0.403 -2.923 1.00 93.00 160 ASP A C 1
ATOM 1289 O O . ASP A 1 160 ? 28.060 1.264 -3.791 1.00 93.00 160 ASP A O 1
ATOM 1293 N N . GLU A 1 161 ? 27.346 -0.595 -2.757 1.00 92.81 161 GLU A N 1
ATOM 1294 C CA . GLU A 1 161 ? 26.117 -0.712 -3.547 1.00 92.81 161 GLU A CA 1
ATOM 1295 C C . GLU A 1 161 ? 25.193 0.490 -3.325 1.00 92.81 161 GLU A C 1
ATOM 1297 O O . GLU A 1 161 ? 24.667 1.036 -4.294 1.00 92.81 161 GLU A O 1
ATOM 1302 N N . LYS A 1 162 ? 25.031 0.961 -2.084 1.00 92.25 162 LYS A N 1
ATOM 1303 C CA . LYS A 1 162 ? 24.198 2.139 -1.778 1.00 92.25 162 LYS A CA 1
ATOM 1304 C C . LYS A 1 162 ? 24.760 3.436 -2.363 1.00 92.25 162 LYS A C 1
ATOM 1306 O O . LYS A 1 162 ? 23.996 4.335 -2.702 1.00 92.25 162 LYS A O 1
ATOM 1311 N N . LYS A 1 163 ? 26.085 3.545 -2.502 1.00 92.25 163 LYS A N 1
ATOM 1312 C CA . LYS A 1 163 ? 26.769 4.731 -3.052 1.00 92.25 163 LYS A CA 1
ATOM 1313 C C . LYS A 1 163 ? 26.933 4.700 -4.574 1.00 92.25 163 LYS A C 1
ATOM 1315 O O . LYS A 1 163 ? 27.330 5.710 -5.152 1.00 92.25 163 LYS A O 1
ATOM 1320 N N . LYS A 1 164 ? 26.627 3.576 -5.234 1.00 91.44 164 LYS A N 1
ATOM 1321 C CA . LYS A 1 164 ? 26.811 3.400 -6.686 1.00 91.44 164 LYS A CA 1
ATOM 1322 C C . LYS A 1 164 ? 25.965 4.360 -7.535 1.00 91.44 164 LYS A C 1
ATOM 1324 O O . LYS A 1 164 ? 26.379 4.733 -8.632 1.00 91.44 164 LYS A O 1
ATOM 1329 N N . GLY A 1 165 ? 24.798 4.761 -7.039 1.00 90.75 165 GLY A N 1
ATOM 1330 C CA . GLY A 1 165 ? 23.894 5.705 -7.693 1.00 90.75 165 GLY A CA 1
ATOM 1331 C C . GLY A 1 165 ? 22.591 5.850 -6.913 1.00 90.75 165 GLY A C 1
ATOM 1332 O O . GLY A 1 165 ? 22.429 5.239 -5.859 1.00 90.75 165 GLY A O 1
ATOM 1333 N N . THR A 1 166 ? 21.645 6.634 -7.431 1.00 92.12 166 THR A N 1
ATOM 1334 C CA . THR A 1 166 ? 20.310 6.725 -6.825 1.00 92.12 166 THR A CA 1
ATOM 1335 C C . THR A 1 166 ? 19.563 5.409 -7.013 1.00 92.12 166 THR A C 1
ATOM 1337 O O . THR A 1 166 ? 19.336 4.988 -8.148 1.00 92.12 166 THR A O 1
ATOM 1340 N N . LEU A 1 167 ? 19.190 4.775 -5.904 1.00 93.88 167 LEU A N 1
ATOM 1341 C CA . LEU A 1 167 ? 18.366 3.572 -5.885 1.00 93.88 167 LEU A CA 1
ATOM 1342 C C . LEU A 1 167 ? 16.888 3.924 -6.066 1.00 93.88 167 LEU A C 1
ATOM 1344 O O . LEU A 1 167 ? 16.402 4.913 -5.523 1.00 93.88 167 LEU A O 1
ATOM 1348 N N . ILE A 1 168 ? 16.197 3.086 -6.827 1.00 95.06 168 ILE A N 1
ATOM 1349 C CA . ILE A 1 168 ? 14.747 3.047 -6.957 1.00 95.06 168 ILE A CA 1
ATOM 1350 C C . ILE A 1 168 ? 14.318 1.700 -6.386 1.00 95.06 168 ILE A C 1
ATOM 1352 O O . ILE A 1 168 ? 14.616 0.649 -6.962 1.00 95.06 168 ILE A O 1
ATOM 1356 N N . SER A 1 169 ? 13.671 1.745 -5.227 1.00 96.44 169 SER A N 1
ATOM 1357 C CA . SER A 1 169 ? 13.358 0.569 -4.422 1.00 96.44 169 SER A CA 1
ATOM 1358 C C . SER A 1 169 ? 12.401 -0.405 -5.111 1.00 96.44 169 SER A C 1
ATOM 1360 O O . SER A 1 169 ? 11.464 0.019 -5.795 1.00 96.44 169 SER A O 1
ATOM 1362 N N . SER A 1 170 ? 12.625 -1.703 -4.879 1.00 96.50 170 SER A N 1
ATOM 1363 C CA . SER A 1 170 ? 11.749 -2.813 -5.276 1.00 96.50 170 SER A CA 1
ATOM 1364 C C . SER A 1 170 ? 10.565 -3.045 -4.331 1.00 96.50 170 SER A C 1
ATOM 1366 O O . SER A 1 170 ? 9.586 -3.678 -4.724 1.00 96.50 170 SER A O 1
ATOM 1368 N N . VAL A 1 171 ? 10.586 -2.500 -3.111 1.00 95.62 171 VAL A N 1
ATOM 1369 C CA . VAL A 1 171 ? 9.519 -2.695 -2.113 1.00 95.62 171 VAL A CA 1
ATOM 1370 C C . VAL A 1 171 ? 8.109 -2.365 -2.630 1.00 95.62 171 VAL A C 1
ATOM 1372 O O . VAL A 1 171 ? 7.222 -3.199 -2.410 1.00 95.62 171 VAL A O 1
ATOM 1375 N N . PRO A 1 172 ? 7.846 -1.247 -3.348 1.00 97.19 172 PRO A N 1
ATOM 1376 C CA . PRO A 1 172 ? 6.492 -0.931 -3.800 1.00 97.19 172 PRO A CA 1
ATOM 1377 C C . PRO A 1 172 ? 5.933 -1.948 -4.800 1.00 97.19 172 PRO A C 1
ATOM 1379 O O . PRO A 1 172 ? 4.732 -1.961 -5.033 1.00 97.19 172 PRO A O 1
ATOM 1382 N N . PHE A 1 173 ? 6.751 -2.828 -5.375 1.00 97.69 173 PHE A N 1
ATOM 1383 C CA . PHE A 1 173 ? 6.312 -3.821 -6.359 1.00 97.69 173 PHE A CA 1
ATOM 1384 C C . PHE A 1 173 ? 5.727 -5.095 -5.746 1.00 97.69 173 PHE A C 1
ATOM 1386 O O . PHE A 1 173 ? 5.175 -5.936 -6.453 1.00 97.69 173 PHE A O 1
ATOM 1393 N N . HIS A 1 174 ? 5.810 -5.245 -4.426 1.00 95.44 174 HIS A N 1
ATOM 1394 C CA . HIS A 1 174 ? 5.229 -6.378 -3.714 1.00 95.44 174 HIS A CA 1
ATOM 1395 C C . HIS A 1 174 ? 3.942 -5.936 -3.025 1.00 95.44 174 HIS A C 1
ATOM 1397 O O . HIS A 1 174 ? 3.975 -4.971 -2.272 1.00 95.44 174 HIS A O 1
ATOM 1403 N N . LYS A 1 175 ? 2.807 -6.611 -3.220 1.00 96.31 175 LYS A N 1
ATOM 1404 C CA . LYS A 1 175 ? 1.610 -6.333 -2.405 1.00 96.31 175 LYS A CA 1
ATOM 1405 C C . LYS A 1 175 ? 1.864 -6.696 -0.938 1.00 96.31 175 LYS A C 1
ATOM 1407 O O . LYS A 1 175 ? 2.593 -7.640 -0.647 1.00 96.31 175 LYS A O 1
ATOM 1412 N N . ILE A 1 176 ? 1.238 -5.967 -0.018 1.00 96.19 176 ILE A N 1
ATOM 1413 C CA . ILE A 1 176 ? 1.151 -6.366 1.389 1.00 96.19 176 ILE A CA 1
ATOM 1414 C C . ILE A 1 176 ? 0.185 -7.551 1.472 1.00 96.19 176 ILE A C 1
ATOM 1416 O O . ILE A 1 176 ? -1.004 -7.421 1.181 1.00 96.19 176 ILE A O 1
ATOM 1420 N N . GLU A 1 177 ? 0.707 -8.718 1.837 1.00 94.94 177 GLU A N 1
ATOM 1421 C CA . GLU A 1 177 ? -0.060 -9.960 1.874 1.00 94.94 177 GLU A CA 1
ATOM 1422 C C . GLU A 1 177 ? -1.191 -9.909 2.916 1.00 94.94 177 GLU A C 1
ATOM 1424 O O . GLU A 1 177 ? -1.004 -9.507 4.068 1.00 94.94 177 GLU A O 1
ATOM 1429 N N . GLY A 1 178 ? -2.390 -10.327 2.504 1.00 92.62 178 GLY A N 1
ATOM 1430 C CA . GLY A 1 178 ? -3.567 -10.389 3.372 1.00 92.62 178 GLY A CA 1
ATOM 1431 C C . GLY A 1 178 ? -4.122 -9.030 3.811 1.00 92.62 178 GLY A C 1
ATOM 1432 O O . GLY A 1 178 ? -4.923 -8.991 4.747 1.00 92.62 178 GLY A O 1
ATOM 1433 N N . LEU A 1 179 ? -3.695 -7.930 3.181 1.00 95.31 179 LEU A N 1
ATOM 1434 C CA . LEU A 1 179 ? -4.315 -6.616 3.327 1.00 95.31 179 LEU A CA 1
ATOM 1435 C C . LEU A 1 179 ? -5.332 -6.412 2.201 1.00 95.31 179 LEU A C 1
ATOM 1437 O O . LEU A 1 179 ? -4.966 -6.385 1.027 1.00 95.31 179 LEU A O 1
ATOM 1441 N N . ASN A 1 180 ? -6.602 -6.269 2.573 1.00 94.31 180 ASN A N 1
ATOM 1442 C CA . ASN A 1 180 ? -7.707 -6.166 1.627 1.00 94.31 180 ASN A CA 1
ATOM 1443 C C . ASN A 1 180 ? -8.176 -4.717 1.471 1.00 94.31 180 ASN A C 1
ATOM 1445 O O . ASN A 1 180 ? -8.160 -3.942 2.430 1.00 94.31 180 ASN A O 1
ATOM 1449 N N . ASP A 1 181 ? -8.641 -4.386 0.269 1.00 97.50 181 ASP A N 1
ATOM 1450 C CA . ASP A 1 181 ? -9.348 -3.136 0.003 1.00 97.50 181 ASP A CA 1
ATOM 1451 C C . ASP A 1 181 ? -10.670 -3.072 0.790 1.00 97.50 181 ASP A C 1
ATOM 1453 O O . ASP A 1 181 ? -11.330 -4.087 1.041 1.00 97.50 181 ASP A O 1
ATOM 1457 N N . ILE A 1 182 ? -11.073 -1.863 1.182 1.00 96.06 182 ILE A N 1
ATOM 1458 C CA . ILE A 1 182 ? -12.336 -1.615 1.880 1.00 96.06 182 ILE A CA 1
ATOM 1459 C C . ILE A 1 182 ? -13.496 -2.037 0.959 1.00 96.06 182 ILE A C 1
ATOM 1461 O O . ILE A 1 182 ? -13.536 -1.610 -0.203 1.00 96.06 182 ILE A O 1
ATOM 1465 N N . PRO A 1 183 ? -14.477 -2.822 1.449 1.00 91.81 183 PRO A N 1
ATOM 1466 C CA . PRO A 1 183 ? -15.604 -3.265 0.635 1.00 91.81 183 PRO A CA 1
ATOM 1467 C C . PRO A 1 183 ? -16.344 -2.107 -0.046 1.00 91.81 183 PRO A C 1
ATOM 1469 O O . PRO A 1 183 ? -16.724 -1.129 0.597 1.00 91.81 183 PRO A O 1
ATOM 1472 N N . GLY A 1 184 ? -16.582 -2.239 -1.353 1.00 91.38 184 GLY A N 1
ATOM 1473 C CA . GLY A 1 184 ? -17.246 -1.216 -2.168 1.00 91.38 184 GLY A CA 1
ATOM 1474 C C . GLY A 1 184 ? -16.310 -0.147 -2.739 1.00 91.38 184 GLY A C 1
ATOM 1475 O O . GLY A 1 184 ? -16.774 0.741 -3.452 1.00 91.38 184 GLY A O 1
ATOM 1476 N N . THR A 1 185 ? -15.005 -0.229 -2.471 1.00 96.00 185 THR A N 1
ATOM 1477 C CA . THR A 1 185 ? -13.998 0.579 -3.167 1.00 96.00 185 THR A CA 1
ATOM 1478 C C . THR A 1 185 ? -13.470 -0.146 -4.405 1.00 96.00 185 THR A C 1
ATOM 1480 O O . THR A 1 185 ? -13.570 -1.365 -4.529 1.00 96.00 185 THR A O 1
ATOM 1483 N N . GLN A 1 186 ? -12.928 0.626 -5.345 1.00 96.12 186 GLN A N 1
ATOM 1484 C CA . GLN A 1 186 ? -12.219 0.115 -6.515 1.00 96.12 186 GLN A CA 1
ATOM 1485 C C . GLN A 1 186 ? -10.785 0.628 -6.483 1.00 96.12 186 GLN A C 1
ATOM 1487 O O . GLN A 1 186 ? -10.564 1.806 -6.182 1.00 96.12 186 GLN A O 1
ATOM 1492 N N . VAL A 1 187 ? -9.845 -0.262 -6.801 1.00 97.62 187 VAL A N 1
ATOM 1493 C CA . VAL A 1 187 ? -8.425 0.057 -6.971 1.00 97.62 187 VAL A CA 1
ATOM 1494 C C . VAL A 1 187 ? -8.274 1.029 -8.140 1.00 97.62 187 VAL A C 1
ATOM 1496 O O . VAL A 1 187 ? -8.717 0.730 -9.249 1.00 97.62 187 VAL A O 1
ATOM 1499 N N . GLU A 1 188 ? -7.627 2.175 -7.918 1.00 98.00 188 GLU A N 1
ATOM 1500 C CA . GLU A 1 188 ? -7.288 3.087 -9.019 1.00 98.00 188 GLU A CA 1
ATOM 1501 C C . GLU A 1 188 ? -5.994 2.608 -9.678 1.00 98.00 188 GLU A C 1
ATOM 1503 O O . GLU A 1 188 ? -4.991 2.410 -8.992 1.00 98.00 188 GLU A O 1
ATOM 1508 N N . THR A 1 189 ? -5.992 2.442 -11.000 1.00 98.19 189 THR A N 1
ATOM 1509 C CA . THR A 1 189 ? -4.803 2.019 -11.759 1.00 98.19 189 THR A CA 1
ATOM 1510 C C . THR A 1 189 ? -4.391 3.114 -12.736 1.00 98.19 189 THR A C 1
ATOM 1512 O O . THR A 1 189 ? -5.234 3.671 -13.442 1.00 98.19 189 THR A O 1
ATOM 1515 N N . THR A 1 190 ? -3.099 3.437 -12.789 1.00 98.50 190 THR A N 1
ATOM 1516 C CA . THR A 1 190 ? -2.580 4.374 -13.793 1.00 98.50 190 THR A CA 1
ATOM 1517 C C . THR A 1 190 ? -2.607 3.759 -15.191 1.00 98.50 190 THR A C 1
ATOM 1519 O O . THR A 1 190 ? -2.554 2.544 -15.363 1.00 98.50 190 THR A O 1
ATOM 1522 N N . GLY A 1 191 ? -2.594 4.603 -16.221 1.00 97.12 191 GLY A N 1
ATOM 1523 C CA . GLY A 1 191 ? -2.159 4.180 -17.546 1.00 97.12 191 GLY A CA 1
ATOM 1524 C C . GLY A 1 191 ? -0.723 3.654 -17.491 1.00 97.12 191 GLY A C 1
ATOM 1525 O O . GLY A 1 191 ? 0.087 4.118 -16.681 1.00 97.12 191 GLY A O 1
ATOM 1526 N N . LYS A 1 192 ? -0.420 2.685 -18.355 1.00 95.62 192 LYS A N 1
ATOM 1527 C CA . LYS A 1 192 ? 0.940 2.183 -18.550 1.00 95.62 192 LYS A CA 1
ATOM 1528 C C . LYS A 1 192 ? 1.797 3.265 -19.191 1.00 95.62 192 LYS A C 1
ATOM 1530 O O . LYS A 1 192 ? 1.363 3.861 -20.171 1.00 95.62 192 LYS A O 1
ATOM 1535 N N . ALA A 1 193 ? 2.990 3.494 -18.657 1.00 94.50 193 ALA A N 1
ATOM 1536 C CA . ALA A 1 193 ? 3.953 4.444 -19.198 1.00 94.50 193 ALA A CA 1
ATOM 1537 C C . ALA A 1 193 ? 5.314 3.778 -19.395 1.00 94.50 193 ALA A C 1
ATOM 1539 O O . ALA A 1 193 ? 5.747 2.963 -18.579 1.00 94.50 193 ALA A O 1
ATOM 1540 N N . GLY A 1 194 ? 6.005 4.141 -20.474 1.00 89.94 194 GLY A N 1
ATOM 1541 C CA . GLY A 1 194 ? 7.360 3.668 -20.727 1.00 89.94 194 GLY A CA 1
ATOM 1542 C C . GLY A 1 194 ? 8.349 4.196 -19.687 1.00 89.94 194 GLY A C 1
ATOM 1543 O O . GLY A 1 194 ? 8.400 5.400 -19.432 1.00 89.94 194 GLY A O 1
ATOM 1544 N N . PHE A 1 195 ? 9.180 3.308 -19.145 1.00 91.50 195 PHE A N 1
ATOM 1545 C CA . PHE A 1 195 ? 10.342 3.680 -18.341 1.00 91.50 195 PHE A CA 1
ATOM 1546 C C . PHE A 1 195 ? 11.589 3.047 -18.945 1.00 91.50 195 PHE A C 1
ATOM 1548 O O . PHE A 1 195 ? 11.697 1.826 -19.043 1.00 91.50 195 PHE A O 1
ATOM 1555 N N . TYR A 1 196 ? 12.556 3.872 -19.338 1.00 86.31 196 TYR A N 1
ATOM 1556 C CA . TYR A 1 196 ? 13.840 3.372 -19.813 1.00 86.31 196 TYR A CA 1
ATOM 1557 C C . TYR A 1 196 ? 14.974 4.322 -19.475 1.00 86.31 196 TYR A C 1
ATOM 1559 O O . TYR A 1 196 ? 14.831 5.548 -19.430 1.00 86.31 196 TYR A O 1
ATOM 1567 N N . ARG A 1 197 ? 16.143 3.724 -19.276 1.00 87.62 197 ARG A N 1
ATOM 1568 C CA . ARG A 1 197 ? 17.304 4.427 -18.763 1.00 87.62 197 ARG A CA 1
ATOM 1569 C C . ARG A 1 197 ? 18.174 4.992 -19.882 1.00 87.62 197 ARG A C 1
ATOM 1571 O O . ARG A 1 197 ? 18.256 4.430 -20.977 1.00 87.62 197 ARG A O 1
ATOM 1578 N N . THR A 1 198 ? 18.818 6.126 -19.614 1.00 81.38 198 THR A N 1
ATOM 1579 C CA . THR A 1 198 ? 19.835 6.712 -20.504 1.00 81.38 198 THR A CA 1
ATOM 1580 C C . THR A 1 198 ? 21.012 7.242 -19.693 1.00 81.38 198 THR A C 1
ATOM 1582 O O . THR A 1 198 ? 20.892 7.479 -18.491 1.00 81.38 198 THR A O 1
ATOM 1585 N N . ASP A 1 199 ? 22.153 7.454 -20.346 1.00 79.81 199 ASP A N 1
ATOM 1586 C CA . ASP A 1 199 ? 23.342 8.028 -19.713 1.00 79.81 199 ASP A CA 1
ATOM 1587 C C . ASP A 1 199 ? 23.167 9.507 -19.311 1.00 79.81 199 ASP A C 1
ATOM 1589 O O . ASP A 1 199 ? 23.914 10.008 -18.467 1.00 79.81 199 ASP A O 1
ATOM 1593 N N . ALA A 1 200 ? 22.161 10.180 -19.882 1.00 77.38 200 ALA A N 1
ATOM 1594 C CA . ALA A 1 200 ? 21.767 11.560 -19.608 1.00 77.38 200 ALA A CA 1
ATOM 1595 C C . ALA A 1 200 ? 20.550 11.682 -18.663 1.00 77.38 200 ALA A C 1
ATOM 1597 O O . ALA A 1 200 ? 20.111 12.797 -18.373 1.00 77.38 200 ALA A O 1
ATOM 1598 N N . GLY A 1 201 ? 20.016 10.555 -18.177 1.00 77.00 201 GLY A N 1
ATOM 1599 C CA . GLY A 1 201 ? 18.869 10.485 -17.271 1.00 77.00 201 GLY A CA 1
ATOM 1600 C C . GLY A 1 201 ? 17.668 9.735 -17.852 1.00 77.00 201 GLY A C 1
ATOM 1601 O O . GLY A 1 201 ? 17.475 9.647 -19.064 1.00 77.00 201 GLY A O 1
ATOM 1602 N N . ASP A 1 202 ? 16.857 9.168 -16.965 1.00 89.06 202 ASP A N 1
ATOM 1603 C CA . ASP A 1 202 ? 15.759 8.275 -17.349 1.00 89.06 202 ASP A CA 1
ATOM 1604 C C . ASP A 1 202 ? 14.610 9.008 -18.049 1.00 89.06 202 ASP A C 1
ATOM 1606 O O . ASP A 1 202 ? 14.224 10.114 -17.641 1.00 89.06 202 ASP A O 1
ATOM 1610 N N . ALA A 1 203 ? 14.033 8.346 -19.055 1.00 89.19 203 ALA A N 1
ATOM 1611 C CA . ALA A 1 203 ? 12.707 8.661 -19.572 1.00 89.19 203 ALA A CA 1
ATOM 1612 C C . ALA A 1 203 ? 11.669 8.037 -18.636 1.00 89.19 203 ALA A C 1
ATOM 1614 O O . ALA A 1 203 ? 11.740 6.843 -18.342 1.00 89.19 203 ALA A O 1
ATOM 1615 N N . LYS A 1 204 ? 10.767 8.869 -18.114 1.00 92.19 204 LYS A N 1
ATOM 1616 C CA . LYS A 1 204 ? 9.942 8.536 -16.954 1.00 92.19 204 LYS A CA 1
ATOM 1617 C C . LYS A 1 204 ? 8.690 9.404 -16.884 1.00 92.19 204 LYS A C 1
ATOM 1619 O O . LYS A 1 204 ? 8.727 10.571 -17.272 1.00 92.19 204 LYS A O 1
ATOM 1624 N N . SER A 1 205 ? 7.645 8.840 -16.293 1.00 95.44 205 SER A N 1
ATOM 1625 C CA . SER A 1 205 ? 6.377 9.507 -15.983 1.00 95.44 205 SER A CA 1
ATOM 1626 C C . SER A 1 205 ? 6.139 9.438 -14.479 1.00 95.44 205 SER A C 1
ATOM 1628 O O . SER A 1 205 ? 6.360 8.387 -13.879 1.00 95.44 205 SER A O 1
ATOM 1630 N N . SER A 1 206 ? 5.751 10.541 -13.831 1.00 96.94 206 SER A N 1
ATOM 1631 C CA . SER A 1 206 ? 5.489 10.524 -12.381 1.00 96.94 206 SER A CA 1
ATOM 1632 C C . SER A 1 206 ? 4.266 9.658 -12.069 1.00 96.94 206 SER A C 1
ATOM 1634 O O . SER A 1 206 ? 3.376 9.563 -12.905 1.00 96.94 206 SER A O 1
ATOM 1636 N N . ILE A 1 207 ? 4.181 9.042 -10.888 1.00 97.62 207 ILE A N 1
ATOM 1637 C CA . ILE A 1 207 ? 3.051 8.157 -10.532 1.00 97.62 207 ILE A CA 1
ATOM 1638 C C . ILE A 1 207 ? 1.716 8.906 -10.387 1.00 97.62 207 ILE A C 1
ATOM 1640 O O . ILE A 1 207 ? 0.667 8.350 -10.700 1.00 97.62 207 ILE A O 1
ATOM 1644 N N . LEU A 1 208 ? 1.756 10.174 -9.963 1.00 98.06 208 LEU A N 1
ATOM 1645 C CA . LEU A 1 208 ? 0.593 11.058 -9.860 1.00 98.06 208 LEU A CA 1
ATOM 1646 C C . LEU A 1 208 ? 0.734 12.259 -10.794 1.00 98.06 208 LEU A C 1
ATOM 1648 O O . LEU A 1 208 ? 1.847 12.747 -11.033 1.00 98.06 208 LEU A O 1
ATOM 1652 N N . SER A 1 209 ? -0.409 12.736 -11.287 1.00 97.44 209 SER A N 1
ATOM 1653 C CA . SER A 1 209 ? -0.497 13.968 -12.071 1.00 97.44 209 SER A CA 1
ATOM 1654 C C . SER A 1 209 ? -0.495 15.211 -11.178 1.00 97.44 209 SER A C 1
ATOM 1656 O O . SER A 1 209 ? -0.813 15.160 -9.985 1.00 97.44 209 SER A O 1
ATOM 1658 N N . PHE A 1 210 ? -0.116 16.346 -11.764 1.00 96.12 210 PHE A N 1
ATOM 1659 C CA . PHE A 1 210 ? -0.018 17.636 -11.080 1.00 96.12 210 PHE A CA 1
ATOM 1660 C C . PHE A 1 210 ? -0.497 18.798 -11.963 1.00 96.12 210 PHE A C 1
ATOM 1662 O O . PHE A 1 210 ? -0.890 18.632 -13.115 1.00 96.12 210 PHE A O 1
ATOM 1669 N N . SER A 1 211 ? -0.511 20.013 -11.414 1.00 93.06 211 SER A N 1
ATOM 1670 C CA . SER A 1 211 ? -0.954 21.197 -12.160 1.00 93.06 211 SER A CA 1
ATOM 1671 C C . SER A 1 211 ? -0.014 21.518 -13.329 1.00 93.06 211 SER A C 1
ATOM 1673 O O . SER A 1 211 ? 1.197 21.635 -13.136 1.00 93.06 211 SER A O 1
ATOM 1675 N N . ASN A 1 212 ? -0.577 21.737 -14.523 1.00 92.00 212 ASN A N 1
ATOM 1676 C CA . ASN A 1 212 ? 0.152 21.944 -15.787 1.00 92.00 212 ASN A CA 1
ATOM 1677 C C . ASN A 1 212 ? 1.033 20.757 -16.209 1.00 92.00 212 ASN A C 1
ATOM 1679 O O . ASN A 1 212 ? 2.082 20.944 -16.830 1.00 92.00 212 ASN A O 1
ATOM 1683 N N . ASP A 1 213 ? 0.624 19.548 -15.845 1.00 92.81 213 ASP A N 1
ATOM 1684 C CA . ASP A 1 213 ? 1.261 18.322 -16.300 1.00 92.81 213 ASP A CA 1
ATOM 1685 C C . ASP A 1 213 ? 0.976 18.088 -17.793 1.00 92.81 213 ASP A C 1
ATOM 1687 O O . ASP A 1 213 ? -0.169 18.153 -18.239 1.00 92.81 213 ASP A O 1
ATOM 1691 N N . THR A 1 214 ? 2.033 17.878 -18.577 1.00 91.81 214 THR A N 1
ATOM 1692 C CA . THR A 1 214 ? 1.953 17.668 -20.032 1.00 91.81 214 THR A CA 1
ATOM 1693 C C . THR A 1 214 ? 1.947 16.191 -20.416 1.00 91.81 214 THR A C 1
ATOM 1695 O O . THR A 1 214 ? 1.880 15.868 -21.601 1.00 91.81 214 THR A O 1
ATOM 1698 N N . ASP A 1 215 ? 2.096 15.294 -19.444 1.00 92.44 215 ASP A N 1
ATOM 1699 C CA . ASP A 1 215 ? 2.064 13.858 -19.673 1.00 92.44 215 ASP A CA 1
ATOM 1700 C C . ASP A 1 215 ? 0.619 13.395 -19.931 1.00 92.44 215 ASP A C 1
ATOM 1702 O O . ASP A 1 215 ? -0.326 13.822 -19.268 1.00 92.44 215 ASP A O 1
ATOM 1706 N N . THR A 1 216 ? 0.452 12.542 -20.942 1.00 91.88 216 THR A N 1
ATOM 1707 C CA . THR A 1 216 ? -0.859 12.129 -21.468 1.00 91.88 216 THR A CA 1
ATOM 1708 C C . THR A 1 216 ? -1.382 10.827 -20.863 1.00 91.88 216 THR A C 1
ATOM 1710 O O . THR A 1 216 ? -2.536 10.467 -21.103 1.00 91.88 216 THR A O 1
ATOM 1713 N N . HIS A 1 217 ? -0.574 10.118 -20.070 1.00 94.44 217 HIS A N 1
ATOM 1714 C CA . HIS A 1 217 ? -1.007 8.893 -19.410 1.00 94.44 217 HIS A CA 1
ATOM 1715 C C . HIS A 1 217 ? -2.024 9.211 -18.311 1.00 94.44 217 HIS A C 1
ATOM 1717 O O . HIS A 1 217 ? -1.848 10.147 -17.526 1.00 94.44 217 HIS A O 1
ATOM 1723 N N . ASN A 1 218 ? -3.068 8.385 -18.218 1.00 95.19 218 ASN A N 1
ATOM 1724 C CA . ASN A 1 218 ? -4.091 8.521 -17.188 1.00 95.19 218 ASN A CA 1
ATOM 1725 C C . ASN A 1 218 ? -3.487 8.316 -15.790 1.00 95.19 218 ASN A C 1
ATOM 1727 O O . ASN A 1 218 ? -3.055 7.212 -15.462 1.00 95.19 218 ASN A O 1
ATOM 1731 N N . ARG A 1 219 ? -3.444 9.361 -14.961 1.00 97.00 219 ARG A N 1
ATOM 1732 C CA . ARG A 1 219 ? -2.883 9.299 -13.605 1.00 97.00 219 ARG A CA 1
ATOM 1733 C C . ARG A 1 219 ? -3.700 10.169 -12.653 1.00 97.00 219 ARG A C 1
ATOM 1735 O O . ARG A 1 219 ? -3.940 11.340 -12.973 1.00 97.00 219 ARG A O 1
ATOM 1742 N N . PRO A 1 220 ? -4.113 9.650 -11.485 1.00 97.69 220 PRO A N 1
ATOM 1743 C CA . PRO A 1 220 ? -4.856 10.444 -10.519 1.00 97.69 220 PRO A CA 1
ATOM 1744 C C . PRO A 1 220 ? -3.967 11.543 -9.923 1.00 97.69 220 PRO A C 1
ATOM 1746 O O . PRO A 1 220 ? -2.738 11.446 -9.921 1.00 97.69 220 PRO A O 1
ATOM 1749 N N . THR A 1 221 ? -4.593 12.593 -9.395 1.00 97.69 221 THR A N 1
ATOM 1750 C CA . THR A 1 221 ? -3.904 13.540 -8.510 1.00 97.69 221 THR A CA 1
ATOM 1751 C C . THR A 1 221 ? -3.903 12.992 -7.082 1.00 97.69 221 THR A C 1
ATOM 1753 O O . THR A 1 221 ? -4.751 12.169 -6.728 1.00 97.69 221 THR A O 1
ATOM 1756 N N . LEU A 1 222 ? -3.012 13.494 -6.220 1.00 97.12 222 LEU A N 1
ATOM 1757 C CA . LEU A 1 222 ? -3.048 13.133 -4.797 1.00 97.12 222 LEU A CA 1
ATOM 1758 C C . LEU A 1 222 ? -4.399 13.497 -4.161 1.00 97.12 222 LEU A C 1
ATOM 1760 O O . LEU A 1 222 ? -4.933 12.716 -3.383 1.00 97.12 222 LEU A O 1
ATOM 1764 N N . ALA A 1 223 ? -4.985 14.633 -4.550 1.00 96.88 223 ALA A N 1
ATOM 1765 C CA . ALA A 1 223 ? -6.292 15.071 -4.068 1.00 96.88 223 ALA A CA 1
ATOM 1766 C C . ALA A 1 223 ? -7.435 14.130 -4.492 1.00 96.88 223 ALA A C 1
ATOM 1768 O O . ALA A 1 223 ? -8.355 13.915 -3.708 1.00 96.88 223 ALA A O 1
ATOM 1769 N N . ASN A 1 224 ? -7.371 13.528 -5.688 1.00 96.12 224 ASN A N 1
ATOM 1770 C CA . ASN A 1 224 ? -8.361 12.532 -6.118 1.00 96.12 224 ASN A CA 1
ATOM 1771 C C . ASN A 1 224 ? -8.330 11.290 -5.216 1.00 96.12 224 ASN A C 1
ATOM 1773 O O . ASN A 1 224 ? -9.374 10.714 -4.921 1.00 96.12 224 ASN A O 1
ATOM 1777 N N . LEU A 1 225 ? -7.133 10.880 -4.788 1.00 98.06 225 LEU A N 1
ATOM 1778 C CA . LEU A 1 225 ? -6.938 9.699 -3.952 1.00 98.06 225 LEU A CA 1
ATOM 1779 C C . LEU A 1 225 ? -7.327 9.961 -2.493 1.00 98.06 225 LEU A C 1
ATOM 1781 O O . LEU A 1 225 ? -8.108 9.208 -1.917 1.00 98.06 225 LEU A O 1
ATOM 1785 N N . THR A 1 226 ? -6.810 11.036 -1.894 1.00 96.75 226 THR A N 1
ATOM 1786 C CA . THR A 1 226 ? -7.038 11.351 -0.473 1.00 96.75 226 THR A CA 1
ATOM 1787 C C . THR A 1 226 ? -8.411 11.971 -0.213 1.00 96.75 226 THR A C 1
ATOM 1789 O O . THR A 1 226 ? -8.941 11.852 0.887 1.00 96.75 226 THR A O 1
ATOM 1792 N N . GLY A 1 227 ? -9.017 12.596 -1.226 1.00 96.25 227 GLY A N 1
ATOM 1793 C CA . GLY A 1 227 ? -10.365 13.162 -1.170 1.00 96.25 227 GLY A CA 1
ATOM 1794 C C . GLY A 1 227 ? -11.490 12.160 -1.447 1.00 96.25 227 GLY A C 1
ATOM 1795 O O . GLY A 1 227 ? -12.650 12.567 -1.525 1.00 96.25 227 GLY A O 1
ATOM 1796 N N . LYS A 1 228 ? -11.185 10.865 -1.625 1.00 95.62 228 LYS A N 1
ATOM 1797 C CA . LYS A 1 228 ? -12.198 9.838 -1.904 1.00 95.62 228 LYS A CA 1
ATOM 1798 C C . LYS A 1 228 ? -13.138 9.691 -0.704 1.00 95.62 228 LYS A C 1
ATOM 1800 O O . LYS A 1 228 ? -12.705 9.407 0.408 1.00 95.62 228 LYS A O 1
ATOM 1805 N N . ASN A 1 229 ? -14.438 9.873 -0.931 1.00 93.88 229 ASN A N 1
ATOM 1806 C CA . ASN A 1 229 ? -15.450 9.676 0.104 1.00 93.88 229 ASN A CA 1
ATOM 1807 C C . ASN A 1 229 ? -15.801 8.187 0.212 1.00 93.88 229 ASN A C 1
ATOM 1809 O O . ASN A 1 229 ? -16.400 7.625 -0.706 1.00 93.88 229 ASN A O 1
ATOM 1813 N N . ILE A 1 230 ? -15.437 7.560 1.330 1.00 95.12 230 ILE A N 1
ATOM 1814 C CA . ILE A 1 230 ? -15.717 6.150 1.613 1.00 95.12 230 ILE A CA 1
ATOM 1815 C C . ILE A 1 230 ? -16.696 6.093 2.798 1.00 95.12 230 ILE A C 1
ATOM 1817 O O . ILE A 1 230 ? -16.318 6.455 3.914 1.00 95.12 230 ILE A O 1
ATOM 1821 N N . PRO A 1 231 ? -17.958 5.662 2.599 1.00 92.94 231 PRO A N 1
ATOM 1822 C CA . PRO A 1 231 ? -18.960 5.656 3.663 1.00 92.94 231 PRO A CA 1
ATOM 1823 C C . PRO A 1 231 ? -18.513 4.882 4.908 1.00 92.94 231 PRO A C 1
ATOM 1825 O O . PRO A 1 231 ? -18.232 3.687 4.846 1.00 92.94 231 PRO A O 1
ATOM 1828 N N . GLY A 1 232 ? -18.500 5.571 6.049 1.00 93.88 232 GLY A N 1
ATOM 1829 C CA . GLY A 1 232 ? -18.078 5.025 7.342 1.00 93.88 232 GLY A CA 1
ATOM 1830 C C . GLY A 1 232 ? -16.581 5.010 7.598 1.00 93.88 232 GLY A C 1
ATOM 1831 O O . GLY A 1 232 ? -16.141 4.404 8.573 1.00 93.88 232 GLY A O 1
ATOM 1832 N N . TYR A 1 233 ? -15.823 5.715 6.767 1.00 95.44 233 TYR A N 1
ATOM 1833 C CA . TYR A 1 233 ? -14.385 5.853 6.878 1.00 95.44 233 TYR A CA 1
ATOM 1834 C C . TYR A 1 233 ? -13.971 7.320 6.752 1.00 95.44 233 TYR A C 1
ATOM 1836 O O . TYR A 1 233 ? -14.657 8.127 6.123 1.00 95.44 233 TYR A O 1
ATOM 1844 N N . VAL A 1 234 ? -12.829 7.661 7.344 1.00 94.00 234 VAL A N 1
ATOM 1845 C CA . VAL A 1 234 ? -12.190 8.978 7.220 1.00 94.00 234 VAL A CA 1
ATOM 1846 C C . VAL A 1 234 ? -10.764 8.813 6.726 1.00 94.00 234 VAL A C 1
ATOM 1848 O O . VAL A 1 234 ? -10.070 7.887 7.145 1.00 94.00 234 VAL A O 1
ATOM 1851 N N . TYR A 1 235 ? -10.330 9.677 5.808 1.00 95.38 235 TYR A N 1
ATOM 1852 C CA . TYR A 1 235 ? -8.962 9.632 5.296 1.00 95.38 235 TYR A CA 1
ATOM 1853 C C . TYR A 1 235 ? -7.963 9.796 6.444 1.00 95.38 235 TYR A C 1
ATOM 1855 O O . TYR A 1 235 ? -8.135 10.659 7.306 1.00 95.38 235 TYR A O 1
ATOM 1863 N N . TRP A 1 236 ? -6.920 8.967 6.449 1.00 95.06 236 TRP A N 1
ATOM 1864 C CA . TRP A 1 236 ? -5.900 8.990 7.485 1.00 95.06 236 TRP A CA 1
ATOM 1865 C C . TRP A 1 236 ? -4.529 9.391 6.944 1.00 95.06 236 TRP A C 1
ATOM 1867 O O . TRP A 1 236 ? -3.982 10.421 7.346 1.00 95.06 236 TRP A O 1
ATOM 1877 N N . ASP A 1 237 ? -3.959 8.573 6.060 1.00 95.56 237 ASP A N 1
ATOM 1878 C CA . ASP A 1 237 ? -2.609 8.770 5.533 1.00 95.56 237 ASP A CA 1
ATOM 1879 C C . ASP A 1 237 ? -2.394 7.945 4.249 1.00 95.56 237 ASP A C 1
ATOM 1881 O O . ASP A 1 237 ? -3.311 7.300 3.741 1.00 95.56 237 ASP A O 1
ATOM 1885 N N . ASN A 1 238 ? -1.185 7.968 3.691 1.00 96.94 238 ASN A N 1
ATOM 1886 C CA . ASN A 1 238 ? -0.798 7.118 2.566 1.00 96.94 238 ASN A CA 1
ATOM 1887 C C . ASN A 1 238 ? 0.704 6.816 2.568 1.00 96.94 238 ASN A C 1
ATOM 1889 O O . ASN A 1 238 ? 1.502 7.600 3.080 1.00 96.94 238 ASN A O 1
ATOM 1893 N N . ASP A 1 239 ? 1.087 5.719 1.922 1.00 97.25 239 ASP A N 1
ATOM 1894 C CA . ASP A 1 239 ? 2.488 5.313 1.743 1.00 97.25 239 ASP A CA 1
ATOM 1895 C C . ASP A 1 239 ? 3.068 5.679 0.360 1.00 97.25 239 ASP A C 1
ATOM 1897 O O . ASP A 1 239 ? 4.125 5.184 -0.033 1.00 97.25 239 ASP A O 1
ATOM 1901 N N . ILE A 1 240 ? 2.392 6.559 -0.386 1.00 97.62 240 ILE A N 1
ATOM 1902 C CA . ILE A 1 240 ? 2.783 6.953 -1.745 1.00 97.62 240 ILE A CA 1
ATOM 1903 C C . ILE A 1 240 ? 4.128 7.686 -1.710 1.00 97.62 240 ILE A C 1
ATOM 1905 O O . ILE A 1 240 ? 4.281 8.646 -0.950 1.00 97.62 240 ILE A O 1
ATOM 1909 N N . ASP A 1 241 ? 5.066 7.287 -2.572 1.00 95.75 241 ASP A N 1
ATOM 1910 C CA . ASP A 1 241 ? 6.354 7.969 -2.749 1.00 95.75 241 ASP A CA 1
ATOM 1911 C C . ASP A 1 241 ? 6.171 9.365 -3.346 1.00 95.75 241 ASP A C 1
ATOM 1913 O O . ASP A 1 241 ? 5.616 9.517 -4.439 1.00 95.75 241 ASP A O 1
ATOM 1917 N N . LYS A 1 242 ? 6.663 10.393 -2.653 1.00 95.19 242 LYS A N 1
ATOM 1918 C CA . LYS A 1 242 ? 6.511 11.792 -3.070 1.00 95.19 242 LYS A CA 1
ATOM 1919 C C . LYS A 1 242 ? 7.855 12.365 -3.522 1.00 95.19 242 LYS A C 1
ATOM 1921 O O . LYS A 1 242 ? 8.907 11.953 -3.030 1.00 95.19 242 LYS A O 1
ATOM 1926 N N . PRO A 1 243 ? 7.864 13.331 -4.455 1.00 95.25 243 PRO A N 1
ATOM 1927 C CA . PRO A 1 243 ? 9.088 14.037 -4.812 1.00 95.25 243 PRO A CA 1
ATOM 1928 C C . PRO A 1 243 ? 9.699 14.728 -3.588 1.00 95.25 243 PRO A C 1
ATOM 1930 O O . PRO A 1 243 ? 8.985 15.314 -2.778 1.00 95.25 243 PRO A O 1
ATOM 1933 N N . ASN A 1 244 ? 11.028 14.740 -3.481 1.00 92.25 244 ASN A N 1
ATOM 1934 C CA . ASN A 1 244 ? 11.738 15.369 -2.360 1.00 92.25 244 ASN A CA 1
ATOM 1935 C C . ASN A 1 244 ? 11.882 16.898 -2.518 1.00 92.25 244 ASN A C 1
ATOM 1937 O O . ASN A 1 244 ? 12.966 17.461 -2.354 1.00 92.25 244 ASN A O 1
ATOM 1941 N N . ASN A 1 245 ? 10.803 17.578 -2.911 1.00 93.81 245 ASN A N 1
ATOM 1942 C CA . ASN A 1 245 ? 10.737 19.036 -2.843 1.00 93.81 245 ASN A CA 1
ATOM 1943 C C . ASN A 1 245 ? 10.356 19.485 -1.424 1.00 93.81 245 ASN A C 1
ATOM 1945 O O . ASN A 1 245 ? 9.987 18.687 -0.569 1.00 93.81 245 ASN A O 1
ATOM 1949 N N . LYS A 1 246 ? 10.420 20.797 -1.170 1.00 92.38 246 LYS A N 1
ATOM 1950 C CA . LYS A 1 246 ? 10.170 21.384 0.159 1.00 92.38 246 LYS A CA 1
ATOM 1951 C C . LYS A 1 246 ? 8.828 20.964 0.783 1.00 92.38 246 LYS A C 1
ATOM 1953 O O . LYS A 1 246 ? 8.734 20.905 2.006 1.00 92.38 246 LYS A O 1
ATOM 1958 N N . ASN A 1 247 ? 7.808 20.728 -0.041 1.00 91.94 247 ASN A N 1
ATOM 1959 C CA . ASN A 1 247 ? 6.457 20.421 0.420 1.00 91.94 247 ASN A CA 1
ATOM 1960 C C . ASN A 1 247 ? 6.136 18.919 0.392 1.00 91.94 247 ASN A C 1
ATOM 1962 O O . ASN A 1 247 ? 5.089 18.535 0.899 1.00 91.94 247 ASN A O 1
ATOM 1966 N N . HIS A 1 248 ? 7.011 18.082 -0.175 1.00 90.94 248 HIS A N 1
ATOM 1967 C CA . HIS A 1 248 ? 6.730 16.682 -0.502 1.00 90.94 248 HIS A CA 1
ATOM 1968 C C . HIS A 1 248 ? 5.452 16.514 -1.340 1.00 90.94 248 HIS A C 1
ATOM 1970 O O . HIS A 1 248 ? 4.573 15.721 -1.017 1.00 90.94 248 HIS A O 1
ATOM 1976 N N . GLU A 1 249 ? 5.325 17.279 -2.424 1.00 94.00 249 GLU A N 1
ATOM 1977 C CA . GLU A 1 249 ? 4.125 17.311 -3.271 1.00 94.00 249 GLU A CA 1
ATOM 1978 C C . GLU A 1 249 ? 4.466 17.087 -4.746 1.00 94.00 249 GLU A C 1
ATOM 1980 O O . GLU A 1 249 ? 5.539 17.459 -5.216 1.00 94.00 249 GLU A O 1
ATOM 1985 N N . PHE A 1 250 ? 3.525 16.533 -5.511 1.00 96.62 250 PHE A N 1
ATOM 1986 C CA . PHE A 1 250 ? 3.640 16.483 -6.969 1.00 96.62 250 PHE A CA 1
ATOM 1987 C C . PHE A 1 250 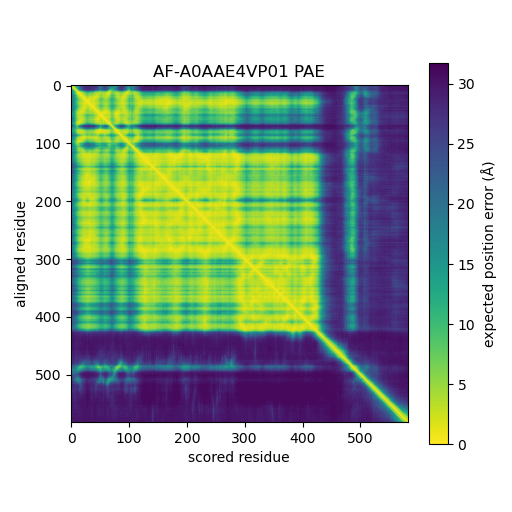? 3.368 17.876 -7.541 1.00 96.62 250 PHE A C 1
ATOM 1989 O O . PHE A 1 250 ? 2.249 18.386 -7.456 1.00 96.62 250 PHE A O 1
ATOM 1996 N N . ALA A 1 251 ? 4.397 18.498 -8.114 1.00 95.94 251 ALA A N 1
ATOM 1997 C CA . ALA A 1 251 ? 4.342 19.871 -8.602 1.00 95.94 251 ALA A CA 1
ATOM 1998 C C . ALA A 1 251 ? 5.091 20.033 -9.930 1.00 95.94 251 ALA A C 1
ATOM 2000 O O . ALA A 1 251 ? 5.915 19.208 -10.315 1.00 95.94 251 ALA A O 1
ATOM 2001 N N . ASN A 1 252 ? 4.842 21.139 -10.634 1.00 95.50 252 ASN A N 1
ATOM 2002 C CA . ASN A 1 252 ? 5.529 21.447 -11.889 1.00 95.50 252 ASN A CA 1
ATOM 2003 C C . ASN A 1 252 ? 6.967 21.958 -11.653 1.00 95.50 252 ASN A C 1
ATOM 2005 O O . ASN A 1 252 ? 7.312 23.086 -12.009 1.00 95.50 252 ASN A O 1
ATOM 2009 N N . ASP A 1 253 ? 7.818 21.124 -11.057 1.00 95.44 253 ASP A N 1
ATOM 2010 C CA . ASP A 1 253 ? 9.186 21.448 -10.653 1.00 95.44 253 ASP A CA 1
ATOM 2011 C C . ASP A 1 253 ? 10.208 20.372 -11.064 1.00 95.44 253 ASP A C 1
ATOM 2013 O O . ASP A 1 253 ? 9.879 19.322 -11.620 1.00 95.44 253 ASP A O 1
ATOM 2017 N N . ASP A 1 254 ? 11.488 20.655 -10.835 1.00 94.81 254 ASP A N 1
ATOM 2018 C CA . ASP A 1 254 ? 12.571 19.749 -11.223 1.00 94.81 254 ASP A CA 1
ATOM 2019 C C . ASP A 1 254 ? 12.666 18.506 -10.323 1.00 94.81 254 ASP A C 1
ATOM 2021 O O . ASP A 1 254 ? 13.170 17.476 -10.772 1.00 94.81 254 ASP A O 1
ATOM 2025 N N . PHE A 1 255 ? 12.150 18.560 -9.093 1.00 95.06 255 PHE A N 1
ATOM 2026 C CA . PHE A 1 255 ? 12.091 17.401 -8.197 1.00 95.06 255 PHE A CA 1
ATOM 2027 C C . PHE A 1 255 ? 11.121 16.345 -8.738 1.00 95.06 255 PHE A C 1
ATOM 2029 O O . PHE A 1 255 ? 11.444 15.161 -8.772 1.00 95.06 255 PHE A O 1
ATOM 2036 N N . THR A 1 256 ? 9.972 16.787 -9.246 1.00 95.12 256 THR A N 1
ATOM 2037 C CA . THR A 1 256 ? 8.932 15.918 -9.805 1.00 95.12 256 THR A CA 1
ATOM 2038 C C . THR A 1 256 ? 9.261 15.452 -11.222 1.00 95.12 256 THR A C 1
ATOM 2040 O O . THR A 1 256 ? 8.882 14.347 -11.589 1.00 95.12 256 THR A O 1
ATOM 2043 N N . LYS A 1 257 ? 9.950 16.275 -12.030 1.00 92.88 257 LYS A N 1
ATOM 2044 C CA . LYS A 1 257 ? 10.162 16.000 -13.467 1.00 92.88 257 LYS A CA 1
ATOM 2045 C C . LYS A 1 257 ? 11.541 15.448 -13.822 1.00 92.88 257 LYS A C 1
ATOM 2047 O O . LYS A 1 257 ? 11.687 14.765 -14.835 1.00 92.88 257 LYS A O 1
ATOM 2052 N N . LYS A 1 258 ? 12.584 15.815 -13.071 1.00 90.50 258 LYS A N 1
ATOM 2053 C CA . LYS A 1 258 ? 13.978 15.565 -13.476 1.00 90.50 258 LYS A CA 1
ATOM 2054 C C . LYS A 1 258 ? 14.713 14.654 -12.512 1.00 90.50 258 LYS A C 1
ATOM 2056 O O . LYS A 1 258 ? 15.355 13.711 -12.975 1.00 90.50 258 LYS A O 1
ATOM 2061 N N . GLN A 1 259 ? 14.639 14.938 -11.213 1.00 92.31 259 GLN A N 1
ATOM 2062 C CA . GLN A 1 259 ? 15.394 14.195 -10.206 1.00 92.31 259 GLN A CA 1
ATOM 2063 C C . GLN A 1 259 ? 14.927 12.739 -10.137 1.00 92.31 259 GLN A C 1
ATOM 2065 O O . GLN A 1 259 ? 13.723 12.514 -10.224 1.00 92.31 259 GLN A O 1
ATOM 2070 N N . PRO A 1 260 ? 15.840 11.763 -10.009 1.00 90.69 260 PRO A N 1
ATOM 2071 C CA . PRO A 1 260 ? 15.480 10.356 -9.851 1.00 90.69 260 PRO A CA 1
ATOM 2072 C C . PRO A 1 260 ? 14.789 10.095 -8.504 1.00 90.69 260 PRO A C 1
ATOM 2074 O O . PRO A 1 260 ? 15.047 10.800 -7.531 1.00 90.69 260 PRO A O 1
ATOM 2077 N N . GLY A 1 261 ? 13.933 9.073 -8.445 1.00 92.19 261 GLY A N 1
ATOM 2078 C CA . GLY A 1 261 ? 13.237 8.672 -7.220 1.00 92.19 261 GLY A CA 1
ATOM 2079 C C . GLY A 1 261 ? 12.156 7.622 -7.466 1.00 92.19 261 GLY A C 1
ATOM 2080 O O . GLY A 1 261 ? 11.874 7.265 -8.612 1.00 92.19 261 GLY A O 1
ATOM 2081 N N . ASN A 1 262 ? 11.533 7.131 -6.393 1.00 95.06 262 ASN A N 1
ATOM 2082 C CA . ASN A 1 262 ? 10.455 6.147 -6.496 1.00 95.06 262 ASN A CA 1
ATOM 2083 C C . ASN A 1 262 ? 9.113 6.742 -6.956 1.00 95.06 262 ASN A C 1
ATOM 2085 O O . ASN A 1 262 ? 8.238 5.982 -7.368 1.00 95.06 262 ASN A O 1
ATOM 2089 N N . HIS A 1 263 ? 8.970 8.071 -6.991 1.00 96.06 263 HIS A N 1
ATOM 2090 C CA . HIS A 1 263 ? 7.759 8.785 -7.424 1.00 96.06 263 HIS A CA 1
ATOM 2091 C C . HIS A 1 263 ? 7.479 8.730 -8.941 1.00 96.06 263 HIS A C 1
ATOM 2093 O O . HIS A 1 263 ? 6.612 9.455 -9.433 1.00 96.06 263 HIS A O 1
ATOM 2099 N N . TYR A 1 264 ? 8.174 7.873 -9.695 1.00 96.31 264 TYR A N 1
ATOM 2100 C CA . TYR A 1 264 ? 7.904 7.593 -11.111 1.00 96.31 264 TYR A CA 1
ATOM 2101 C C . TYR A 1 264 ? 7.361 6.187 -11.336 1.00 96.31 264 TYR A C 1
ATOM 2103 O O . TYR A 1 264 ? 7.677 5.261 -10.591 1.00 96.31 264 TYR A O 1
ATOM 2111 N N . LEU A 1 265 ? 6.585 6.015 -12.400 1.00 96.62 265 LEU A N 1
ATOM 2112 C CA . LEU A 1 265 ? 6.255 4.708 -12.955 1.00 96.62 265 LEU A CA 1
ATOM 2113 C C . LEU A 1 265 ? 7.560 4.085 -13.461 1.00 96.62 265 LEU A C 1
ATOM 2115 O O . LEU A 1 265 ? 8.209 4.628 -14.349 1.00 96.62 265 LEU A O 1
ATOM 2119 N N . SER A 1 266 ? 7.983 3.002 -12.817 1.00 94.94 266 SER A N 1
ATOM 2120 C CA . SER A 1 266 ? 9.259 2.321 -13.051 1.00 94.94 266 SER A CA 1
ATOM 2121 C C . SER A 1 266 ? 9.073 0.819 -12.859 1.00 94.94 266 SER A C 1
ATOM 2123 O O . SER A 1 266 ? 7.971 0.373 -12.556 1.00 94.94 266 SER A O 1
ATOM 2125 N N . PHE A 1 267 ? 10.148 0.045 -12.968 1.00 94.81 267 PHE A N 1
ATOM 2126 C CA . PHE A 1 267 ? 10.142 -1.393 -12.699 1.00 94.81 267 PHE A CA 1
ATOM 2127 C C . PHE A 1 267 ? 11.143 -1.779 -11.604 1.00 94.81 267 PHE A C 1
ATOM 2129 O O . PHE A 1 267 ? 11.942 -0.953 -11.155 1.00 94.81 267 PHE A O 1
ATOM 2136 N N . ALA A 1 268 ? 11.094 -3.042 -11.201 1.00 95.56 268 ALA A N 1
ATOM 2137 C CA . ALA A 1 268 ? 12.064 -3.700 -10.338 1.00 95.56 268 ALA A CA 1
ATOM 2138 C C . ALA A 1 268 ? 12.185 -5.184 -10.714 1.00 95.56 268 ALA A C 1
ATOM 2140 O O . ALA A 1 268 ? 11.578 -5.647 -11.683 1.00 95.56 268 ALA A O 1
ATOM 2141 N N . TYR A 1 269 ? 12.968 -5.931 -9.942 1.00 94.75 269 TYR A N 1
ATOM 2142 C CA . TYR A 1 269 ? 13.161 -7.360 -10.147 1.00 94.75 269 TYR A CA 1
ATOM 2143 C C . TYR A 1 269 ? 12.903 -8.147 -8.871 1.00 94.75 269 TYR A C 1
ATOM 2145 O O . TYR A 1 269 ? 13.277 -7.727 -7.781 1.00 94.75 269 TYR A O 1
ATOM 2153 N N . GLU A 1 270 ? 12.323 -9.332 -9.015 1.00 95.00 270 GLU A N 1
ATOM 2154 C CA . GLU A 1 270 ? 12.394 -10.347 -7.970 1.00 95.00 270 GLU A CA 1
ATOM 2155 C C . GLU A 1 270 ? 13.735 -11.073 -8.087 1.00 95.00 270 GLU A C 1
ATOM 2157 O O . GLU A 1 270 ? 14.125 -11.487 -9.184 1.00 95.00 270 GLU A O 1
ATOM 2162 N N . MET A 1 271 ? 14.441 -11.222 -6.966 1.00 93.44 271 MET A N 1
ATOM 2163 C CA . MET A 1 271 ? 15.783 -11.801 -6.928 1.00 93.44 271 MET A CA 1
ATOM 2164 C C . MET A 1 271 ? 15.772 -13.166 -6.247 1.00 93.44 271 MET A C 1
ATOM 2166 O O . MET A 1 271 ? 15.208 -13.327 -5.166 1.00 93.44 271 MET A O 1
ATOM 2170 N N . LYS A 1 272 ? 16.479 -14.131 -6.835 1.00 93.00 272 LYS A N 1
ATOM 2171 C CA . LYS A 1 272 ? 16.763 -15.437 -6.231 1.00 93.00 272 LYS A CA 1
ATOM 2172 C C . LYS A 1 272 ? 18.224 -15.792 -6.474 1.00 93.00 272 LYS A C 1
ATOM 2174 O O . LYS A 1 272 ? 18.709 -15.676 -7.596 1.00 93.00 272 LYS A O 1
ATOM 2179 N N . ASP A 1 273 ? 18.941 -16.158 -5.413 1.00 89.38 273 ASP A N 1
ATOM 2180 C CA . ASP A 1 273 ? 20.367 -16.519 -5.468 1.00 89.38 273 ASP A CA 1
ATOM 2181 C C . ASP A 1 273 ? 21.244 -15.467 -6.184 1.00 89.38 273 ASP A C 1
ATOM 2183 O O . ASP A 1 273 ? 22.165 -15.782 -6.937 1.00 89.38 273 ASP A O 1
ATOM 2187 N N . GLY A 1 274 ? 20.925 -14.183 -5.972 1.00 85.44 274 GLY A N 1
ATOM 2188 C CA . GLY A 1 274 ? 21.636 -13.046 -6.569 1.00 85.44 274 GLY A CA 1
ATOM 2189 C C . GLY A 1 274 ? 21.330 -12.785 -8.048 1.00 85.44 274 GLY A C 1
ATOM 2190 O O . GLY A 1 274 ? 21.984 -11.938 -8.653 1.00 85.44 274 GLY A O 1
ATOM 2191 N N . LYS A 1 275 ? 20.348 -13.478 -8.638 1.00 90.12 275 LYS A N 1
ATOM 2192 C CA . LYS A 1 275 ? 19.938 -13.314 -10.038 1.00 90.12 275 LYS A CA 1
ATOM 2193 C C . LYS A 1 275 ? 18.479 -12.854 -10.137 1.00 90.12 275 LYS A C 1
ATOM 2195 O O . LYS A 1 275 ? 17.663 -13.291 -9.325 1.00 90.12 275 LYS A O 1
ATOM 2200 N N . PRO A 1 276 ? 18.132 -12.005 -11.121 1.00 91.31 276 PRO A N 1
ATOM 2201 C CA . PRO A 1 276 ? 16.740 -11.666 -11.378 1.00 91.31 276 PRO A CA 1
ATOM 2202 C C . PRO A 1 276 ? 16.002 -12.901 -11.902 1.00 91.31 276 PRO A C 1
ATOM 2204 O O . PRO A 1 276 ? 16.487 -13.574 -12.810 1.00 91.31 276 PRO A O 1
ATOM 2207 N N . VAL A 1 277 ? 14.834 -13.189 -11.336 1.00 92.25 277 VAL A N 1
ATOM 2208 C CA . VAL A 1 277 ? 13.960 -14.297 -11.761 1.00 92.25 277 VAL A CA 1
ATOM 2209 C C . VAL A 1 277 ? 12.612 -13.827 -12.284 1.00 92.25 277 VAL A C 1
ATOM 2211 O O . VAL A 1 277 ? 11.942 -14.576 -12.988 1.00 92.25 277 VAL A O 1
ATOM 2214 N N . LYS A 1 278 ? 12.218 -12.590 -11.969 1.00 91.56 278 LYS A N 1
ATOM 2215 C CA . LYS A 1 278 ? 10.964 -12.002 -12.436 1.00 91.56 278 LYS A CA 1
ATOM 2216 C C . LYS A 1 278 ? 11.119 -10.503 -12.645 1.00 91.56 278 LYS A C 1
ATOM 2218 O O . LYS A 1 278 ? 11.738 -9.826 -11.827 1.00 91.56 278 LYS A O 1
ATOM 2223 N N . PHE A 1 279 ? 10.543 -10.001 -13.732 1.00 90.69 279 PHE A N 1
ATOM 2224 C CA . PHE A 1 279 ? 10.390 -8.571 -13.985 1.00 90.69 279 PHE A CA 1
ATOM 2225 C C . PHE A 1 279 ? 9.117 -8.062 -13.297 1.00 90.69 279 PHE A C 1
ATOM 2227 O O . PHE A 1 279 ? 8.056 -8.671 -13.439 1.00 90.69 279 PHE A O 1
ATOM 2234 N N . LEU A 1 280 ? 9.213 -6.963 -12.550 1.00 95.12 280 LEU A N 1
ATOM 2235 C CA . LEU A 1 280 ? 8.100 -6.374 -11.807 1.00 95.12 280 LEU A CA 1
ATOM 2236 C C . LEU A 1 280 ? 7.791 -4.985 -12.370 1.00 95.12 280 LEU A C 1
ATOM 2238 O O . LEU A 1 280 ? 8.594 -4.070 -12.223 1.00 95.12 280 LEU A O 1
ATOM 2242 N N . SER A 1 281 ? 6.632 -4.819 -13.005 1.00 94.69 281 SER A N 1
ATOM 2243 C CA . SER A 1 281 ? 6.242 -3.573 -13.689 1.00 94.69 281 SER A CA 1
ATOM 2244 C C . SER A 1 281 ? 5.121 -2.794 -13.002 1.00 94.69 281 SER A C 1
ATOM 2246 O O . SER A 1 281 ? 4.799 -1.691 -13.436 1.00 94.69 281 SER A O 1
ATOM 2248 N N . ARG A 1 282 ? 4.514 -3.359 -11.955 1.00 97.56 282 ARG A N 1
ATOM 2249 C CA . ARG A 1 282 ? 3.372 -2.769 -11.256 1.00 97.56 282 ARG A CA 1
ATOM 2250 C C . ARG A 1 282 ? 3.731 -2.418 -9.825 1.00 97.56 282 ARG A C 1
ATOM 2252 O O . ARG A 1 282 ? 4.120 -3.290 -9.050 1.00 97.56 282 ARG A O 1
ATOM 2259 N N . LYS A 1 283 ? 3.558 -1.149 -9.472 1.00 98.25 283 LYS A N 1
ATOM 2260 C CA . LYS A 1 283 ? 3.669 -0.678 -8.087 1.00 98.25 283 LYS A CA 1
ATOM 2261 C C . LYS A 1 283 ? 2.331 -0.784 -7.358 1.00 98.25 283 LYS A C 1
ATOM 2263 O O . LYS A 1 283 ? 1.274 -0.640 -7.966 1.00 98.25 283 LYS A O 1
ATOM 2268 N N . HIS A 1 284 ? 2.392 -0.981 -6.049 1.00 98.31 284 HIS A N 1
ATOM 2269 C CA . HIS A 1 284 ? 1.262 -1.091 -5.137 1.00 98.31 284 HIS A CA 1
ATOM 2270 C C . HIS A 1 284 ? 1.440 -0.108 -3.984 1.00 98.31 284 HIS A C 1
ATOM 2272 O O . HIS A 1 284 ? 2.321 -0.283 -3.134 1.00 98.31 284 HIS A O 1
ATOM 2278 N N . TYR A 1 285 ? 0.575 0.901 -3.976 1.00 98.50 285 TYR A N 1
ATOM 2279 C CA . TYR A 1 285 ? 0.486 1.920 -2.940 1.00 98.50 285 TYR A CA 1
ATOM 2280 C C . TYR A 1 285 ? -0.858 1.839 -2.224 1.00 98.50 285 TYR A C 1
ATOM 2282 O O . TYR A 1 285 ? -1.862 1.407 -2.795 1.00 98.50 285 TYR A O 1
ATOM 2290 N N . TYR A 1 286 ? -0.876 2.287 -0.978 1.00 98.56 286 TYR A N 1
ATOM 2291 C CA . TYR A 1 286 ? -1.993 2.175 -0.059 1.00 98.56 286 TYR A CA 1
ATOM 2292 C C . TYR A 1 286 ? -2.372 3.556 0.470 1.00 98.56 286 TYR A C 1
ATOM 2294 O O . TYR A 1 286 ? -1.587 4.258 1.113 1.00 98.56 286 TYR A O 1
ATOM 2302 N N . VAL A 1 287 ? -3.616 3.936 0.200 1.00 98.62 287 VAL A N 1
ATOM 2303 C CA . VAL A 1 287 ? -4.277 5.104 0.775 1.00 98.62 287 VAL A CA 1
ATOM 2304 C C . VAL A 1 287 ? -5.135 4.588 1.917 1.00 98.62 287 VAL A C 1
ATOM 2306 O O . VAL A 1 287 ? -6.052 3.789 1.704 1.00 98.62 287 VAL A O 1
ATOM 2309 N N . THR A 1 288 ? -4.807 4.985 3.141 1.00 97.69 288 THR A N 1
ATOM 2310 C CA . THR A 1 288 ? -5.416 4.404 4.332 1.00 97.69 288 THR A CA 1
ATOM 2311 C C . THR A 1 288 ? -6.514 5.292 4.887 1.00 97.69 288 THR A C 1
ATOM 2313 O O . THR A 1 288 ? -6.418 6.523 4.920 1.00 97.69 288 THR A O 1
ATOM 2316 N N . PHE A 1 289 ? -7.580 4.640 5.333 1.00 96.62 289 PHE A N 1
ATOM 2317 C CA . PHE A 1 289 ? -8.728 5.285 5.938 1.00 96.62 289 PHE A CA 1
ATOM 2318 C C . PHE A 1 289 ? -9.031 4.631 7.277 1.00 96.62 289 PHE A C 1
ATOM 2320 O O . PHE A 1 289 ? -8.973 3.410 7.419 1.00 96.62 289 PHE A O 1
ATOM 2327 N N . ARG A 1 290 ? -9.378 5.438 8.274 1.00 94.19 290 ARG A N 1
ATOM 2328 C CA . ARG A 1 290 ? -9.802 4.941 9.578 1.00 94.19 290 ARG A CA 1
ATOM 2329 C C . ARG A 1 290 ? -11.299 4.666 9.580 1.00 94.19 290 ARG A C 1
ATOM 2331 O O . ARG A 1 290 ? -12.059 5.545 9.168 1.00 94.19 290 ARG A O 1
ATOM 2338 N N . PRO A 1 291 ? -11.737 3.488 10.045 1.00 94.62 291 PRO A N 1
ATOM 2339 C CA . PRO A 1 291 ? -13.154 3.234 10.214 1.00 94.62 291 PRO A CA 1
ATOM 2340 C C . PRO A 1 291 ? -13.707 4.125 11.326 1.00 94.62 291 PRO A C 1
ATOM 2342 O O . PRO A 1 291 ? -13.058 4.318 12.353 1.00 94.62 291 PRO A O 1
ATOM 2345 N N . ILE A 1 292 ? -14.922 4.636 11.150 1.00 94.94 292 ILE A N 1
ATOM 2346 C CA . ILE A 1 292 ? -15.639 5.349 12.209 1.00 94.94 292 ILE A CA 1
ATOM 2347 C C . ILE A 1 292 ? -16.151 4.299 13.209 1.00 94.94 292 ILE A C 1
ATOM 2349 O O . ILE A 1 292 ? -17.002 3.482 12.842 1.00 94.94 292 ILE A O 1
ATOM 2353 N N . PRO A 1 293 ? -15.632 4.272 14.449 1.00 96.31 293 PRO A N 1
ATOM 2354 C CA . PRO A 1 293 ? -15.932 3.207 15.396 1.00 96.31 293 PRO A CA 1
ATOM 2355 C C . PRO A 1 293 ? -17.281 3.399 16.107 1.00 96.31 293 PRO A C 1
ATOM 2357 O O . PRO A 1 293 ? -17.903 4.457 16.051 1.00 96.31 293 PRO A O 1
ATOM 2360 N N . THR A 1 294 ? -17.701 2.379 16.855 1.00 97.31 294 THR A N 1
ATOM 2361 C CA . THR A 1 294 ? -18.870 2.410 17.747 1.00 97.31 294 THR A CA 1
ATOM 2362 C C . THR A 1 294 ? -18.430 2.225 19.196 1.00 97.31 294 THR A C 1
ATOM 2364 O O . THR A 1 294 ? -17.671 1.305 19.508 1.00 97.31 294 THR A O 1
ATOM 2367 N N . ARG A 1 295 ? -18.918 3.069 20.114 1.00 97.62 295 ARG A N 1
ATOM 2368 C CA . ARG A 1 295 ? -18.605 2.941 21.544 1.00 97.62 295 ARG A CA 1
ATOM 2369 C C . ARG A 1 295 ? -19.253 1.690 22.130 1.00 97.62 295 ARG A C 1
ATOM 2371 O O . ARG A 1 295 ? -20.470 1.541 22.061 1.00 97.62 295 ARG A O 1
ATOM 2378 N N . LEU A 1 296 ? -18.469 0.834 22.775 1.00 98.06 296 LEU A N 1
ATOM 2379 C CA . LEU A 1 296 ? -18.972 -0.275 23.578 1.00 98.06 296 LEU A CA 1
ATOM 2380 C C . LEU A 1 296 ? -19.162 0.172 25.033 1.00 98.06 296 LEU A C 1
ATOM 2382 O O . LEU A 1 296 ? -18.226 0.632 25.685 1.00 98.06 296 LEU A O 1
ATOM 2386 N N . VAL A 1 297 ? -20.367 -0.031 25.561 1.00 97.38 297 VAL A N 1
ATOM 2387 C CA . VAL A 1 297 ? -20.687 0.139 26.983 1.00 97.38 297 VAL A CA 1
ATOM 2388 C C . VAL A 1 297 ? -21.065 -1.215 27.566 1.00 97.38 297 VAL A C 1
ATOM 2390 O O . VAL A 1 297 ? -22.010 -1.849 27.104 1.00 97.38 297 VAL A O 1
ATOM 2393 N N . VAL A 1 298 ? -20.352 -1.649 28.605 1.00 97.19 298 VAL A N 1
ATOM 2394 C CA . VAL A 1 298 ? -20.639 -2.902 29.316 1.00 97.19 298 VAL A CA 1
ATOM 2395 C C . VAL A 1 298 ? -21.223 -2.596 30.691 1.00 97.19 298 VAL A C 1
ATOM 2397 O O . VAL A 1 298 ? -20.660 -1.802 31.444 1.00 97.19 298 VAL A O 1
ATOM 2400 N N . GLN A 1 299 ? -22.334 -3.246 31.031 1.00 95.94 299 GLN A N 1
ATOM 2401 C CA . GLN A 1 299 ? -23.003 -3.156 32.327 1.00 95.94 299 GLN A CA 1
ATOM 2402 C C . GLN A 1 299 ? -23.161 -4.527 32.973 1.00 95.94 299 GLN A C 1
ATOM 2404 O O . GLN A 1 299 ? -23.285 -5.538 32.288 1.00 95.94 299 GLN A O 1
ATOM 2409 N N . TYR A 1 300 ? -23.223 -4.538 34.301 1.00 95.75 300 TYR A N 1
ATOM 2410 C CA . TYR A 1 300 ? -23.566 -5.710 35.098 1.00 95.75 300 TYR A CA 1
ATOM 2411 C C . TYR A 1 300 ? -24.776 -5.373 35.956 1.00 95.75 300 TYR A C 1
ATOM 2413 O O . TYR A 1 300 ? -24.842 -4.270 36.498 1.00 95.75 300 TYR A O 1
ATOM 2421 N N . LYS A 1 301 ? -25.716 -6.305 36.097 1.00 94.62 301 LYS A N 1
ATOM 2422 C CA . LYS A 1 301 ? -26.879 -6.159 36.975 1.00 94.62 301 LYS A CA 1
ATOM 2423 C C . LYS A 1 301 ? -26.962 -7.305 37.973 1.00 94.62 301 LYS A C 1
ATOM 2425 O O . LYS A 1 301 ? -26.822 -8.472 37.602 1.00 94.62 301 LYS A O 1
ATOM 2430 N N . GLY A 1 302 ? -27.177 -6.951 39.237 1.00 91.69 302 GLY A N 1
ATOM 2431 C CA . GLY A 1 302 ? -27.391 -7.898 40.326 1.00 91.69 302 GLY A CA 1
ATOM 2432 C C . GLY A 1 302 ? -28.748 -8.600 40.250 1.00 91.69 302 GLY A C 1
ATOM 2433 O O . GLY A 1 302 ? -29.546 -8.369 39.343 1.00 91.69 302 GLY A O 1
ATOM 2434 N N . LEU A 1 303 ? -29.027 -9.459 41.234 1.00 88.56 303 LEU A N 1
ATOM 2435 C CA . LEU A 1 303 ? -30.325 -10.142 41.363 1.00 88.5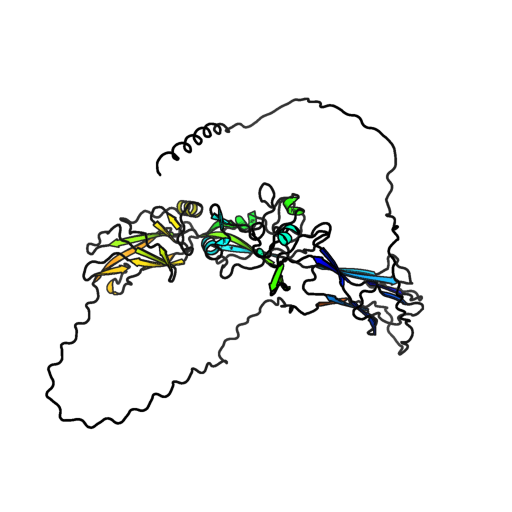6 303 LEU A CA 1
ATOM 2436 C C . LEU A 1 303 ? -31.481 -9.168 41.622 1.00 88.56 303 LEU A C 1
ATOM 2438 O O . LEU A 1 303 ? -32.614 -9.426 41.230 1.00 88.56 303 LEU A O 1
ATOM 2442 N N . ASP A 1 304 ? -31.177 -8.041 42.255 1.00 90.69 304 ASP A N 1
ATOM 2443 C CA . ASP A 1 304 ? -32.070 -6.909 42.492 1.00 90.69 304 ASP A CA 1
ATOM 2444 C C . ASP A 1 304 ? -32.241 -6.004 41.258 1.00 90.69 304 ASP A C 1
ATOM 2446 O O . ASP A 1 304 ? -32.888 -4.961 41.340 1.00 90.69 304 ASP A O 1
ATOM 2450 N N . GLN A 1 305 ? -31.657 -6.394 40.117 1.00 86.94 305 GLN A N 1
ATOM 2451 C CA . GLN A 1 305 ? -31.600 -5.636 38.865 1.00 86.94 305 GLN A CA 1
ATOM 2452 C C . GLN A 1 305 ? -30.858 -4.294 38.961 1.00 86.94 305 GLN A C 1
ATOM 2454 O O . GLN A 1 305 ? -30.858 -3.523 37.994 1.00 86.94 305 GLN A O 1
ATOM 2459 N N . GLN A 1 306 ? -30.181 -4.026 40.081 1.00 91.81 306 GLN A N 1
ATOM 2460 C CA . GLN A 1 306 ? -29.379 -2.822 40.255 1.00 91.81 306 GLN A CA 1
ATOM 2461 C C . GLN A 1 306 ? -28.049 -2.952 39.518 1.00 91.81 306 GLN A C 1
ATOM 2463 O O . GLN A 1 306 ? -27.469 -4.037 39.419 1.00 91.81 306 GLN A O 1
ATOM 2468 N N . VAL A 1 307 ? -27.566 -1.831 38.980 1.00 92.56 307 VAL A N 1
ATOM 2469 C CA . VAL A 1 307 ? -26.305 -1.795 38.235 1.00 92.56 307 VAL A CA 1
ATOM 2470 C C . VAL A 1 307 ? -25.128 -1.943 39.193 1.00 92.56 307 VAL A C 1
ATOM 2472 O O . VAL A 1 307 ? -25.034 -1.248 40.202 1.00 92.56 307 VAL A O 1
ATOM 2475 N N . ILE A 1 308 ? -24.199 -2.827 38.837 1.00 91.44 308 ILE A N 1
ATOM 2476 C CA . ILE A 1 308 ? -22.948 -3.045 39.552 1.00 91.44 308 ILE A CA 1
ATOM 2477 C C . ILE A 1 308 ? -21.809 -2.483 38.696 1.00 91.44 308 ILE A C 1
ATOM 2479 O O . ILE A 1 308 ? -21.511 -2.978 37.603 1.00 91.44 308 ILE A O 1
ATOM 2483 N N . SER A 1 309 ? -21.172 -1.430 39.195 1.00 88.12 309 SER A N 1
ATOM 2484 C CA . SER A 1 309 ? -20.064 -0.755 38.522 1.00 88.12 309 SER A CA 1
ATOM 2485 C C . SER A 1 309 ? -18.724 -1.467 38.732 1.00 88.12 309 SER A C 1
ATOM 2487 O O . SER A 1 309 ? -18.575 -2.331 39.603 1.00 88.12 309 SER A O 1
ATOM 2489 N N . SER A 1 310 ? -17.733 -1.082 37.924 1.00 91.19 310 SER A N 1
ATOM 2490 C CA . SER A 1 310 ? -16.324 -1.455 38.099 1.00 91.19 310 SER A CA 1
ATOM 2491 C C . SER A 1 310 ? -16.047 -2.965 38.051 1.00 91.19 310 SER A C 1
ATOM 2493 O O . SER A 1 310 ? -15.131 -3.464 38.707 1.00 91.19 310 SER A O 1
ATOM 2495 N N . LYS A 1 311 ? -16.841 -3.721 37.286 1.00 94.50 311 LYS A N 1
ATOM 2496 C CA . LYS A 1 311 ? -16.617 -5.152 37.043 1.00 94.50 311 LYS A CA 1
ATOM 2497 C C . LYS A 1 311 ? -15.793 -5.354 35.781 1.00 94.50 311 LYS A C 1
ATOM 2499 O O . LYS A 1 311 ? -16.159 -4.861 34.717 1.00 94.50 311 LYS A O 1
ATOM 2504 N N . ALA A 1 312 ? -14.687 -6.077 35.914 1.00 94.62 312 ALA A N 1
ATOM 2505 C CA . ALA A 1 312 ? -13.781 -6.354 34.809 1.00 94.62 312 ALA A CA 1
ATOM 2506 C C . ALA A 1 312 ? -14.452 -7.207 33.721 1.00 94.62 312 ALA A C 1
ATOM 2508 O O . ALA A 1 312 ? -15.290 -8.070 34.005 1.00 94.62 312 ALA A O 1
ATOM 2509 N N . TYR A 1 313 ? -14.072 -6.956 32.474 1.00 96.12 313 TYR A N 1
ATOM 2510 C CA . TYR A 1 313 ? -14.447 -7.760 31.316 1.00 96.12 313 TYR A CA 1
ATOM 2511 C C . TYR A 1 313 ? -13.300 -7.774 30.304 1.00 96.12 313 TYR A C 1
ATOM 2513 O O . TYR A 1 313 ? -12.382 -6.954 30.370 1.00 96.12 313 TYR A O 1
ATOM 2521 N N . VAL A 1 314 ? -13.354 -8.715 29.366 1.00 97.00 314 VAL A N 1
ATOM 2522 C CA . VAL A 1 314 ? -12.370 -8.843 28.286 1.00 97.00 314 VAL A CA 1
ATOM 2523 C C . VAL A 1 314 ? -13.088 -8.779 26.947 1.00 97.00 314 VAL A C 1
ATOM 2525 O O . VAL A 1 314 ? -14.190 -9.308 26.799 1.00 97.00 314 VAL A O 1
ATOM 2528 N N . ILE A 1 315 ? -12.466 -8.116 25.977 1.00 98.06 315 ILE A N 1
ATOM 2529 C CA . ILE A 1 315 ? -12.938 -8.039 24.595 1.00 98.06 315 ILE A CA 1
ATOM 2530 C C . ILE A 1 315 ? -12.019 -8.903 23.733 1.00 98.06 315 ILE A C 1
ATOM 2532 O O . ILE A 1 315 ? -10.795 -8.796 23.827 1.00 98.06 315 ILE A O 1
ATOM 2536 N N . TYR A 1 316 ? -12.609 -9.709 22.858 1.00 96.50 316 TYR A N 1
ATOM 2537 C CA . TYR A 1 316 ? -11.912 -10.539 21.884 1.00 96.50 316 TYR A CA 1
ATOM 2538 C C . TYR A 1 316 ? -12.318 -10.176 20.456 1.00 96.50 316 TYR A C 1
ATOM 2540 O O . TYR A 1 316 ? -13.500 -9.949 20.182 1.00 96.50 316 TYR A O 1
ATOM 2548 N N . ALA A 1 317 ? -11.341 -10.198 19.549 1.00 93.56 317 ALA A N 1
ATOM 2549 C CA . ALA A 1 317 ? -11.541 -10.239 18.104 1.00 93.56 317 ALA A CA 1
ATOM 2550 C C . ALA A 1 317 ? -11.007 -11.588 17.596 1.00 93.56 317 ALA A C 1
ATOM 2552 O O . ALA A 1 317 ? -9.805 -11.860 17.653 1.00 93.56 317 ALA A O 1
ATOM 2553 N N . GLY A 1 318 ? -11.908 -12.479 17.175 1.00 90.25 318 GLY A N 1
ATOM 2554 C CA . GLY A 1 318 ? -11.561 -13.885 16.950 1.00 90.25 318 GLY A CA 1
ATOM 2555 C C . GLY A 1 318 ? -11.037 -14.550 18.231 1.00 90.25 318 GLY A C 1
ATOM 2556 O O . GLY A 1 318 ? -11.664 -14.453 19.286 1.00 90.25 318 GLY A O 1
ATOM 2557 N N . ALA A 1 319 ? -9.883 -15.216 18.145 1.00 89.31 319 ALA A N 1
ATOM 2558 C CA . ALA A 1 319 ? -9.228 -15.854 19.293 1.00 89.31 319 ALA A CA 1
ATOM 2559 C C . ALA A 1 319 ? -8.354 -14.891 20.124 1.00 89.31 319 ALA A C 1
ATOM 2561 O O . ALA A 1 319 ? -7.908 -15.243 21.216 1.00 89.31 319 ALA A O 1
ATOM 2562 N N . SER A 1 320 ? -8.090 -13.681 19.626 1.00 91.75 320 SER A N 1
ATOM 2563 C CA . SER A 1 320 ? -7.159 -12.739 20.248 1.00 91.75 320 SER A CA 1
ATOM 2564 C C . SER A 1 320 ? -7.876 -11.797 21.214 1.00 91.75 320 SER A C 1
ATOM 2566 O O . SER A 1 320 ? -8.870 -11.167 20.855 1.00 91.75 320 SER A O 1
ATOM 2568 N N . SER A 1 321 ? -7.353 -11.668 22.438 1.00 94.69 321 SER A N 1
ATOM 2569 C CA . SER A 1 321 ? -7.769 -10.615 23.375 1.00 94.69 321 SER A CA 1
ATOM 2570 C C . SER A 1 321 ? -7.294 -9.258 22.861 1.00 94.69 321 SER A C 1
ATOM 2572 O O . SER A 1 321 ? -6.105 -9.082 22.582 1.00 94.69 321 SER A O 1
ATOM 2574 N N . VAL A 1 322 ? -8.223 -8.307 22.741 1.00 94.62 322 VAL A N 1
ATOM 2575 C CA . VAL A 1 322 ? -7.939 -6.945 22.261 1.00 94.62 322 VAL A CA 1
ATOM 2576 C C . VAL A 1 322 ? -7.913 -5.912 23.382 1.00 94.62 322 VAL A C 1
ATOM 2578 O O . VAL A 1 322 ? -7.293 -4.856 23.251 1.00 94.62 322 VAL A O 1
ATOM 2581 N N . ASN A 1 323 ? -8.555 -6.229 24.510 1.00 94.44 323 ASN A N 1
ATOM 2582 C CA . ASN A 1 323 ? -8.426 -5.494 25.761 1.00 94.44 323 ASN A CA 1
ATOM 2583 C C . ASN A 1 323 ? -8.892 -6.346 26.948 1.00 94.44 323 ASN A C 1
ATOM 2585 O O . ASN A 1 323 ? -9.944 -6.978 26.871 1.00 94.44 323 ASN A O 1
ATOM 2589 N N . SER A 1 324 ? -8.154 -6.300 28.059 1.00 92.19 324 SER A N 1
ATOM 2590 C CA . SER A 1 324 ? -8.503 -6.979 29.315 1.00 92.19 324 SER A CA 1
ATOM 2591 C C . SER A 1 324 ? -8.449 -6.078 30.555 1.00 92.19 324 SER A C 1
ATOM 2593 O O . SER A 1 324 ? -8.484 -6.578 31.676 1.00 92.19 324 SER A O 1
ATOM 2595 N N . SER A 1 325 ? -8.294 -4.765 30.374 1.00 91.50 325 SER A N 1
ATOM 2596 C CA . SER A 1 325 ? -8.098 -3.792 31.459 1.00 91.50 325 SER A CA 1
ATOM 2597 C C . SER A 1 325 ? -9.344 -2.956 31.757 1.00 91.50 325 SER A C 1
ATOM 2599 O O . SER A 1 325 ? -9.356 -2.193 32.721 1.00 91.50 325 SER A O 1
ATOM 2601 N N . LEU A 1 326 ? -10.372 -3.045 30.913 1.00 94.44 326 LEU A N 1
ATOM 2602 C CA . LEU A 1 326 ? -11.593 -2.260 31.040 1.00 94.44 326 LEU A CA 1
ATOM 2603 C C . LEU A 1 326 ? -12.532 -2.801 32.126 1.00 94.44 326 LEU A C 1
ATOM 2605 O O . LEU A 1 326 ? -12.530 -3.981 32.474 1.00 94.44 326 LEU A O 1
ATOM 2609 N N . SER A 1 327 ? -13.350 -1.899 32.667 1.00 94.50 327 SER A N 1
ATOM 2610 C CA . SER A 1 327 ? -14.332 -2.192 33.713 1.00 94.50 327 SER A CA 1
ATOM 2611 C C . SER A 1 327 ? -15.708 -1.636 33.357 1.00 94.50 327 SER A C 1
ATOM 2613 O O . SER A 1 327 ? -15.824 -0.679 32.592 1.00 94.50 327 SER A O 1
ATOM 2615 N N . SER A 1 328 ? -16.760 -2.272 33.873 1.00 94.25 328 SER A N 1
ATOM 2616 C CA . SER A 1 328 ? -18.150 -1.938 33.569 1.00 94.25 328 SER A CA 1
ATOM 2617 C C . SER A 1 328 ? -18.530 -0.525 34.003 1.00 94.25 328 SER A C 1
ATOM 2619 O O . SER A 1 328 ? -18.064 -0.016 35.027 1.00 94.25 328 SER A O 1
ATOM 2621 N N . SER A 1 329 ? -19.434 0.085 33.239 1.00 92.75 329 SER A N 1
ATOM 2622 C CA . SER A 1 329 ? -19.952 1.416 33.538 1.00 92.75 329 SER A CA 1
ATOM 2623 C C . SER A 1 329 ? -21.044 1.372 34.610 1.00 92.75 329 SER A C 1
ATOM 2625 O O . SER A 1 329 ? -21.853 0.443 34.662 1.00 92.75 329 SER A O 1
ATOM 2627 N N . ALA A 1 330 ? -21.090 2.414 35.444 1.00 89.44 330 ALA A N 1
ATOM 2628 C CA . ALA A 1 330 ? -22.116 2.609 36.470 1.00 89.44 330 ALA A CA 1
ATOM 2629 C C . ALA A 1 330 ? -23.478 3.041 35.895 1.00 89.44 330 ALA A C 1
ATOM 2631 O O . ALA A 1 330 ? -24.502 2.912 36.560 1.00 89.44 330 ALA A O 1
ATOM 2632 N N . SER A 1 331 ? -23.504 3.548 34.662 1.00 90.31 331 SER A N 1
ATOM 2633 C CA . SER A 1 331 ? -24.714 3.987 33.962 1.00 90.31 331 SER A CA 1
ATOM 2634 C C . SER A 1 331 ? -24.566 3.780 32.452 1.00 90.31 331 SER A C 1
ATOM 2636 O O . SER A 1 331 ? -23.491 3.420 31.967 1.00 90.31 331 SER A O 1
ATOM 2638 N N . ILE A 1 332 ? -25.655 3.951 31.700 1.00 92.88 332 ILE A N 1
ATOM 2639 C CA . ILE A 1 332 ? -25.586 4.024 30.238 1.00 92.88 332 ILE A CA 1
ATOM 2640 C C . ILE A 1 332 ? -25.414 5.506 29.892 1.00 92.88 332 ILE A C 1
ATOM 2642 O O . ILE A 1 332 ? -26.384 6.252 30.033 1.00 92.88 332 ILE A O 1
ATOM 2646 N N . PRO A 1 333 ? -24.213 5.961 29.497 1.00 92.75 333 PRO A N 1
ATOM 2647 C CA . PRO A 1 333 ? -24.034 7.335 29.053 1.00 92.75 333 PRO A CA 1
ATOM 2648 C C . PRO A 1 333 ? -24.809 7.588 27.756 1.00 92.75 333 PRO A C 1
ATOM 2650 O O . PRO A 1 333 ? -25.041 6.669 26.962 1.00 92.75 333 PRO A O 1
ATOM 2653 N N . GLU A 1 334 ? -25.166 8.850 27.528 1.00 94.75 334 GLU A N 1
ATOM 2654 C CA . GLU A 1 334 ? -25.724 9.307 26.256 1.00 94.75 334 GLU A CA 1
ATOM 2655 C C . GLU A 1 334 ? -24.762 8.978 25.114 1.00 94.75 334 GLU A C 1
ATOM 2657 O O . GLU A 1 334 ? -23.551 9.182 25.247 1.00 94.75 334 GLU A O 1
ATOM 2662 N N . ALA A 1 335 ? -25.291 8.415 24.025 1.00 95.50 335 ALA A N 1
ATOM 2663 C CA . ALA A 1 335 ? -24.490 7.988 22.886 1.00 95.50 335 ALA A CA 1
ATOM 2664 C C . ALA A 1 335 ? -23.688 9.178 22.325 1.00 95.50 335 ALA A C 1
ATOM 2666 O O . ALA A 1 335 ? -24.226 10.278 22.225 1.00 95.50 335 ALA A O 1
ATOM 2667 N N . PRO A 1 336 ? -22.400 8.997 21.989 1.00 95.25 336 PRO A N 1
ATOM 2668 C CA . PRO A 1 336 ? -21.592 10.107 21.521 1.00 95.25 336 PRO A CA 1
ATOM 2669 C C . PRO A 1 336 ? -22.050 10.538 20.126 1.00 95.25 336 PRO A C 1
ATOM 2671 O O . PRO A 1 336 ? -22.369 9.699 19.282 1.00 95.25 336 PRO A O 1
ATOM 2674 N N . GLU A 1 337 ? -22.026 11.842 19.872 1.00 93.75 337 GLU A N 1
ATOM 2675 C CA . GLU A 1 337 ? -22.259 12.390 18.536 1.00 93.75 337 GLU A CA 1
ATOM 2676 C C . GLU A 1 337 ? -21.230 11.854 17.537 1.00 93.75 337 GLU A C 1
ATOM 2678 O O . GLU A 1 337 ? -20.035 11.749 17.844 1.00 93.75 337 GLU A O 1
ATOM 2683 N N . ARG A 1 338 ? -21.667 11.570 16.306 1.00 91.75 338 ARG A N 1
ATOM 2684 C CA . ARG A 1 338 ? -20.794 11.026 15.254 1.00 91.75 338 ARG A CA 1
ATOM 2685 C C . ARG A 1 338 ? -19.581 11.920 14.988 1.00 91.75 338 ARG A C 1
ATOM 2687 O O . ARG A 1 338 ? -18.469 11.422 14.835 1.00 91.75 338 ARG A O 1
ATOM 2694 N N . THR A 1 339 ? -19.770 13.238 15.003 1.00 92.75 339 THR A N 1
ATOM 2695 C CA . THR A 1 339 ? -18.693 14.228 14.821 1.00 92.75 339 THR A CA 1
ATOM 2696 C C . THR A 1 339 ? -17.617 14.133 15.906 1.00 92.75 339 THR A C 1
ATOM 2698 O O . THR A 1 339 ? -16.432 14.275 15.610 1.00 92.75 339 THR A O 1
ATOM 2701 N N . THR A 1 340 ? -17.995 13.831 17.150 1.00 93.44 340 THR A N 1
ATOM 2702 C CA . THR A 1 340 ? -17.056 13.617 18.262 1.00 93.44 340 THR A CA 1
ATOM 2703 C C . THR A 1 340 ? -16.215 12.364 18.039 1.00 93.44 340 THR A C 1
ATOM 2705 O O . THR A 1 340 ? -15.002 12.381 18.243 1.00 93.44 340 THR A O 1
ATOM 2708 N N . ILE A 1 341 ? -16.844 11.287 17.570 1.00 94.62 341 ILE A N 1
ATOM 2709 C CA . ILE A 1 341 ? -16.173 10.010 17.305 1.00 94.62 341 ILE A CA 1
ATOM 2710 C C . ILE A 1 341 ? -15.215 10.135 16.121 1.00 94.62 341 ILE A C 1
ATOM 2712 O O . ILE A 1 341 ? -14.091 9.648 16.198 1.00 94.62 341 ILE A O 1
ATOM 2716 N N . VAL A 1 342 ? -15.629 10.828 15.057 1.00 93.31 342 VAL A N 1
ATOM 2717 C CA . VAL A 1 342 ? -14.768 11.139 13.908 1.00 93.31 342 VAL A CA 1
ATOM 2718 C C . VAL A 1 342 ? -13.520 11.889 14.366 1.00 93.31 342 VAL A C 1
ATOM 2720 O O . VAL A 1 342 ? -12.412 11.438 14.094 1.00 93.31 342 VAL A O 1
ATOM 2723 N N . ARG A 1 343 ? -13.674 12.956 15.161 1.00 93.19 343 ARG A N 1
ATOM 2724 C CA . ARG A 1 343 ? -12.527 13.711 15.696 1.00 93.19 343 ARG A CA 1
ATOM 2725 C C . ARG A 1 343 ? -11.601 12.851 16.560 1.00 93.19 343 ARG A C 1
ATOM 2727 O O . ARG A 1 343 ? -10.394 13.069 16.559 1.00 93.19 343 ARG A O 1
ATOM 2734 N N . MET A 1 344 ? -12.148 11.886 17.298 1.00 93.75 344 MET A N 1
ATOM 2735 C CA . MET A 1 344 ? -11.360 10.938 18.092 1.00 93.75 344 MET A CA 1
ATOM 2736 C C . MET A 1 344 ? -10.606 9.935 17.208 1.00 93.75 344 MET A C 1
ATOM 2738 O O . MET A 1 344 ? -9.435 9.667 17.478 1.00 93.75 344 MET A O 1
ATOM 2742 N N . ALA A 1 345 ? -11.219 9.451 16.124 1.00 91.25 345 ALA A N 1
ATOM 2743 C CA . ALA A 1 345 ? -10.557 8.591 15.145 1.00 91.25 345 ALA A CA 1
ATOM 2744 C C . ALA A 1 345 ? -9.473 9.347 14.350 1.00 91.25 345 ALA A C 1
ATOM 2746 O O . ALA A 1 345 ? -8.436 8.769 14.036 1.00 91.25 345 ALA A O 1
ATOM 2747 N N . GLU A 1 346 ? -9.665 10.638 14.074 1.00 90.38 346 GLU A N 1
ATOM 2748 C CA . GLU A 1 346 ? -8.692 11.520 13.406 1.00 90.38 346 GLU A CA 1
ATOM 2749 C C . GLU A 1 346 ? -7.554 11.991 14.330 1.00 90.38 346 GLU A C 1
ATOM 2751 O O . GLU A 1 346 ? -6.526 12.492 13.865 1.00 90.38 346 GLU A O 1
ATOM 2756 N N . ASN A 1 347 ? -7.697 11.817 15.643 1.00 89.94 347 ASN A N 1
ATOM 2757 C CA . ASN A 1 347 ? -6.657 12.188 16.588 1.00 89.94 347 ASN A CA 1
ATOM 2758 C C . ASN A 1 347 ? -5.529 11.134 16.613 1.00 89.94 347 ASN A C 1
ATOM 2760 O O . ASN A 1 347 ? -5.747 9.934 16.802 1.00 89.94 347 ASN A O 1
ATOM 2764 N N . LYS A 1 348 ? -4.292 11.607 16.428 1.00 84.81 348 LYS A N 1
ATOM 2765 C CA . LYS A 1 348 ? -3.060 10.799 16.410 1.00 84.81 348 LYS A CA 1
ATOM 2766 C C . LYS A 1 348 ? -2.656 10.286 17.781 1.00 84.81 348 LYS A C 1
ATOM 2768 O O . LYS A 1 348 ? -2.014 9.243 17.854 1.00 84.81 348 LYS A O 1
ATOM 2773 N N . ASP A 1 349 ? -3.088 10.972 18.830 1.00 88.06 349 ASP A N 1
ATOM 2774 C CA . ASP A 1 349 ? -2.773 10.617 20.211 1.00 88.06 349 ASP A CA 1
ATOM 2775 C C . ASP A 1 349 ? -3.798 9.641 20.811 1.00 88.06 349 ASP A C 1
ATOM 2777 O O . ASP A 1 349 ? -3.621 9.154 21.930 1.00 88.06 349 ASP A O 1
ATOM 2781 N N . THR A 1 350 ? -4.873 9.322 20.080 1.00 90.81 350 THR A N 1
ATOM 2782 C CA . THR A 1 350 ? -5.847 8.320 20.519 1.00 90.81 350 THR A CA 1
ATOM 2783 C C . THR A 1 350 ? -5.185 6.947 20.584 1.00 90.81 350 THR A C 1
ATOM 2785 O O . THR A 1 350 ? -4.647 6.441 19.597 1.00 90.81 350 THR A O 1
ATOM 2788 N N . SER A 1 351 ? -5.267 6.316 21.755 1.00 92.19 351 SER A N 1
ATOM 2789 C CA . SER A 1 351 ? -4.746 4.968 21.972 1.00 92.19 351 SER A CA 1
ATOM 2790 C C . SER A 1 351 ? -5.493 3.949 21.111 1.00 92.19 351 SER A C 1
ATOM 2792 O O . SER A 1 351 ? -6.718 3.990 21.007 1.00 92.19 351 SER A O 1
ATOM 2794 N N . LEU A 1 352 ? -4.759 3.011 20.515 1.00 91.88 352 LEU A N 1
ATOM 2795 C CA . LEU A 1 352 ? -5.330 1.954 19.683 1.00 91.88 352 LEU A CA 1
ATOM 2796 C C . LEU A 1 352 ? -5.543 0.677 20.495 1.00 91.88 352 LEU A C 1
ATOM 2798 O O . LEU A 1 352 ? -4.729 0.322 21.350 1.00 91.88 352 LEU A O 1
ATOM 2802 N N . LEU A 1 353 ? -6.623 -0.034 20.191 1.00 93.19 353 LEU A N 1
ATOM 2803 C CA . LEU A 1 353 ? -6.794 -1.420 20.612 1.00 93.19 353 LEU A CA 1
ATOM 2804 C C . LEU A 1 353 ? -5.898 -2.322 19.754 1.00 93.19 353 LEU A C 1
ATOM 2806 O O . LEU A 1 353 ? -5.627 -2.026 18.586 1.00 93.19 353 LEU A O 1
ATOM 2810 N N . SER A 1 354 ? -5.428 -3.434 20.322 1.00 88.81 354 SER A N 1
ATOM 2811 C CA . SER A 1 354 ? -4.586 -4.373 19.577 1.00 88.81 354 SER A CA 1
ATOM 2812 C C . SER A 1 354 ? -5.366 -5.056 18.444 1.00 88.81 354 SER A C 1
ATOM 2814 O O . SER A 1 354 ? -6.594 -4.977 18.366 1.00 88.81 354 SER A O 1
ATOM 2816 N N . ALA A 1 355 ? -4.635 -5.694 17.524 1.00 84.25 355 ALA A N 1
ATOM 2817 C CA . ALA A 1 355 ? -5.187 -6.374 16.346 1.00 84.25 355 ALA A CA 1
ATOM 2818 C C . ALA A 1 355 ? -6.079 -5.489 15.445 1.00 84.25 355 ALA A C 1
ATOM 2820 O O . ALA A 1 355 ? -6.902 -6.002 14.694 1.00 84.25 355 ALA A O 1
ATOM 2821 N N . GLY A 1 356 ? -5.930 -4.161 15.525 1.00 86.62 356 GLY A N 1
ATOM 2822 C CA . GLY A 1 356 ? -6.739 -3.216 14.756 1.00 86.62 356 GLY A CA 1
ATOM 2823 C C . GLY A 1 356 ? -8.211 -3.174 15.176 1.00 86.62 356 GLY A C 1
ATOM 2824 O O . GLY A 1 356 ? -9.065 -2.786 14.389 1.00 86.62 356 GLY A O 1
ATOM 2825 N N . ALA A 1 357 ? -8.524 -3.570 16.413 1.00 92.38 357 ALA A N 1
ATOM 2826 C CA . ALA A 1 357 ? -9.900 -3.689 16.890 1.00 92.38 357 ALA A CA 1
ATOM 2827 C C . ALA A 1 357 ? -10.621 -2.351 17.128 1.00 92.38 357 ALA A C 1
ATOM 2829 O O . ALA A 1 357 ? -11.823 -2.353 17.388 1.00 92.38 357 ALA A O 1
ATOM 2830 N N . GLY A 1 358 ? -9.911 -1.225 17.059 1.00 94.62 358 GLY A N 1
ATOM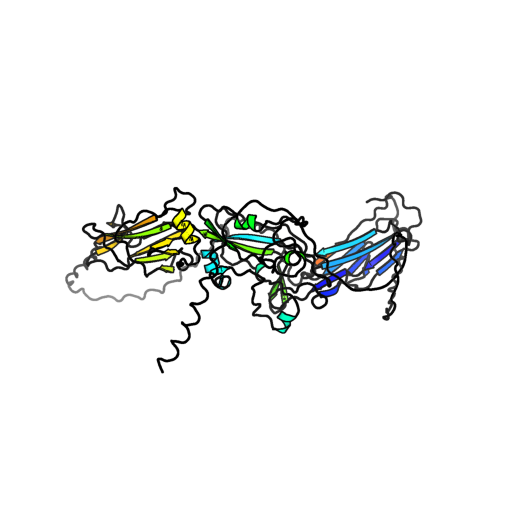 2831 C CA . GLY A 1 358 ? -10.464 0.110 17.252 1.00 94.62 358 GLY A CA 1
ATOM 2832 C C . GLY A 1 358 ? -9.602 0.959 18.180 1.00 94.62 358 GLY A C 1
ATOM 2833 O O . GLY A 1 358 ? -8.373 0.915 18.119 1.00 94.62 358 GLY A O 1
ATOM 2834 N N . TYR A 1 359 ? -10.254 1.720 19.051 1.00 95.12 359 TYR A N 1
ATOM 2835 C CA . TYR A 1 359 ? -9.653 2.797 19.831 1.00 95.12 359 TYR A CA 1
ATOM 2836 C C . TYR A 1 359 ? -10.020 2.688 21.310 1.00 95.12 359 TYR A C 1
ATOM 2838 O O . TYR A 1 359 ? -11.063 2.145 21.680 1.00 95.12 359 TYR A O 1
ATOM 2846 N N . LEU A 1 360 ? -9.164 3.241 22.159 1.00 95.12 360 LEU A N 1
ATOM 2847 C CA . LEU A 1 360 ? -9.385 3.392 23.587 1.00 95.12 360 LEU A CA 1
ATOM 2848 C C . LEU A 1 360 ? -9.393 4.885 23.917 1.00 95.12 360 LEU A C 1
ATOM 2850 O O . LEU A 1 360 ? -8.399 5.582 23.706 1.00 95.12 360 LEU A O 1
ATOM 2854 N N . SER A 1 361 ? -10.518 5.374 24.430 1.00 94.62 361 SER A N 1
ATOM 2855 C CA . SER A 1 361 ? -10.692 6.784 24.779 1.00 94.62 361 SER A CA 1
ATOM 2856 C C . SER A 1 361 ? -11.711 6.926 25.906 1.00 94.62 361 SER A C 1
ATOM 2858 O O . SER A 1 361 ? -12.671 6.161 25.975 1.00 94.62 361 SER A O 1
ATOM 2860 N N . ASP A 1 362 ? -11.476 7.861 26.827 1.00 90.75 362 ASP A N 1
ATOM 2861 C CA . ASP A 1 362 ? -12.356 8.160 27.967 1.00 90.75 362 ASP A CA 1
ATOM 2862 C C . ASP A 1 362 ? -12.775 6.933 28.804 1.00 90.75 362 ASP A C 1
ATOM 2864 O O . ASP A 1 362 ? -13.872 6.877 29.352 1.00 90.75 362 ASP A O 1
ATOM 2868 N N . GLY A 1 363 ? -11.905 5.920 28.895 1.00 91.12 363 GLY A N 1
ATOM 2869 C CA . GLY A 1 363 ? -12.194 4.673 29.614 1.00 91.12 363 GLY A CA 1
ATOM 2870 C C . GLY A 1 363 ? -13.164 3.724 28.897 1.00 91.12 363 GLY A C 1
ATOM 2871 O O . GLY A 1 363 ? -13.610 2.753 29.504 1.00 91.12 363 GLY A O 1
ATOM 2872 N N . TYR A 1 364 ? -13.470 3.966 27.620 1.00 95.25 364 TYR A N 1
ATOM 2873 C CA . TYR A 1 364 ? -14.315 3.114 26.785 1.00 95.25 364 TYR A CA 1
ATOM 2874 C C . TYR A 1 364 ? -13.547 2.546 25.592 1.00 95.25 364 TYR A C 1
ATOM 2876 O O . TYR A 1 364 ? -12.669 3.193 25.016 1.00 95.25 364 TYR A O 1
ATOM 2884 N N . ALA A 1 365 ? -13.938 1.340 25.182 1.00 97.25 365 ALA A N 1
ATOM 2885 C CA . ALA A 1 365 ? -13.568 0.800 23.883 1.00 97.25 365 ALA A CA 1
ATOM 2886 C C . ALA A 1 365 ? -14.477 1.393 22.800 1.00 97.25 365 ALA A C 1
ATOM 2888 O O . ALA A 1 365 ? -15.703 1.344 22.906 1.00 97.25 365 ALA A O 1
ATOM 2889 N N . TYR A 1 366 ? -13.872 1.910 21.740 1.00 97.38 366 TYR A N 1
ATOM 2890 C CA . TYR A 1 366 ? -14.538 2.312 20.510 1.00 97.38 366 TYR A CA 1
ATOM 2891 C C . TYR A 1 366 ? -14.139 1.311 19.434 1.00 97.38 366 TYR A C 1
ATOM 2893 O O . TYR A 1 366 ? -13.034 1.369 18.903 1.00 97.38 366 TYR A O 1
ATOM 2901 N N . LEU A 1 367 ? -15.019 0.355 19.164 1.00 97.19 367 LEU A N 1
ATOM 2902 C CA . LEU A 1 367 ? -14.730 -0.783 18.303 1.00 97.19 367 LEU A CA 1
ATOM 2903 C C . LEU A 1 367 ? -14.891 -0.403 16.833 1.00 97.19 367 LEU A C 1
ATOM 2905 O O . LEU A 1 367 ? -15.878 0.234 16.461 1.00 97.19 367 LEU A O 1
ATOM 2909 N N . ALA A 1 368 ? -13.926 -0.804 16.010 1.00 95.19 368 ALA A N 1
ATOM 2910 C CA . ALA A 1 368 ? -14.057 -0.749 14.559 1.00 95.19 368 ALA A CA 1
ATOM 2911 C C . ALA A 1 368 ? -15.191 -1.691 14.080 1.00 95.19 368 ALA A C 1
ATOM 2913 O O . ALA A 1 368 ? -15.665 -2.528 14.850 1.00 95.19 368 ALA A O 1
ATOM 2914 N N . PRO A 1 369 ? -15.666 -1.568 12.831 1.00 94.00 369 PRO A N 1
ATOM 2915 C CA . PRO A 1 369 ? -16.605 -2.519 12.252 1.00 94.00 369 PRO A CA 1
ATOM 2916 C C . PRO A 1 369 ? -16.054 -3.946 12.282 1.00 94.00 369 PRO A C 1
ATOM 2918 O O . PRO A 1 369 ? -14.918 -4.195 11.877 1.00 94.00 369 PRO A O 1
ATOM 2921 N N . GLY A 1 370 ? -16.863 -4.889 12.759 1.00 93.69 370 GLY A N 1
ATOM 2922 C CA . GLY A 1 370 ? -16.442 -6.271 12.942 1.00 93.69 370 GLY A CA 1
ATOM 2923 C C . GLY A 1 370 ? -17.262 -7.032 13.977 1.00 93.69 370 GLY A C 1
ATOM 2924 O O . GLY A 1 370 ? -18.188 -6.509 14.598 1.00 93.69 370 GLY A O 1
ATOM 2925 N N . ILE A 1 371 ? -16.889 -8.298 14.165 1.00 95.38 371 ILE A N 1
ATOM 2926 C CA . ILE A 1 371 ? -17.524 -9.204 15.122 1.00 95.38 371 ILE A CA 1
ATOM 2927 C C . ILE A 1 371 ? -16.589 -9.404 16.310 1.00 95.38 371 ILE A C 1
ATOM 2929 O O . ILE A 1 371 ? -15.465 -9.887 16.165 1.00 95.38 371 ILE A O 1
ATOM 2933 N N . TYR A 1 372 ? -17.101 -9.098 17.495 1.00 97.44 372 TYR A N 1
ATOM 2934 C CA . TYR A 1 372 ? -16.382 -9.191 18.755 1.00 97.44 372 TYR A CA 1
ATOM 2935 C C . TYR A 1 372 ? -17.106 -10.108 19.731 1.00 97.44 372 TYR A C 1
ATOM 2937 O O . TYR A 1 372 ? -18.321 -10.319 19.656 1.00 97.44 372 TYR A O 1
ATOM 2945 N N . LYS A 1 373 ? -16.348 -10.627 20.691 1.00 97.44 373 LYS A N 1
ATOM 2946 C CA . LYS A 1 373 ? -16.878 -11.341 21.848 1.00 97.44 373 LYS A CA 1
ATOM 2947 C C . LYS A 1 373 ? -16.483 -10.592 23.114 1.00 97.44 373 LYS A C 1
ATOM 2949 O O . LYS A 1 373 ? -15.326 -10.214 23.266 1.00 97.44 373 LYS A O 1
ATOM 2954 N N . VAL A 1 374 ? -17.438 -10.381 24.011 1.00 98.00 374 VAL A N 1
ATOM 2955 C CA . VAL A 1 374 ? -17.208 -9.776 25.324 1.00 98.00 374 VAL A CA 1
ATOM 2956 C C . VAL A 1 374 ? -17.457 -10.834 26.384 1.00 98.00 374 VAL A C 1
ATOM 2958 O O . VAL A 1 374 ? -18.558 -11.384 26.451 1.00 98.00 374 VAL A O 1
ATOM 2961 N N . ASP A 1 375 ? -16.446 -11.090 27.209 1.00 96.62 375 ASP A N 1
ATOM 2962 C CA . ASP A 1 375 ? -16.501 -12.087 28.275 1.00 96.62 375 ASP A CA 1
ATOM 2963 C C . ASP A 1 375 ? -16.435 -11.402 29.645 1.00 96.62 375 ASP A C 1
ATOM 2965 O O . ASP A 1 375 ? -15.565 -10.549 29.872 1.00 96.62 375 ASP A O 1
ATOM 2969 N N . PRO A 1 376 ? -17.320 -11.771 30.584 1.00 95.88 376 PRO A N 1
ATOM 2970 C CA . PRO A 1 376 ? -17.220 -11.313 31.951 1.00 95.88 376 PRO A CA 1
ATOM 2971 C C . PRO A 1 376 ? -16.070 -12.031 32.662 1.00 95.88 376 PRO A C 1
ATOM 2973 O O . PRO A 1 376 ? -15.990 -13.257 32.649 1.00 95.88 376 PRO A O 1
ATOM 2976 N N . THR A 1 377 ? -15.188 -11.279 33.322 1.00 94.19 377 THR A N 1
ATOM 2977 C CA . THR A 1 377 ? -14.086 -11.850 34.124 1.00 94.19 377 THR A CA 1
ATOM 2978 C C . THR A 1 377 ? -14.251 -11.621 35.620 1.00 94.19 377 THR A C 1
ATOM 2980 O O . THR A 1 377 ? -13.504 -12.171 36.427 1.00 94.19 377 THR A O 1
ATOM 2983 N N . ALA A 1 378 ? -15.258 -10.845 36.018 1.00 91.69 378 ALA A N 1
ATOM 2984 C CA . ALA A 1 378 ? -15.632 -10.706 37.414 1.00 91.69 378 ALA A CA 1
ATOM 2985 C C . ALA A 1 378 ? -16.205 -12.017 37.976 1.00 91.69 378 ALA A C 1
ATOM 2987 O O . ALA A 1 378 ? -17.100 -12.619 37.384 1.00 91.69 378 ALA A O 1
ATOM 2988 N N . ALA A 1 379 ? -15.763 -12.414 39.173 1.00 91.81 379 ALA A N 1
ATOM 2989 C CA . ALA A 1 379 ? -16.353 -13.543 39.887 1.00 91.81 379 ALA A CA 1
ATOM 2990 C C . ALA A 1 379 ? -17.847 -13.291 40.170 1.00 91.81 379 ALA A C 1
ATOM 2992 O O . ALA A 1 379 ? -18.227 -12.229 40.674 1.00 91.81 379 ALA A O 1
ATOM 2993 N N . ALA A 1 380 ? -18.690 -14.265 39.828 1.00 92.12 380 ALA A N 1
ATOM 2994 C CA . ALA A 1 380 ? -20.106 -14.260 40.179 1.00 92.12 380 ALA A CA 1
ATOM 2995 C C . ALA A 1 380 ? -20.311 -14.756 41.628 1.00 92.12 380 ALA A C 1
ATOM 2997 O O . ALA A 1 380 ? -19.477 -15.515 42.129 1.00 92.12 380 ALA A O 1
ATOM 2998 N N . PRO A 1 381 ? -21.406 -14.356 42.306 1.00 92.31 381 PRO A N 1
ATOM 2999 C CA . PRO A 1 381 ? -21.781 -14.910 43.605 1.00 92.31 381 PRO A CA 1
ATOM 3000 C C . PRO A 1 381 ? -21.931 -16.436 43.574 1.00 92.31 381 PRO A C 1
ATOM 3002 O O . PRO A 1 381 ? -22.216 -17.030 42.532 1.00 92.31 381 PRO A O 1
ATOM 3005 N N . GLU A 1 382 ? -21.779 -17.070 44.735 1.00 91.88 382 GLU A N 1
ATOM 3006 C CA . GLU A 1 382 ? -21.918 -18.519 44.874 1.00 91.88 382 GLU A CA 1
ATOM 3007 C C . GLU A 1 382 ? -23.277 -19.015 44.351 1.00 91.88 382 GLU A C 1
ATOM 3009 O O . GLU A 1 382 ? -24.320 -18.418 44.612 1.00 91.88 382 GLU A O 1
ATOM 3014 N N . GLY A 1 383 ? -23.261 -20.098 43.569 1.00 92.00 383 GLY A N 1
ATOM 3015 C CA . GLY A 1 383 ? -24.457 -20.643 42.917 1.00 92.00 383 GLY A CA 1
ATOM 3016 C C . GLY A 1 383 ? -24.919 -19.894 41.660 1.00 92.00 383 GLY A C 1
ATOM 3017 O O . GLY A 1 383 ? -25.866 -20.348 41.016 1.00 92.00 383 GLY A O 1
ATOM 3018 N N . TYR A 1 384 ? -24.248 -18.807 41.264 1.00 94.19 384 TYR A N 1
ATOM 3019 C CA . TYR A 1 384 ? -24.579 -18.022 40.072 1.00 94.19 384 TYR A CA 1
ATOM 3020 C C . TYR A 1 384 ? -23.411 -17.902 39.092 1.00 94.19 384 TYR A C 1
ATOM 3022 O O . TYR A 1 384 ? -22.244 -18.085 39.433 1.00 94.19 384 TYR A O 1
ATOM 3030 N N . GLU A 1 385 ? -23.741 -17.569 37.853 1.00 94.31 385 GLU A N 1
ATOM 3031 C CA . GLU A 1 385 ? -22.809 -17.185 36.800 1.00 94.31 385 GLU A CA 1
ATOM 3032 C C . GLU A 1 385 ? -23.329 -15.951 36.055 1.00 94.31 385 GLU A C 1
ATOM 3034 O O . GLU A 1 385 ? -24.521 -15.632 36.103 1.00 94.31 385 GLU A O 1
ATOM 3039 N N . TRP A 1 386 ? -22.426 -15.241 35.381 1.00 95.88 386 TRP A N 1
ATOM 3040 C CA . TRP A 1 386 ? -22.793 -14.129 34.512 1.00 95.88 386 TRP A CA 1
ATOM 3041 C C . TRP A 1 386 ? -23.266 -14.658 33.164 1.00 95.88 386 TRP A C 1
ATOM 3043 O O . TRP A 1 386 ? -22.580 -15.459 32.534 1.00 95.88 386 TRP A O 1
ATOM 3053 N N . ALA A 1 387 ? -24.414 -14.171 32.710 1.00 95.31 387 ALA A N 1
ATOM 3054 C CA . ALA A 1 387 ? -24.945 -14.453 31.386 1.00 95.31 387 ALA A CA 1
ATOM 3055 C C . ALA A 1 387 ? -25.302 -13.144 30.678 1.00 95.31 387 ALA A C 1
ATOM 3057 O O . ALA A 1 387 ? -25.731 -12.177 31.317 1.00 95.31 387 ALA A O 1
ATOM 3058 N N . ALA A 1 388 ? -25.105 -13.094 29.361 1.00 96.12 388 ALA A N 1
ATOM 3059 C CA . ALA A 1 388 ? -25.524 -11.957 28.555 1.00 96.12 388 ALA A CA 1
ATOM 3060 C C . ALA A 1 388 ? -27.049 -11.788 28.672 1.00 96.12 388 ALA A C 1
ATOM 3062 O O . ALA A 1 388 ? -27.800 -12.765 28.632 1.00 96.12 388 ALA A O 1
ATOM 3063 N N . ALA A 1 389 ? -27.522 -10.558 28.846 1.00 93.19 389 ALA A N 1
ATOM 3064 C CA . ALA A 1 389 ? -28.944 -10.282 28.972 1.00 93.19 389 ALA A CA 1
ATOM 3065 C C . ALA A 1 389 ? -29.682 -10.710 27.694 1.00 93.19 389 ALA A C 1
ATOM 3067 O O . ALA A 1 389 ? -29.300 -10.344 26.583 1.00 93.19 389 ALA A O 1
ATOM 3068 N N . SER A 1 390 ? -30.742 -11.492 27.872 1.00 91.00 390 SER A N 1
ATOM 3069 C CA . SER A 1 390 ? -31.575 -12.052 26.811 1.00 91.00 390 SER A CA 1
ATOM 3070 C C . SER A 1 390 ? -33.003 -12.209 27.331 1.00 91.00 390 SER A C 1
ATOM 3072 O O . SER A 1 390 ? -33.224 -12.234 28.544 1.00 91.00 390 SER A O 1
ATOM 3074 N N . THR A 1 391 ? -33.970 -12.327 26.422 1.00 88.69 391 THR A N 1
ATOM 3075 C CA . THR A 1 391 ? -35.358 -12.675 26.758 1.00 88.69 391 THR A CA 1
ATOM 3076 C C . THR A 1 391 ? -35.464 -14.075 27.365 1.00 88.69 391 THR A C 1
ATOM 3078 O O . THR A 1 391 ? -36.289 -14.287 28.248 1.00 88.69 391 THR A O 1
ATOM 3081 N N . ASP A 1 392 ? -34.594 -15.000 26.954 1.00 88.75 392 ASP A N 1
ATOM 3082 C CA . ASP A 1 392 ? -34.407 -16.303 27.591 1.00 88.75 392 ASP A CA 1
ATOM 3083 C C . ASP A 1 392 ? -33.050 -16.342 28.293 1.00 88.75 392 ASP A C 1
ATOM 3085 O O . ASP A 1 392 ? -32.022 -16.719 27.722 1.00 88.75 392 ASP A O 1
ATOM 3089 N N . ILE A 1 393 ? -33.041 -15.924 29.558 1.00 86.38 393 ILE A N 1
ATOM 3090 C CA . ILE A 1 393 ? -31.811 -15.927 30.343 1.00 86.38 393 ILE A CA 1
ATOM 3091 C C . ILE A 1 393 ? -31.321 -17.346 30.645 1.00 86.38 393 ILE A C 1
ATOM 3093 O O . ILE A 1 393 ? -30.122 -17.544 30.818 1.00 86.38 393 ILE A O 1
ATOM 3097 N N . THR A 1 394 ? -32.211 -18.344 30.685 1.00 85.38 394 THR A N 1
ATOM 3098 C CA . THR A 1 394 ? -31.849 -19.711 31.086 1.00 85.38 394 THR A CA 1
ATOM 3099 C C . THR A 1 394 ? -30.886 -20.352 30.096 1.00 85.38 394 THR A C 1
ATOM 3101 O O . THR A 1 394 ? -29.901 -20.946 30.524 1.00 85.38 394 THR A O 1
ATOM 3104 N N . ASN A 1 395 ? -31.078 -20.095 28.800 1.00 85.56 395 ASN A N 1
ATOM 3105 C CA . ASN A 1 395 ? -30.232 -20.605 27.719 1.00 85.56 395 ASN A CA 1
ATOM 3106 C C . ASN A 1 395 ? -29.238 -19.569 27.170 1.00 85.56 395 ASN A C 1
ATOM 3108 O O . ASN A 1 395 ? -28.545 -19.830 26.188 1.00 85.56 395 ASN A O 1
ATOM 3112 N N . SER A 1 396 ? -29.152 -18.386 27.784 1.00 89.56 396 SER A N 1
ATOM 3113 C CA . SER A 1 396 ? -28.253 -17.337 27.307 1.00 89.56 396 SER A CA 1
ATOM 3114 C C . SER A 1 396 ? -26.777 -17.728 27.437 1.00 89.56 396 SER A C 1
ATOM 3116 O O . SER A 1 396 ? -26.368 -18.461 28.341 1.00 89.56 396 SER A O 1
ATOM 3118 N N . SER A 1 397 ? -25.959 -17.207 26.530 1.00 92.94 397 SER A N 1
ATOM 3119 C CA . SER A 1 397 ? -24.512 -17.392 26.548 1.00 92.94 397 SER A CA 1
ATOM 3120 C C . SER A 1 397 ? -23.872 -16.632 27.719 1.00 92.94 397 SER A C 1
ATOM 3122 O O . SER A 1 397 ? -24.296 -15.529 28.073 1.00 92.94 397 SER A O 1
ATOM 3124 N N . THR A 1 398 ? -22.813 -17.197 28.302 1.00 94.12 398 THR A N 1
ATOM 3125 C CA . THR A 1 398 ? -21.966 -16.516 29.302 1.00 94.12 398 THR A CA 1
ATOM 3126 C C . THR A 1 398 ? -21.105 -15.411 28.680 1.00 94.12 398 THR A C 1
ATOM 3128 O O . THR A 1 398 ? -20.622 -14.528 29.382 1.00 94.12 398 THR A O 1
ATOM 3131 N N . SER A 1 399 ? -20.989 -15.413 27.353 1.00 95.50 399 SER A N 1
ATOM 3132 C CA . SER A 1 399 ? -20.336 -14.395 26.530 1.00 95.50 399 SER A CA 1
ATOM 3133 C C . SER A 1 399 ? -21.352 -13.609 25.705 1.00 95.50 399 SER A C 1
ATOM 3135 O O . SER A 1 399 ? -22.327 -14.181 25.210 1.00 95.50 399 SER A O 1
ATOM 3137 N N . ALA A 1 400 ? -21.091 -12.328 25.456 1.00 96.94 400 ALA A N 1
ATOM 3138 C CA . ALA A 1 400 ? -21.885 -11.527 24.527 1.00 96.94 400 ALA A CA 1
ATOM 3139 C C . ALA A 1 400 ? -21.203 -11.441 23.155 1.00 96.94 400 ALA A C 1
ATOM 3141 O O . ALA A 1 400 ? -20.058 -10.998 23.051 1.00 96.94 400 ALA A O 1
ATOM 3142 N N . LYS A 1 401 ? -21.920 -11.819 22.089 1.00 96.75 401 LYS A N 1
ATOM 3143 C CA . LYS A 1 401 ? -21.506 -11.534 20.708 1.00 96.75 401 LYS A CA 1
ATOM 3144 C C . LYS A 1 401 ? -21.902 -10.102 20.360 1.00 96.75 401 LYS A C 1
ATOM 3146 O O . LYS A 1 401 ? -23.069 -9.730 20.481 1.00 96.75 401 LYS A O 1
ATOM 3151 N N . VAL A 1 402 ? -20.936 -9.312 19.916 1.00 97.00 402 VAL A N 1
ATOM 3152 C CA . VAL A 1 402 ? -21.114 -7.907 19.558 1.00 97.00 402 VAL A CA 1
ATOM 3153 C C . VAL A 1 402 ? -20.789 -7.740 18.083 1.00 97.00 402 VAL A C 1
ATOM 3155 O O . VAL A 1 402 ? -19.643 -7.888 17.677 1.00 97.00 402 VAL A O 1
ATOM 3158 N N . ASP A 1 403 ? -21.814 -7.446 17.293 1.00 96.06 403 ASP A N 1
ATOM 3159 C CA . ASP A 1 403 ? -21.678 -7.109 15.878 1.00 96.06 403 ASP A CA 1
ATOM 3160 C C . ASP A 1 403 ? -21.690 -5.584 15.725 1.00 96.06 403 ASP A C 1
ATOM 3162 O O . ASP A 1 403 ? -22.661 -4.922 16.122 1.00 96.06 403 ASP A O 1
ATOM 3166 N N . ILE A 1 404 ? -20.580 -5.040 15.231 1.00 95.69 404 ILE A N 1
ATOM 3167 C CA . ILE A 1 404 ? -20.391 -3.617 14.970 1.00 95.69 404 ILE A CA 1
ATOM 3168 C C . ILE A 1 404 ? -20.455 -3.400 13.461 1.00 95.69 404 ILE A C 1
ATOM 3170 O O . ILE A 1 404 ? -19.565 -3.808 12.715 1.00 95.69 404 ILE A O 1
ATOM 3174 N N . GLY A 1 405 ? -21.514 -2.725 13.021 1.00 91.81 405 GLY A N 1
ATOM 3175 C CA . GLY A 1 405 ? -21.677 -2.317 11.631 1.00 91.81 405 GLY A CA 1
ATOM 3176 C C . GLY A 1 405 ? -20.813 -1.109 11.265 1.00 91.81 405 GLY A C 1
ATOM 3177 O O . GLY A 1 405 ? -20.328 -0.370 12.120 1.00 91.81 405 GLY A O 1
ATOM 3178 N N . VAL A 1 406 ? -20.658 -0.886 9.962 1.00 90.25 406 VAL A N 1
ATOM 3179 C CA . VAL A 1 406 ? -20.019 0.322 9.423 1.00 90.25 406 VAL A CA 1
ATOM 3180 C C . VAL A 1 406 ? -20.931 1.530 9.656 1.00 90.25 406 VAL A C 1
ATOM 3182 O O . VAL A 1 406 ? -22.093 1.498 9.254 1.00 90.25 406 VAL A O 1
ATOM 3185 N N . ASN A 1 407 ? -20.401 2.602 10.252 1.00 90.75 407 ASN A N 1
ATOM 3186 C CA . ASN A 1 407 ? -21.143 3.832 10.550 1.00 90.75 407 ASN A CA 1
ATOM 3187 C C . ASN A 1 407 ? -21.202 4.771 9.321 1.00 90.75 407 ASN A C 1
ATOM 3189 O O . ASN A 1 407 ? -20.447 5.740 9.198 1.00 90.75 407 ASN A O 1
ATOM 3193 N N . ARG A 1 408 ? -22.066 4.442 8.357 1.00 89.44 408 ARG A N 1
ATOM 3194 C CA . ARG A 1 408 ? -22.150 5.089 7.034 1.00 89.44 408 ARG A CA 1
ATOM 3195 C C . ARG A 1 408 ? -22.873 6.436 7.053 1.00 89.44 408 ARG A C 1
ATOM 3197 O O . ARG A 1 408 ? -22.651 7.240 6.152 1.00 89.44 408 ARG A O 1
ATOM 3204 N N . SER A 1 409 ? -23.730 6.668 8.039 1.00 86.75 409 SER A N 1
ATOM 3205 C CA . SER A 1 409 ? -24.655 7.800 8.098 1.00 86.75 409 SER A CA 1
ATOM 3206 C C . SER A 1 409 ? -24.860 8.300 9.528 1.00 86.75 409 SER A C 1
ATOM 3208 O O . SER A 1 409 ? -24.554 7.603 10.491 1.00 86.75 409 SER A O 1
ATOM 3210 N N . ASP A 1 410 ? -25.441 9.490 9.672 1.00 84.38 410 ASP A N 1
ATOM 3211 C CA . ASP A 1 410 ? -25.735 10.080 10.985 1.00 84.38 410 ASP A CA 1
ATOM 3212 C C . ASP A 1 410 ? -26.847 9.334 11.751 1.00 84.38 410 ASP A C 1
ATOM 3214 O O . ASP A 1 410 ? -27.022 9.546 12.947 1.00 84.38 410 ASP A O 1
ATOM 3218 N N . THR A 1 411 ? -27.587 8.436 11.089 1.00 86.62 411 THR A N 1
ATOM 3219 C CA . THR A 1 411 ? -28.596 7.577 11.733 1.00 86.62 411 THR A CA 1
ATOM 3220 C C . THR A 1 411 ? -28.019 6.282 12.301 1.00 86.62 411 THR A C 1
ATOM 3222 O O . THR A 1 411 ? -28.710 5.579 13.040 1.00 86.62 411 THR A O 1
ATOM 3225 N N . ASP A 1 412 ? -26.778 5.936 11.950 1.00 92.25 412 ASP A N 1
ATOM 3226 C CA . ASP A 1 412 ? -26.145 4.720 12.447 1.00 92.25 412 ASP A CA 1
ATOM 3227 C C . ASP A 1 412 ? -25.776 4.869 13.921 1.00 92.25 412 ASP A C 1
ATOM 3229 O O . ASP A 1 412 ? -25.218 5.878 14.359 1.00 92.25 412 ASP A O 1
ATOM 3233 N N . SER A 1 413 ? -26.068 3.826 14.698 1.00 92.69 413 SER A N 1
ATOM 3234 C CA . SER A 1 413 ? -25.822 3.850 16.134 1.00 92.69 413 SER A CA 1
ATOM 3235 C C . SER A 1 413 ? -24.339 4.043 16.436 1.00 92.69 413 SER A C 1
ATOM 3237 O O . SER A 1 413 ? -23.480 3.303 15.960 1.00 92.69 413 SER A O 1
ATOM 3239 N N . THR A 1 414 ? -24.048 5.022 17.281 1.00 96.12 414 THR A N 1
ATOM 3240 C CA . THR A 1 414 ? -22.698 5.333 17.754 1.00 96.12 414 THR A CA 1
ATOM 3241 C C . THR A 1 414 ? -22.343 4.635 19.063 1.00 96.12 414 THR A C 1
ATOM 3243 O O . THR A 1 414 ? -21.213 4.742 19.551 1.00 96.12 414 THR A O 1
ATOM 3246 N N . GLN A 1 415 ? -23.295 3.900 19.642 1.00 96.88 415 GLN A N 1
ATOM 3247 C CA . GLN A 1 415 ? -23.128 3.202 20.905 1.00 96.88 415 GLN A CA 1
ATOM 3248 C C . GLN A 1 415 ? -23.809 1.836 20.897 1.00 96.88 415 GLN A C 1
ATOM 3250 O O . GLN A 1 415 ? -25.003 1.709 20.638 1.00 96.88 415 GLN A O 1
ATOM 3255 N N . LYS A 1 416 ? -23.067 0.820 21.329 1.00 97.38 416 LYS A N 1
ATOM 3256 C CA . LYS A 1 416 ? -23.576 -0.519 21.600 1.00 97.38 416 LYS A CA 1
ATOM 3257 C C . LYS A 1 416 ? -23.495 -0.811 23.093 1.00 97.38 416 LYS A C 1
ATOM 3259 O O . LYS A 1 416 ? -22.443 -0.644 23.706 1.00 97.38 416 LYS A O 1
ATOM 3264 N N . VAL A 1 417 ? -24.603 -1.265 23.674 1.00 97.12 417 VAL A N 1
ATOM 3265 C CA . VAL A 1 417 ? -24.676 -1.640 25.092 1.00 97.12 417 VAL A CA 1
ATOM 3266 C C . VAL A 1 417 ? -24.733 -3.157 25.220 1.00 97.12 417 VAL A C 1
ATOM 3268 O O . VAL A 1 417 ? -25.548 -3.810 24.572 1.00 97.12 417 VAL A O 1
ATOM 3271 N N . VAL A 1 418 ? -23.880 -3.705 26.079 1.00 97.00 418 VAL A N 1
ATOM 3272 C CA . VAL A 1 418 ? -23.905 -5.099 26.526 1.00 97.00 418 VAL A CA 1
ATOM 3273 C C . VAL A 1 418 ? -24.226 -5.108 28.011 1.00 97.00 418 VAL A C 1
ATOM 3275 O O . VAL A 1 418 ? -23.614 -4.381 28.792 1.00 97.00 418 VAL A O 1
ATOM 3278 N N . THR A 1 419 ? -25.175 -5.939 28.422 1.00 96.81 419 THR A N 1
ATOM 3279 C CA . THR A 1 419 ? -25.517 -6.116 29.835 1.00 96.81 419 THR A CA 1
ATOM 3280 C C . THR A 1 419 ? -25.331 -7.573 30.221 1.00 96.81 419 THR A C 1
ATOM 3282 O O . THR A 1 419 ? -25.851 -8.451 29.541 1.00 96.81 419 THR A O 1
ATOM 3285 N N . PHE A 1 420 ? -24.625 -7.822 31.319 1.00 96.88 420 PHE A N 1
ATOM 3286 C CA . PHE A 1 420 ? -24.554 -9.122 31.976 1.00 96.88 420 PHE A CA 1
ATOM 3287 C C . PHE A 1 420 ? -25.465 -9.132 33.202 1.00 96.88 420 PHE A C 1
ATOM 3289 O O . PHE A 1 420 ? -25.478 -8.183 33.987 1.00 96.88 420 PHE A O 1
ATOM 3296 N N . VAL A 1 421 ? -26.229 -10.203 33.370 1.00 95.88 421 VAL A N 1
ATOM 3297 C CA . VAL A 1 421 ? -27.115 -10.433 34.520 1.00 95.88 421 VAL A CA 1
ATOM 3298 C C . VAL A 1 421 ? -26.744 -11.759 35.183 1.00 95.88 421 VAL A C 1
ATOM 3300 O O . VAL A 1 421 ? -26.083 -12.605 34.575 1.00 95.88 421 VAL A O 1
ATOM 3303 N N . LEU A 1 422 ? -27.155 -11.948 36.436 1.00 94.69 422 LEU A N 1
ATOM 3304 C CA . LEU A 1 422 ? -26.919 -13.201 37.152 1.00 94.69 422 LEU A CA 1
ATOM 3305 C C . LEU A 1 422 ? -27.925 -14.282 36.748 1.00 94.69 422 LEU A C 1
ATOM 3307 O O . LEU A 1 422 ? -29.137 -14.071 36.790 1.00 94.69 422 LEU A O 1
ATOM 3311 N N . ARG A 1 423 ? -27.406 -15.473 36.438 1.00 92.25 423 ARG A N 1
ATOM 3312 C CA . ARG A 1 423 ? -28.169 -16.706 36.212 1.00 92.25 423 ARG A CA 1
ATOM 3313 C C . ARG A 1 423 ? -27.747 -17.762 37.228 1.00 92.25 423 ARG A C 1
ATOM 3315 O O . ARG A 1 423 ? -26.565 -17.871 37.541 1.00 92.25 423 ARG A O 1
ATOM 3322 N N . LYS A 1 424 ? -28.695 -18.548 37.750 1.00 91.25 424 LYS A N 1
ATOM 3323 C CA . LYS A 1 424 ? -28.361 -19.706 38.597 1.00 91.25 424 LYS A CA 1
ATOM 3324 C C . LYS A 1 424 ? -27.588 -20.735 37.780 1.00 91.25 424 LYS A C 1
ATOM 3326 O O . LYS A 1 424 ? -28.022 -21.088 36.685 1.00 91.25 424 LYS A O 1
ATOM 3331 N N . LYS A 1 425 ? -26.486 -21.244 38.330 1.00 88.88 425 LYS A N 1
ATOM 3332 C CA . LYS A 1 425 ? -25.766 -22.360 37.712 1.00 88.88 425 LYS A CA 1
ATOM 3333 C C . LYS A 1 425 ? -26.696 -23.576 37.620 1.00 88.88 425 LYS A C 1
ATOM 3335 O O . LYS A 1 425 ? -27.476 -23.797 38.556 1.00 88.88 425 LYS A O 1
ATOM 3340 N N . PRO A 1 426 ? -26.606 -24.383 36.551 1.00 80.38 426 PRO A N 1
ATOM 3341 C CA . PRO A 1 426 ? -27.245 -25.690 36.526 1.00 80.38 426 PRO A CA 1
ATOM 3342 C C . PRO A 1 426 ? -26.808 -26.473 37.763 1.00 80.38 426 PRO A C 1
ATOM 3344 O O . PRO A 1 426 ? -25.620 -26.515 38.092 1.00 80.38 426 PRO A O 1
ATOM 3347 N N . THR A 1 427 ? -27.762 -27.051 38.490 1.00 73.31 427 THR A N 1
ATOM 3348 C CA . THR A 1 427 ? -27.426 -27.917 39.620 1.00 73.31 427 THR A CA 1
ATOM 3349 C C . THR A 1 427 ? -26.661 -29.115 39.056 1.00 73.31 427 THR A C 1
ATOM 3351 O O . THR A 1 427 ? -27.161 -29.725 38.107 1.00 73.31 427 THR A O 1
ATOM 3354 N N . PRO A 1 428 ? -25.460 -29.449 39.570 1.00 67.75 428 PRO A N 1
ATOM 3355 C CA . PRO A 1 428 ? -24.766 -30.656 39.147 1.00 67.75 428 PRO A CA 1
ATOM 3356 C C . PRO A 1 428 ? -25.730 -31.840 39.277 1.00 67.75 428 PRO A C 1
ATOM 3358 O O . PRO A 1 428 ? -26.426 -31.911 40.299 1.00 67.75 428 PRO A O 1
ATOM 3361 N N . PRO A 1 429 ? -25.821 -32.735 38.276 1.00 60.72 429 PRO A N 1
ATOM 3362 C CA . PRO A 1 429 ? -26.648 -33.922 38.410 1.00 60.72 429 PRO A CA 1
ATOM 3363 C C . PRO A 1 429 ? -26.237 -34.635 39.696 1.00 60.72 429 PRO A C 1
ATOM 3365 O O . PRO A 1 429 ? -25.049 -34.848 39.953 1.00 60.72 429 PRO A O 1
ATOM 3368 N N . THR A 1 430 ? -27.220 -34.919 40.548 1.00 54.12 430 THR A N 1
ATOM 3369 C CA . THR A 1 430 ? -26.988 -35.627 41.804 1.00 54.12 430 THR A CA 1
ATOM 3370 C C . THR A 1 430 ? -26.293 -36.946 41.462 1.00 54.12 430 THR A C 1
ATOM 3372 O O . THR A 1 430 ? -26.790 -37.649 40.577 1.00 54.12 430 THR A O 1
ATOM 3375 N N . PRO A 1 431 ? -25.152 -37.286 42.096 1.00 59.06 431 PRO A N 1
ATOM 3376 C CA . PRO A 1 431 ? -24.522 -38.578 41.877 1.00 59.06 431 PRO A CA 1
ATOM 3377 C C . PRO A 1 431 ? -25.581 -39.665 42.082 1.00 59.06 431 PRO A C 1
ATOM 3379 O O . PRO A 1 431 ? -26.306 -39.590 43.083 1.00 59.06 431 PRO A O 1
ATOM 3382 N N . PRO A 1 432 ? -25.729 -40.631 41.158 1.00 59.50 432 PRO A N 1
ATOM 3383 C CA . PRO A 1 432 ? -26.657 -41.727 41.367 1.00 59.50 432 PRO A CA 1
ATOM 3384 C C . PRO A 1 432 ? -26.334 -42.378 42.711 1.00 59.50 432 PRO A C 1
ATOM 3386 O O . PRO A 1 432 ? -25.170 -42.611 43.048 1.00 59.50 432 PRO A O 1
ATOM 3389 N N . THR A 1 433 ? -27.374 -42.600 43.510 1.00 54.44 433 THR A N 1
ATOM 3390 C CA . THR A 1 433 ? -27.277 -43.279 44.800 1.00 54.44 433 THR A CA 1
ATOM 3391 C C . THR A 1 433 ? -26.528 -44.600 44.589 1.00 54.44 433 THR A C 1
ATOM 3393 O O . THR A 1 433 ? -26.868 -45.311 43.638 1.00 54.44 433 THR A O 1
ATOM 3396 N N . PRO A 1 434 ? -25.508 -44.939 45.405 1.00 58.56 434 PRO A N 1
ATOM 3397 C CA . PRO A 1 434 ? -24.775 -46.186 45.226 1.00 58.56 434 PRO A CA 1
ATOM 3398 C C . PRO A 1 434 ? -25.774 -47.350 45.241 1.00 58.56 434 PRO A C 1
ATOM 3400 O O . PRO A 1 434 ? -26.601 -47.405 46.159 1.00 58.56 434 PRO A O 1
ATOM 3403 N N . PRO A 1 435 ? -25.749 -48.259 44.252 1.00 58.31 435 PRO A N 1
ATOM 3404 C CA . PRO A 1 435 ? -26.620 -49.419 44.280 1.00 58.31 435 PRO A CA 1
ATOM 3405 C C . PRO A 1 435 ? -26.325 -50.247 45.534 1.00 58.31 435 PRO A C 1
ATOM 3407 O O . PRO A 1 435 ? -25.177 -50.426 45.943 1.00 58.31 435 PRO A O 1
ATOM 3410 N N . THR A 1 436 ? -27.396 -50.724 46.160 1.00 51.44 436 THR A N 1
ATOM 3411 C CA . THR A 1 436 ? -27.368 -51.652 47.293 1.00 51.44 436 THR A CA 1
ATOM 3412 C C . THR A 1 436 ? -26.523 -52.887 46.928 1.00 51.44 436 THR A C 1
ATOM 3414 O O . THR A 1 436 ? -26.609 -53.333 45.782 1.00 51.44 436 THR A O 1
ATOM 3417 N N . PRO A 1 437 ? -25.702 -53.447 47.843 1.00 48.94 437 PRO A N 1
ATOM 3418 C CA . PRO A 1 437 ? -24.765 -54.518 47.501 1.00 48.94 437 PRO A CA 1
ATOM 3419 C C . PRO A 1 437 ? -25.501 -55.734 46.922 1.00 48.94 437 PRO A C 1
ATOM 3421 O O . PRO A 1 437 ? -26.437 -56.223 47.563 1.00 48.94 437 PRO A O 1
ATOM 3424 N N . PRO A 1 438 ? -25.106 -56.246 45.745 1.00 56.38 438 PRO A N 1
ATOM 3425 C CA . PRO A 1 438 ? -25.692 -57.457 45.205 1.00 56.38 438 PRO A CA 1
ATOM 3426 C C . PRO A 1 438 ? -25.199 -58.683 45.981 1.00 56.38 438 PRO A C 1
ATOM 3428 O O . PRO A 1 438 ? -24.042 -58.785 46.392 1.00 56.38 438 PRO A O 1
ATOM 3431 N N . THR A 1 439 ? -26.117 -59.623 46.170 1.00 54.44 439 THR A N 1
ATOM 3432 C CA . THR A 1 439 ? -25.885 -60.994 46.633 1.00 54.44 439 THR A CA 1
ATOM 3433 C C . THR A 1 439 ? -24.832 -61.677 45.737 1.00 54.44 439 THR A C 1
ATOM 3435 O O . THR A 1 439 ? -24.855 -61.452 44.525 1.00 54.44 439 THR A O 1
ATOM 3438 N N . PRO A 1 440 ? -23.901 -62.484 46.284 1.00 49.78 440 PRO A N 1
ATOM 3439 C CA . PRO A 1 440 ? -22.775 -63.019 45.517 1.00 49.78 440 PRO A CA 1
ATOM 3440 C C . PRO A 1 440 ? -23.246 -63.973 44.406 1.00 49.78 440 PRO A C 1
ATOM 3442 O O . PRO A 1 440 ? -23.995 -64.907 44.704 1.00 49.78 440 PRO A O 1
ATOM 3445 N N . PRO A 1 441 ? -22.801 -63.795 43.148 1.00 54.34 441 PRO A N 1
ATOM 3446 C CA . PRO A 1 441 ? -22.997 -64.788 42.107 1.00 54.34 441 PRO A CA 1
ATOM 3447 C C . PRO A 1 441 ? -21.886 -65.849 42.121 1.00 54.34 441 PRO A C 1
ATOM 3449 O O . PRO A 1 441 ? -20.743 -65.601 42.505 1.00 54.34 441 PRO A O 1
ATOM 3452 N N . ALA A 1 442 ? -22.281 -67.050 41.703 1.00 48.88 442 ALA A N 1
ATOM 3453 C CA . ALA A 1 442 ? -21.459 -68.237 41.486 1.00 48.88 442 ALA A CA 1
ATOM 3454 C C . ALA A 1 442 ? -20.373 -68.014 40.402 1.00 48.88 442 ALA A C 1
ATOM 3456 O O . ALA A 1 442 ? -20.504 -67.089 39.598 1.00 48.88 442 ALA A O 1
ATOM 3457 N N . PRO A 1 443 ? -19.301 -68.833 40.377 1.00 52.94 443 PRO A N 1
ATOM 3458 C CA . PRO A 1 443 ? -18.094 -68.527 39.622 1.00 52.94 443 PRO A CA 1
ATOM 3459 C C . PRO A 1 443 ? -18.258 -68.657 38.102 1.00 52.94 443 PRO A C 1
ATOM 3461 O O . PRO A 1 443 ? -19.000 -69.487 37.579 1.00 52.94 443 PRO A O 1
ATOM 3464 N N . THR A 1 444 ? -17.488 -67.791 37.457 1.00 50.59 444 THR A N 1
ATOM 3465 C CA . THR A 1 444 ? -17.217 -67.524 36.042 1.00 50.59 444 THR A CA 1
ATOM 3466 C C . THR A 1 444 ? -16.799 -68.744 35.210 1.00 50.59 444 THR A C 1
ATOM 3468 O O . THR A 1 444 ? -16.013 -69.561 35.690 1.00 50.59 444 THR A O 1
ATOM 3471 N N . PRO A 1 445 ? -17.158 -68.789 33.913 1.00 50.62 445 PRO A N 1
ATOM 3472 C CA . PRO A 1 445 ? -16.296 -69.309 32.856 1.00 50.62 445 PRO A CA 1
ATOM 3473 C C . PRO A 1 445 ? -15.467 -68.171 32.227 1.00 50.62 445 PRO A C 1
ATOM 3475 O O . PRO A 1 445 ? -15.950 -67.048 32.082 1.00 50.62 445 PRO A O 1
ATOM 3478 N N . GLU A 1 446 ? -14.214 -68.475 31.883 1.00 54.19 446 GLU A N 1
ATOM 3479 C CA . GLU A 1 446 ? -13.259 -67.601 31.183 1.00 54.19 446 GLU A CA 1
ATOM 3480 C C . GLU A 1 446 ? -13.808 -67.045 29.855 1.00 54.19 446 GLU A C 1
ATOM 3482 O O . GLU A 1 446 ? -14.427 -67.799 29.099 1.00 54.19 446 GLU A O 1
ATOM 3487 N N . PRO A 1 447 ? -13.540 -65.767 29.518 1.00 52.19 447 PRO A N 1
ATOM 3488 C CA . PRO A 1 447 ? -13.734 -65.262 28.168 1.00 52.19 447 PRO A CA 1
ATOM 3489 C C . PRO A 1 447 ? -12.523 -65.583 27.276 1.00 52.19 447 PRO A C 1
ATOM 3491 O O . PRO A 1 447 ? -11.369 -65.376 27.656 1.00 52.19 447 PRO A O 1
ATOM 3494 N N . GLU A 1 448 ? -12.820 -66.069 26.071 1.00 53.81 448 GLU A N 1
ATOM 3495 C CA . GLU A 1 448 ? -11.893 -66.158 24.940 1.00 53.81 448 GLU A CA 1
ATOM 3496 C C . GLU A 1 448 ? -11.374 -64.766 24.523 1.00 53.81 448 GLU A C 1
ATOM 3498 O O . GLU A 1 448 ? -12.066 -63.763 24.718 1.00 53.81 448 GLU A O 1
ATOM 3503 N N . PRO A 1 449 ? -10.163 -64.684 23.941 1.00 54.91 449 PRO A N 1
ATOM 3504 C CA . PRO A 1 449 ? -9.562 -63.420 23.531 1.00 54.91 449 PRO A CA 1
ATOM 3505 C C . PRO A 1 449 ? -10.317 -62.782 22.354 1.00 54.91 449 PRO A C 1
ATOM 3507 O O . PRO A 1 449 ? -10.536 -63.419 21.323 1.00 54.91 449 PRO A O 1
ATOM 3510 N N . GLU A 1 450 ? -10.672 -61.503 22.501 1.00 51.94 450 GLU A N 1
ATOM 3511 C CA . GLU A 1 450 ? -11.197 -60.671 21.414 1.00 51.94 450 GLU A CA 1
ATOM 3512 C C . GLU A 1 450 ? -10.132 -60.442 20.321 1.00 51.94 450 GLU A C 1
ATOM 3514 O O . GLU A 1 450 ? -8.954 -60.244 20.639 1.00 51.94 450 GLU A O 1
ATOM 3519 N N . PRO A 1 451 ? -10.522 -60.447 19.034 1.00 58.62 451 PRO A N 1
ATOM 3520 C CA . PRO A 1 451 ? -9.625 -60.137 17.929 1.00 58.62 451 PRO A CA 1
ATOM 3521 C C . PRO A 1 451 ? -9.337 -58.631 17.832 1.00 58.62 451 PRO A C 1
ATOM 3523 O O . PRO A 1 451 ? -10.197 -57.791 18.098 1.00 58.62 451 PRO A O 1
ATOM 3526 N N . GLU A 1 452 ? -8.111 -58.309 17.412 1.00 52.81 452 GLU A N 1
ATOM 3527 C CA . GLU A 1 452 ? -7.631 -56.948 17.157 1.00 52.81 452 GLU A CA 1
ATOM 3528 C C . GLU A 1 452 ? -8.533 -56.177 16.172 1.00 52.81 452 GLU A C 1
ATOM 3530 O O . GLU A 1 452 ? -9.039 -56.760 15.206 1.00 52.81 452 GLU A O 1
ATOM 3535 N N . PRO A 1 453 ? -8.708 -54.855 16.362 1.00 54.44 453 PRO A N 1
ATOM 3536 C CA . PRO A 1 453 ? -9.494 -54.036 15.453 1.00 54.44 453 PRO A CA 1
ATOM 3537 C C . PRO A 1 453 ? -8.791 -53.902 14.097 1.00 54.44 453 PRO A C 1
ATOM 3539 O O . PRO A 1 453 ? -7.665 -53.416 13.992 1.00 54.44 453 PRO A O 1
ATOM 3542 N N . THR A 1 454 ? -9.495 -54.305 13.041 1.00 52.88 454 THR A N 1
ATOM 3543 C CA . THR A 1 454 ? -9.171 -53.975 11.650 1.00 52.88 454 THR A CA 1
ATOM 3544 C C . THR A 1 454 ? -9.199 -52.457 11.428 1.00 52.88 454 THR A C 1
ATOM 3546 O O . THR A 1 454 ? -10.115 -51.801 11.929 1.00 52.88 454 THR A O 1
ATOM 3549 N N . PRO A 1 455 ? -8.245 -51.893 10.665 1.00 56.62 455 PRO A N 1
ATOM 3550 C CA . PRO A 1 455 ? -8.200 -50.463 10.374 1.00 56.62 455 PRO A CA 1
ATOM 3551 C C . PRO A 1 455 ? -9.417 -50.017 9.552 1.00 56.62 455 PRO A C 1
ATOM 3553 O O . PRO A 1 455 ? -9.830 -50.704 8.615 1.00 56.62 455 PRO A O 1
ATOM 3556 N N . GLU A 1 456 ? -9.979 -48.861 9.915 1.00 55.47 456 GLU A N 1
ATOM 3557 C CA . GLU A 1 456 ? -11.007 -48.168 9.132 1.00 55.47 456 GLU A CA 1
ATOM 3558 C C . GLU A 1 456 ? -10.470 -47.819 7.731 1.00 55.47 456 GLU A C 1
ATOM 3560 O O . GLU A 1 456 ? -9.310 -47.411 7.609 1.00 55.47 456 GLU A O 1
ATOM 3565 N N . PRO A 1 457 ? -11.281 -47.968 6.669 1.00 56.94 457 PRO A N 1
ATOM 3566 C CA . PRO A 1 457 ? -10.888 -47.553 5.332 1.00 56.94 457 PRO A CA 1
ATOM 3567 C C . PRO A 1 457 ? -10.787 -46.025 5.249 1.00 56.94 457 PRO A C 1
ATOM 3569 O O . PRO A 1 457 ? -11.661 -45.299 5.727 1.00 56.94 457 PRO A O 1
ATOM 3572 N N . GLU A 1 458 ? -9.711 -45.555 4.617 1.00 51.69 458 GLU A N 1
ATOM 3573 C CA . GLU A 1 458 ? -9.530 -44.154 4.240 1.00 51.69 458 GLU A CA 1
ATOM 3574 C C . GLU A 1 458 ? -10.698 -43.686 3.348 1.00 51.69 458 GLU A C 1
ATOM 3576 O O . GLU A 1 458 ? -11.202 -44.468 2.536 1.00 51.69 458 GLU A O 1
ATOM 3581 N N . PRO A 1 459 ? -11.156 -42.429 3.483 1.00 54.66 459 PRO A N 1
ATOM 3582 C CA . PRO A 1 459 ? -12.212 -41.900 2.635 1.00 54.66 459 PRO A CA 1
ATOM 3583 C C . PRO A 1 459 ? -11.731 -41.802 1.182 1.00 54.66 459 PRO A C 1
ATOM 3585 O O . PRO A 1 459 ? -10.795 -41.061 0.880 1.00 54.66 459 PRO A O 1
ATOM 3588 N N . ASP A 1 460 ? -12.413 -42.522 0.291 1.00 48.09 460 ASP A N 1
ATOM 3589 C CA . ASP A 1 460 ? -12.311 -42.340 -1.156 1.00 48.09 460 ASP A CA 1
ATOM 3590 C C . ASP A 1 460 ? -12.861 -40.948 -1.498 1.00 48.09 460 ASP A C 1
ATOM 3592 O O . ASP A 1 460 ? -14.055 -40.668 -1.359 1.00 48.09 460 ASP A O 1
ATOM 3596 N N . ILE A 1 461 ? -11.959 -40.045 -1.875 1.00 48.06 461 ILE A N 1
ATOM 3597 C CA . ILE A 1 461 ? -12.310 -38.738 -2.424 1.00 48.06 461 ILE A CA 1
ATOM 3598 C C . ILE A 1 461 ? -12.679 -38.976 -3.886 1.00 48.06 461 ILE A C 1
ATOM 3600 O O . ILE A 1 461 ? -11.811 -39.273 -4.706 1.00 48.06 461 ILE A O 1
ATOM 3604 N N . ASP A 1 462 ? -13.968 -38.851 -4.193 1.00 47.69 462 ASP A N 1
ATOM 3605 C CA . ASP A 1 462 ? -14.472 -38.811 -5.561 1.00 47.69 462 ASP A CA 1
ATOM 3606 C C . ASP A 1 462 ? -14.010 -37.502 -6.224 1.00 47.69 462 ASP A C 1
ATOM 3608 O O . ASP A 1 462 ? -14.416 -36.403 -5.837 1.00 47.69 462 ASP A O 1
ATOM 3612 N N . TRP A 1 463 ? -13.079 -37.622 -7.171 1.00 45.88 463 TRP A N 1
ATOM 3613 C CA . TRP A 1 463 ? -12.471 -36.493 -7.878 1.00 45.88 463 TRP A CA 1
ATOM 3614 C C . TRP A 1 463 ? -13.355 -35.940 -9.005 1.00 45.88 463 TRP A C 1
ATOM 3616 O O . TRP A 1 463 ? -13.011 -34.894 -9.557 1.00 45.88 463 TRP A O 1
ATOM 3626 N N . ASP A 1 464 ? -14.484 -36.584 -9.321 1.00 47.78 464 ASP A N 1
ATOM 3627 C CA . ASP A 1 464 ? -15.359 -36.180 -10.428 1.00 47.78 464 ASP A CA 1
ATOM 3628 C C . ASP A 1 464 ? -16.448 -35.160 -10.017 1.00 47.78 464 ASP A C 1
ATOM 3630 O O . ASP A 1 464 ? -17.143 -34.627 -10.881 1.00 47.78 464 ASP A O 1
ATOM 3634 N N . ASP A 1 465 ? -16.556 -34.816 -8.724 1.00 43.09 465 ASP A N 1
ATOM 3635 C CA . ASP A 1 465 ? -17.596 -33.920 -8.174 1.00 43.09 465 ASP A CA 1
ATOM 3636 C C . ASP A 1 465 ? -17.082 -32.523 -7.747 1.00 43.09 465 ASP A C 1
ATOM 3638 O O . ASP A 1 465 ? -17.767 -31.763 -7.050 1.00 43.09 465 ASP A O 1
ATOM 3642 N N . ILE A 1 466 ? -15.876 -32.132 -8.177 1.00 39.25 466 ILE A N 1
ATOM 3643 C CA . ILE A 1 466 ? -15.402 -30.750 -8.012 1.00 39.25 466 ILE A CA 1
ATOM 3644 C C . ILE A 1 466 ? -16.031 -29.894 -9.124 1.00 39.25 466 ILE A C 1
ATOM 3646 O O . ILE A 1 466 ? -15.745 -30.132 -10.297 1.00 39.25 466 ILE A O 1
ATOM 3650 N N . PRO A 1 467 ? -16.860 -28.878 -8.809 1.00 37.41 467 PRO A N 1
ATOM 3651 C CA . PRO A 1 467 ? -17.382 -27.977 -9.828 1.00 37.41 467 PRO A CA 1
ATOM 3652 C C . PRO A 1 467 ? -16.220 -27.270 -10.527 1.00 37.41 467 PRO A C 1
ATOM 3654 O O . PRO A 1 467 ? -15.346 -26.731 -9.847 1.00 37.41 467 PRO A O 1
ATOM 3657 N N . ASP A 1 468 ? -16.233 -27.256 -11.864 1.00 36.12 468 ASP A N 1
ATOM 3658 C CA . ASP A 1 468 ? -15.305 -26.493 -12.703 1.00 36.12 468 ASP A CA 1
ATOM 3659 C C . ASP A 1 468 ? -15.257 -25.036 -12.221 1.00 36.12 468 ASP A C 1
ATOM 3661 O O . ASP A 1 468 ? -16.122 -24.208 -12.526 1.00 36.12 468 ASP A O 1
ATOM 3665 N N . ILE A 1 469 ? -14.244 -24.720 -11.416 1.00 30.77 469 ILE A N 1
ATOM 3666 C CA . ILE A 1 469 ? -13.916 -23.349 -11.067 1.00 30.77 469 ILE A CA 1
ATOM 3667 C C . ILE A 1 469 ? -13.267 -22.771 -12.317 1.00 30.77 469 ILE A C 1
ATOM 3669 O O . ILE A 1 469 ? -12.116 -23.079 -12.629 1.00 30.77 469 ILE A O 1
ATOM 3673 N N . ASP A 1 470 ? -14.016 -21.922 -13.015 1.00 32.84 470 ASP A N 1
ATOM 3674 C CA . ASP A 1 470 ? -13.509 -21.053 -14.070 1.00 32.84 470 ASP A CA 1
ATOM 3675 C C . ASP A 1 470 ? -12.532 -20.032 -13.463 1.00 32.84 470 ASP A C 1
ATOM 3677 O O . ASP A 1 470 ? -12.854 -18.883 -13.154 1.00 32.84 470 ASP A O 1
ATOM 3681 N N . LEU A 1 471 ? -11.315 -20.505 -13.206 1.00 27.08 471 LEU A N 1
ATOM 3682 C CA . LEU A 1 471 ? -10.141 -19.678 -13.037 1.00 27.08 471 LEU A CA 1
ATOM 3683 C C . LEU A 1 471 ? -9.656 -19.347 -14.445 1.00 27.08 471 LEU A C 1
ATOM 3685 O O . LEU A 1 471 ? -8.759 -20.005 -14.968 1.00 27.08 471 LEU A O 1
ATOM 3689 N N . THR A 1 472 ? -10.211 -18.300 -15.048 1.00 28.77 472 THR A N 1
ATOM 3690 C CA . THR A 1 472 ? -9.436 -17.490 -15.984 1.00 28.77 472 THR A CA 1
ATOM 3691 C C . THR A 1 472 ? -8.512 -16.586 -15.165 1.00 28.77 472 THR A C 1
ATOM 3693 O O . THR A 1 472 ? -8.949 -15.522 -14.716 1.00 28.77 472 THR A O 1
ATOM 3696 N N . PRO A 1 473 ? -7.231 -16.931 -14.937 1.00 30.08 473 PRO A N 1
ATOM 3697 C CA . PRO A 1 473 ? -6.249 -15.887 -14.755 1.00 30.08 473 PRO A CA 1
ATOM 3698 C C . PRO A 1 473 ? -6.173 -15.129 -16.081 1.00 30.08 473 PRO A C 1
ATOM 3700 O O . PRO A 1 473 ? -5.975 -15.723 -17.144 1.00 30.08 473 PRO A O 1
ATOM 3703 N N . GLU A 1 474 ? -6.335 -13.808 -16.019 1.00 31.17 474 GLU A N 1
ATOM 3704 C CA . GLU A 1 474 ? -5.789 -12.933 -17.050 1.00 31.17 474 GLU A CA 1
ATOM 3705 C C . GLU A 1 474 ? -4.360 -13.403 -17.335 1.00 31.17 474 GLU A C 1
ATOM 3707 O O . GLU A 1 474 ? -3.537 -13.544 -16.428 1.00 31.17 474 GLU A O 1
ATOM 3712 N N . THR A 1 475 ? -4.101 -13.738 -18.595 1.00 29.11 475 THR A N 1
ATOM 3713 C CA . THR A 1 475 ? -2.821 -14.237 -19.083 1.00 29.11 475 THR A CA 1
ATOM 3714 C C . THR A 1 475 ? -1.755 -13.148 -18.975 1.00 29.11 475 THR A C 1
ATOM 3716 O O . THR A 1 475 ? -1.410 -12.507 -19.965 1.00 29.11 475 THR A O 1
ATOM 3719 N N . ASP A 1 476 ? -1.208 -12.949 -17.780 1.00 30.91 476 ASP A N 1
ATOM 3720 C CA . ASP A 1 476 ? 0.165 -12.492 -17.618 1.00 30.91 476 ASP A CA 1
ATOM 3721 C C . ASP A 1 476 ? 1.048 -13.717 -17.849 1.00 30.91 476 ASP A C 1
ATOM 3723 O O . ASP A 1 476 ? 1.170 -14.593 -16.994 1.00 30.91 476 ASP A O 1
ATOM 3727 N N . PHE A 1 477 ? 1.616 -13.813 -19.051 1.00 27.08 477 PHE A N 1
ATOM 3728 C CA . PHE A 1 477 ? 2.583 -14.845 -19.409 1.00 27.08 477 PHE A CA 1
ATOM 3729 C C . PHE A 1 477 ? 3.715 -14.878 -18.365 1.00 27.08 477 PHE A C 1
ATOM 3731 O O . PHE A 1 477 ? 4.488 -13.917 -18.287 1.00 27.08 477 PHE A O 1
ATOM 3738 N N . PRO A 1 478 ? 3.888 -15.963 -17.585 1.00 27.80 478 PRO A N 1
ATOM 3739 C CA . PRO A 1 478 ? 5.113 -16.144 -16.831 1.00 27.80 478 PRO A CA 1
ATOM 3740 C C . PRO A 1 478 ? 6.204 -16.520 -17.836 1.00 27.80 478 PRO A C 1
ATOM 3742 O O . PRO A 1 478 ? 6.340 -17.680 -18.223 1.00 27.80 478 PRO A O 1
ATOM 3745 N N . VAL A 1 479 ? 6.971 -15.530 -18.292 1.00 34.00 479 VAL A N 1
ATOM 3746 C CA . VAL A 1 479 ? 8.208 -15.785 -19.036 1.00 34.00 479 VAL A CA 1
ATOM 3747 C C . VAL A 1 479 ? 9.127 -16.563 -18.099 1.00 34.00 479 VAL A C 1
ATOM 3749 O O . VAL A 1 479 ? 9.495 -16.070 -17.029 1.00 34.00 479 VAL A O 1
ATOM 3752 N N . LYS A 1 480 ? 9.458 -17.808 -18.458 1.00 30.06 480 LYS A N 1
ATOM 3753 C CA . LYS A 1 480 ? 10.444 -18.589 -17.706 1.00 30.06 480 LYS A CA 1
ATOM 3754 C C . LYS A 1 480 ? 11.782 -17.830 -17.702 1.00 30.06 480 LYS A C 1
ATOM 3756 O O . LYS A 1 480 ? 12.131 -17.248 -18.727 1.00 30.06 480 LYS A O 1
ATOM 3761 N N . PRO A 1 481 ? 12.583 -17.889 -16.621 1.00 36.28 481 PRO A N 1
ATOM 3762 C CA . PRO A 1 481 ? 13.820 -17.104 -16.481 1.00 36.28 481 PRO A CA 1
ATOM 3763 C C . PRO A 1 481 ? 14.910 -17.356 -17.541 1.00 36.28 481 PRO A C 1
ATOM 3765 O O . PRO A 1 481 ? 15.917 -16.654 -17.539 1.00 36.28 481 PRO A O 1
ATOM 3768 N N . ASP A 1 482 ? 14.730 -18.350 -18.415 1.00 34.16 482 ASP A N 1
ATOM 3769 C CA . ASP A 1 482 ? 15.695 -18.780 -19.436 1.00 34.16 482 ASP A CA 1
ATOM 3770 C C . ASP A 1 482 ? 15.130 -18.707 -20.871 1.00 34.16 482 ASP A C 1
ATOM 3772 O O . ASP A 1 482 ? 15.746 -19.179 -21.824 1.00 34.16 482 ASP A O 1
ATOM 3776 N N . GLU A 1 483 ? 13.940 -18.126 -21.062 1.00 40.59 483 GLU A N 1
ATOM 3777 C CA . GLU A 1 483 ? 13.375 -17.965 -22.403 1.00 40.59 483 GLU A CA 1
ATOM 3778 C C . GLU A 1 483 ? 13.886 -16.665 -23.037 1.00 40.59 483 GLU A C 1
ATOM 3780 O O . GLU A 1 483 ? 13.459 -15.554 -22.714 1.00 40.59 483 GLU A O 1
ATOM 3785 N N . SER A 1 484 ? 14.829 -16.807 -23.973 1.00 45.38 484 SER A N 1
ATOM 3786 C CA . SER A 1 484 ? 15.159 -15.746 -24.919 1.00 45.38 484 SER A CA 1
ATOM 3787 C C . SER A 1 484 ? 13.892 -15.353 -25.674 1.00 45.38 484 SER A C 1
ATOM 3789 O O . SER A 1 484 ? 13.284 -16.192 -26.339 1.00 45.38 484 SER A O 1
ATOM 3791 N N . SER A 1 485 ? 13.498 -14.086 -25.597 1.00 48.19 485 SER A N 1
ATOM 3792 C CA . SER A 1 485 ? 12.396 -13.578 -26.413 1.00 48.19 485 SER A CA 1
ATOM 3793 C C . SER A 1 485 ? 12.906 -13.287 -27.824 1.00 48.19 485 SER A C 1
ATOM 3795 O O . SER A 1 485 ? 13.982 -12.704 -27.986 1.00 48.19 485 SER A O 1
ATOM 3797 N N . THR A 1 486 ? 12.143 -13.691 -28.843 1.00 49.16 486 THR A N 1
ATOM 3798 C CA . THR A 1 486 ? 12.459 -13.427 -30.252 1.00 49.16 486 THR A CA 1
ATOM 3799 C C . THR A 1 486 ? 11.439 -12.465 -30.845 1.00 49.16 486 THR A C 1
ATOM 3801 O O . THR A 1 486 ? 10.256 -12.782 -30.947 1.00 49.16 486 THR A O 1
ATOM 3804 N N . VAL A 1 487 ? 11.895 -11.294 -31.285 1.00 48.47 487 VAL A N 1
ATOM 3805 C CA . VAL A 1 487 ? 11.078 -10.382 -32.100 1.00 48.47 487 VAL A CA 1
ATOM 3806 C C . VAL A 1 487 ? 11.327 -10.686 -33.572 1.00 48.47 487 VAL A C 1
ATOM 3808 O O . VAL A 1 487 ? 12.476 -10.672 -34.015 1.00 48.47 487 VAL A O 1
ATOM 3811 N N . TYR A 1 488 ? 10.249 -10.921 -34.326 1.00 50.31 488 TYR A N 1
ATOM 3812 C CA . TYR A 1 488 ? 10.284 -11.037 -35.782 1.00 50.31 488 TYR A CA 1
ATOM 3813 C C . TYR A 1 488 ? 9.858 -9.723 -36.422 1.00 50.31 488 TYR A C 1
ATOM 3815 O O . TYR A 1 488 ? 8.720 -9.283 -36.269 1.00 50.31 488 TYR A O 1
ATOM 3823 N N . VAL A 1 489 ? 10.752 -9.127 -37.203 1.00 50.78 489 VAL A N 1
ATOM 3824 C CA . VAL A 1 489 ? 10.366 -8.086 -38.158 1.00 50.78 489 VAL A CA 1
ATOM 3825 C C . VAL A 1 489 ? 10.236 -8.756 -39.520 1.00 50.78 489 VAL A C 1
ATOM 3827 O O . VAL A 1 489 ? 11.215 -9.285 -40.042 1.00 50.78 489 VAL A O 1
ATOM 3830 N N . SER A 1 490 ? 9.020 -8.774 -40.069 1.00 46.00 490 SER A N 1
ATOM 3831 C CA . SER A 1 490 ? 8.727 -9.247 -41.424 1.00 46.00 490 SER A CA 1
ATOM 3832 C C . SER A 1 490 ? 8.002 -8.154 -42.194 1.00 46.00 490 SER A C 1
ATOM 3834 O O . SER A 1 490 ? 7.002 -7.617 -41.725 1.00 46.00 490 SER A O 1
ATOM 3836 N N . PHE A 1 491 ? 8.492 -7.831 -43.383 1.00 45.56 491 PHE A N 1
ATOM 3837 C CA . PHE A 1 491 ? 7.798 -6.959 -44.323 1.00 45.56 491 PHE A CA 1
ATOM 3838 C C . PHE A 1 491 ? 7.849 -7.586 -45.711 1.00 45.56 491 PHE A C 1
ATOM 3840 O O . PHE A 1 491 ? 8.867 -8.149 -46.106 1.00 45.56 491 PHE A O 1
ATOM 3847 N N . MET A 1 492 ? 6.730 -7.506 -46.431 1.00 38.44 492 MET A N 1
ATOM 3848 C CA . MET A 1 492 ? 6.665 -7.856 -47.846 1.00 38.44 492 MET A CA 1
ATOM 3849 C C . MET A 1 492 ? 6.788 -6.569 -48.649 1.00 38.44 492 MET A C 1
ATOM 3851 O O . MET A 1 492 ? 5.989 -5.645 -48.473 1.00 38.44 492 MET A O 1
ATOM 3855 N N . VAL A 1 493 ? 7.782 -6.503 -49.528 1.00 40.53 493 VAL A N 1
ATOM 3856 C CA . VAL A 1 493 ? 7.832 -5.456 -50.552 1.00 40.53 493 VAL A CA 1
ATOM 3857 C C . VAL A 1 493 ? 7.110 -6.007 -51.775 1.00 40.53 493 VAL A C 1
ATOM 3859 O O . VAL A 1 493 ? 7.619 -6.899 -52.452 1.00 40.53 493 VAL A O 1
ATOM 3862 N N . ASP A 1 494 ? 5.884 -5.534 -51.991 1.00 34.41 494 ASP A N 1
ATOM 3863 C CA . ASP A 1 494 ? 5.036 -5.938 -53.112 1.00 34.41 494 ASP A CA 1
ATOM 3864 C C . ASP A 1 494 ? 5.521 -5.250 -54.391 1.00 34.41 494 ASP A C 1
ATOM 3866 O O . ASP A 1 494 ? 5.510 -4.019 -54.487 1.00 34.41 494 ASP A O 1
ATOM 3870 N N . ASN A 1 495 ? 5.963 -6.041 -55.367 1.00 41.81 495 ASN A N 1
ATOM 3871 C CA . ASN A 1 495 ? 6.142 -5.571 -56.731 1.00 41.81 495 ASN A CA 1
ATOM 3872 C C . ASN A 1 495 ? 5.005 -6.184 -57.548 1.00 41.81 495 ASN A C 1
ATOM 3874 O O . ASN A 1 495 ? 4.997 -7.383 -57.821 1.00 41.81 495 ASN A O 1
ATOM 3878 N N . ALA A 1 496 ? 4.001 -5.370 -57.870 1.00 33.44 496 ALA A N 1
ATOM 3879 C CA . ALA A 1 496 ? 2.786 -5.823 -58.530 1.00 33.44 496 ALA A CA 1
ATOM 3880 C C . ALA A 1 496 ? 3.061 -6.235 -59.987 1.00 33.44 496 ALA A C 1
ATOM 3882 O O . ALA A 1 496 ? 2.881 -5.432 -60.899 1.00 33.44 496 ALA A O 1
ATOM 3883 N N . ALA A 1 497 ? 3.477 -7.483 -60.203 1.00 29.64 497 ALA A N 1
ATOM 3884 C CA . ALA A 1 497 ? 3.329 -8.210 -61.464 1.00 29.64 497 ALA A CA 1
ATOM 3885 C C . ALA A 1 497 ? 3.612 -9.704 -61.239 1.00 29.64 497 ALA A C 1
ATOM 3887 O O . ALA A 1 497 ? 4.752 -10.154 -61.299 1.00 29.64 497 ALA A O 1
ATOM 3888 N N . LEU A 1 498 ? 2.561 -10.485 -60.990 1.00 28.00 498 LEU A N 1
ATOM 3889 C CA . LEU A 1 498 ? 2.644 -11.939 -60.926 1.00 28.00 498 LEU A CA 1
ATOM 3890 C C . LEU A 1 498 ? 2.168 -12.532 -62.256 1.00 28.00 498 LEU A C 1
ATOM 3892 O O . LEU A 1 498 ? 0.970 -12.528 -62.521 1.00 28.00 498 LEU A O 1
ATOM 3896 N N . SER A 1 499 ? 3.086 -13.078 -63.055 1.00 29.86 499 SER A N 1
ATOM 3897 C CA . SER A 1 499 ? 2.844 -14.311 -63.821 1.00 29.86 499 SER A CA 1
ATOM 3898 C C . SER A 1 499 ? 4.110 -14.784 -64.542 1.00 29.86 499 SER A C 1
ATOM 3900 O O . SER A 1 499 ? 4.620 -14.084 -65.410 1.00 29.86 499 SER A O 1
ATOM 3902 N N . ALA A 1 500 ? 4.503 -16.025 -64.233 1.00 30.11 500 ALA A N 1
ATOM 3903 C CA . ALA A 1 500 ? 5.477 -16.874 -64.925 1.00 30.11 500 ALA A CA 1
ATOM 3904 C C . ALA A 1 500 ? 6.962 -16.485 -64.793 1.00 30.11 500 ALA A C 1
ATOM 3906 O O . ALA A 1 500 ? 7.457 -15.633 -65.513 1.00 30.11 500 ALA A O 1
ATOM 3907 N N . PHE A 1 501 ? 7.708 -17.198 -63.945 1.00 26.28 501 PHE A N 1
ATOM 3908 C CA . PHE A 1 501 ? 8.688 -18.199 -64.393 1.00 26.28 501 PHE A CA 1
ATOM 3909 C C . PHE A 1 501 ? 9.364 -18.873 -63.192 1.00 26.28 501 PHE A C 1
ATOM 3911 O O . PHE A 1 501 ? 9.528 -18.299 -62.117 1.00 26.28 501 PHE A O 1
ATOM 3918 N N . LYS A 1 502 ? 9.698 -20.145 -63.391 1.00 31.36 502 LYS A N 1
ATOM 3919 C CA . LYS A 1 502 ? 10.369 -21.039 -62.452 1.00 31.36 502 LYS A CA 1
ATOM 3920 C C . LYS A 1 502 ? 11.880 -20.898 -62.665 1.00 31.36 502 LYS A C 1
ATOM 3922 O O . LYS A 1 502 ? 12.303 -20.893 -63.813 1.00 31.36 502 LYS A O 1
ATOM 3927 N N . GLN A 1 503 ? 12.629 -20.926 -61.561 1.00 33.56 503 GLN A N 1
ATOM 3928 C CA . GLN A 1 503 ? 14.063 -21.238 -61.477 1.00 33.56 503 GLN A CA 1
ATOM 3929 C C . GLN A 1 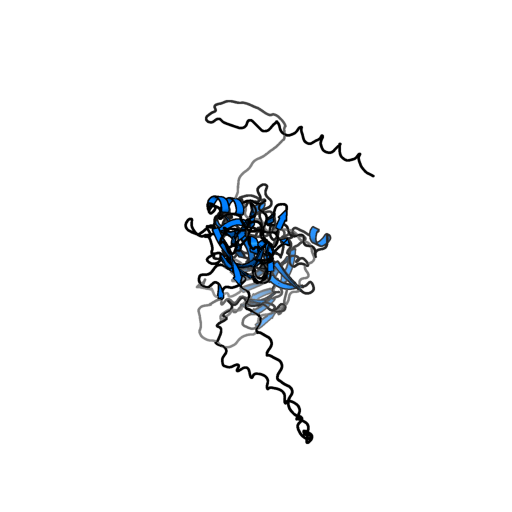503 ? 15.047 -20.192 -62.033 1.00 33.56 503 GLN A C 1
ATOM 3931 O O . GLN A 1 503 ? 15.209 -20.064 -63.234 1.00 33.56 503 GLN A O 1
ATOM 3936 N N . GLU A 1 504 ? 15.752 -19.517 -61.120 1.00 28.12 504 GLU A N 1
ATOM 3937 C CA . GLU A 1 504 ? 17.205 -19.268 -61.166 1.00 28.12 504 GLU A CA 1
ATOM 3938 C C . GLU A 1 504 ? 17.600 -18.576 -59.850 1.00 28.12 504 GLU A C 1
ATOM 3940 O O . GLU A 1 504 ? 17.518 -17.361 -59.688 1.00 28.12 504 GLU A O 1
ATOM 3945 N N . SER A 1 505 ? 17.938 -19.387 -58.847 1.00 32.19 505 SER A N 1
ATOM 3946 C CA . SER A 1 505 ? 18.546 -18.939 -57.596 1.00 32.19 505 SER A CA 1
ATOM 3947 C C . SER A 1 505 ? 19.994 -19.399 -57.611 1.00 32.19 505 SER A C 1
ATOM 3949 O O . SER A 1 505 ? 20.252 -20.517 -57.197 1.00 32.19 505 SER A O 1
ATOM 3951 N N . ASP A 1 506 ? 20.902 -18.585 -58.138 1.00 32.22 506 ASP A N 1
ATOM 3952 C CA . ASP A 1 506 ? 22.346 -18.711 -57.907 1.00 32.22 506 ASP A CA 1
ATOM 3953 C C . ASP A 1 506 ? 23.033 -17.453 -58.449 1.00 32.22 506 ASP A C 1
ATOM 3955 O O . ASP A 1 506 ? 23.448 -17.428 -59.600 1.00 32.22 506 ASP A O 1
ATOM 3959 N N . GLN A 1 507 ? 23.092 -16.385 -57.640 1.00 33.81 507 GLN A N 1
ATOM 3960 C CA . GLN A 1 507 ? 24.137 -15.340 -57.665 1.00 33.81 507 GLN A CA 1
ATOM 3961 C C . GLN A 1 507 ? 23.798 -14.196 -56.688 1.00 33.81 507 GLN A C 1
ATOM 3963 O O . GLN A 1 507 ? 23.406 -13.096 -57.070 1.00 33.81 507 GLN A O 1
ATOM 3968 N N . CYS A 1 508 ? 24.006 -14.443 -55.395 1.00 32.38 508 CYS A N 1
ATOM 3969 C CA . CYS A 1 508 ? 24.344 -13.393 -54.433 1.00 32.38 508 CYS A CA 1
ATOM 3970 C C . CYS A 1 508 ? 25.680 -13.794 -53.805 1.00 32.38 508 CYS A C 1
ATOM 3972 O O . CYS A 1 508 ? 25.765 -14.828 -53.148 1.00 32.38 508 CYS A O 1
ATOM 3974 N N . SER A 1 509 ? 26.738 -13.016 -54.037 1.00 32.41 509 SER A N 1
ATOM 3975 C CA . SER A 1 509 ? 28.032 -13.264 -53.397 1.00 32.41 509 SER A CA 1
ATOM 3976 C C . SER A 1 509 ? 27.991 -12.757 -51.956 1.00 32.41 509 SER A C 1
ATOM 3978 O O . SER A 1 509 ? 27.816 -11.561 -51.723 1.00 32.41 509 SER A O 1
ATOM 3980 N N . SER A 1 510 ? 28.137 -13.658 -50.985 1.00 33.22 510 SER A N 1
ATOM 3981 C CA . SER A 1 510 ? 28.319 -13.321 -49.573 1.00 33.22 510 SER A CA 1
ATOM 3982 C C . SER A 1 510 ? 29.811 -13.335 -49.231 1.00 33.22 510 SER A C 1
ATOM 3984 O O . SER A 1 510 ? 30.347 -14.362 -48.817 1.00 33.22 510 SER A O 1
ATOM 3986 N N . GLU A 1 511 ? 30.495 -12.203 -49.377 1.00 25.34 511 GLU A N 1
ATOM 3987 C CA . GLU A 1 511 ? 31.809 -12.020 -48.752 1.00 25.34 511 GLU A CA 1
ATOM 3988 C C . GLU A 1 511 ? 31.646 -11.282 -47.415 1.00 25.34 511 GLU A C 1
ATOM 3990 O O . GLU A 1 511 ? 31.282 -10.101 -47.402 1.00 25.34 511 GLU A O 1
ATOM 3995 N N . PRO A 1 512 ? 31.930 -11.921 -46.263 1.00 26.92 512 PRO A N 1
ATOM 3996 C CA . PRO A 1 512 ? 32.042 -11.208 -45.003 1.00 26.92 512 PRO A CA 1
ATOM 3997 C C . PRO A 1 512 ? 33.323 -10.369 -45.032 1.00 26.92 512 PRO A C 1
ATOM 3999 O O . PRO A 1 512 ? 34.407 -10.855 -44.713 1.00 26.92 512 PRO A O 1
ATOM 4002 N N . LYS A 1 513 ? 33.223 -9.085 -45.388 1.00 25.83 513 LYS A N 1
ATOM 4003 C CA . LYS A 1 513 ? 34.342 -8.156 -45.197 1.00 25.83 513 LYS A CA 1
ATOM 4004 C C . LYS A 1 513 ? 34.556 -7.921 -43.700 1.00 25.83 513 LYS A C 1
ATOM 4006 O O . LYS A 1 513 ? 33.867 -7.135 -43.057 1.00 25.83 513 LYS A O 1
ATOM 4011 N N . SER A 1 514 ? 35.524 -8.642 -43.140 1.00 25.08 514 SER A N 1
ATOM 4012 C CA . SER A 1 514 ? 36.188 -8.301 -41.885 1.00 25.08 514 SER A CA 1
ATOM 4013 C C . SER A 1 514 ? 36.938 -6.986 -42.095 1.00 25.08 514 SER A C 1
ATOM 4015 O O . SER A 1 514 ? 37.939 -6.944 -42.798 1.00 25.08 514 SER A O 1
ATOM 4017 N N . ALA A 1 515 ? 36.435 -5.904 -41.509 1.00 26.12 515 ALA A N 1
ATOM 4018 C CA . ALA A 1 515 ? 37.217 -4.695 -41.301 1.00 26.12 515 ALA A CA 1
ATOM 4019 C C . ALA A 1 515 ? 37.489 -4.578 -39.798 1.00 26.12 515 ALA A C 1
ATOM 4021 O O . ALA A 1 515 ? 36.572 -4.328 -39.014 1.00 26.12 515 ALA A O 1
ATOM 4022 N N . GLU A 1 516 ? 38.738 -4.808 -39.391 1.00 24.33 516 GLU A N 1
ATOM 4023 C CA . GLU A 1 516 ? 39.247 -4.311 -38.114 1.00 24.33 516 GLU A CA 1
ATOM 4024 C C . GLU A 1 516 ? 39.239 -2.782 -38.176 1.00 24.33 516 GLU A C 1
ATOM 4026 O O . GLU A 1 516 ? 40.017 -2.170 -38.907 1.00 24.33 516 GLU A O 1
ATOM 4031 N N . VAL A 1 517 ? 38.336 -2.145 -37.431 1.00 24.67 517 VAL A N 1
ATOM 4032 C CA . VAL A 1 517 ? 38.388 -0.694 -37.248 1.00 24.67 517 VAL A CA 1
ATOM 4033 C C . VAL A 1 517 ? 39.331 -0.408 -36.088 1.00 24.67 517 VAL A C 1
ATOM 4035 O O . VAL A 1 517 ? 38.956 -0.476 -34.918 1.00 24.67 517 VAL A O 1
ATOM 4038 N N . SER A 1 518 ? 40.574 -0.085 -36.446 1.00 22.81 518 SER A N 1
ATOM 4039 C CA . SER A 1 518 ? 41.509 0.636 -35.587 1.00 22.81 518 SER A CA 1
ATOM 4040 C C . SER A 1 518 ? 40.877 1.960 -35.158 1.00 22.81 518 SER A C 1
ATOM 4042 O O . SER A 1 518 ? 40.378 2.737 -35.972 1.00 22.81 518 SER A O 1
ATOM 4044 N N . THR A 1 519 ? 40.924 2.227 -33.859 1.00 29.58 519 THR A N 1
ATOM 4045 C CA . THR A 1 519 ? 40.543 3.495 -33.249 1.00 29.58 519 THR A CA 1
ATOM 4046 C C . THR A 1 519 ? 41.358 4.646 -33.840 1.00 29.58 519 THR A C 1
ATOM 4048 O O . THR A 1 519 ? 42.586 4.631 -33.780 1.00 29.58 519 THR A O 1
ATOM 4051 N N . LYS A 1 520 ? 40.639 5.637 -34.389 1.00 27.27 520 LYS A N 1
ATOM 4052 C CA . LYS A 1 520 ? 40.960 7.070 -34.586 1.00 27.27 520 LYS A CA 1
ATOM 4053 C C . LYS A 1 520 ? 40.489 7.538 -35.965 1.00 27.27 520 LYS A C 1
ATOM 4055 O O . LYS A 1 520 ? 41.247 7.478 -36.923 1.00 27.27 520 LYS A O 1
ATOM 4060 N N . GLN A 1 521 ? 39.287 8.107 -36.026 1.00 24.27 521 GLN A N 1
ATOM 4061 C CA . GLN A 1 521 ? 39.092 9.396 -36.693 1.00 24.27 521 GLN A CA 1
ATOM 4062 C C . GLN A 1 521 ? 37.736 10.001 -36.324 1.00 24.27 521 GLN A C 1
ATOM 4064 O O . GLN A 1 521 ? 36.671 9.462 -36.612 1.00 24.27 521 GLN A O 1
ATOM 4069 N N . GLU A 1 522 ? 37.834 11.129 -35.632 1.00 24.45 522 GLU A N 1
ATOM 4070 C CA . GLU A 1 522 ? 36.804 12.142 -35.477 1.00 24.45 522 GLU A CA 1
ATOM 4071 C C . GLU A 1 522 ? 36.418 12.775 -36.826 1.00 24.45 522 GLU A C 1
ATOM 4073 O O . GLU A 1 522 ? 37.246 12.899 -37.724 1.00 24.45 522 GLU A O 1
ATOM 4078 N N . GLN A 1 523 ? 35.179 13.285 -36.844 1.00 24.78 523 GLN A N 1
ATOM 4079 C CA . GLN A 1 523 ? 34.598 14.309 -37.726 1.00 24.78 523 GLN A CA 1
ATOM 4080 C C . GLN A 1 523 ? 34.162 13.905 -39.142 1.00 24.78 523 GLN A C 1
ATOM 4082 O O . GLN A 1 523 ? 34.961 13.781 -40.060 1.00 24.78 523 GLN A O 1
ATOM 4087 N N . SER A 1 524 ? 32.841 13.920 -39.368 1.00 22.36 524 SER A N 1
ATOM 4088 C CA . SER A 1 524 ? 32.138 15.111 -39.892 1.00 22.36 524 SER A CA 1
ATOM 4089 C C . SER A 1 524 ? 30.787 14.721 -40.511 1.00 22.36 524 SER A C 1
ATOM 4091 O O . SER A 1 524 ? 30.767 14.137 -41.587 1.00 22.36 524 SER A O 1
ATOM 4093 N N . TYR A 1 525 ? 29.668 15.149 -39.919 1.00 23.91 525 TYR A N 1
ATOM 4094 C CA . TYR A 1 525 ? 28.475 15.500 -40.700 1.00 23.91 525 TYR A CA 1
ATOM 4095 C C . TYR A 1 525 ? 27.883 16.800 -40.161 1.00 23.91 525 TYR A C 1
ATOM 4097 O O . TYR A 1 525 ? 27.455 16.897 -39.012 1.00 23.91 525 TYR A O 1
ATOM 4105 N N . ALA A 1 526 ? 27.954 17.816 -41.017 1.00 25.41 526 ALA A N 1
ATOM 4106 C CA . ALA A 1 526 ? 27.485 19.164 -40.788 1.00 25.41 526 ALA A CA 1
ATOM 4107 C C . ALA A 1 526 ? 25.955 19.215 -40.712 1.00 25.41 526 ALA A C 1
ATOM 4109 O O . ALA A 1 526 ? 25.241 18.655 -41.542 1.00 25.41 526 ALA A O 1
ATOM 4110 N N . SER A 1 527 ? 25.480 19.949 -39.714 1.00 27.44 527 SER A N 1
ATOM 4111 C CA . SER A 1 527 ? 24.114 20.416 -39.562 1.00 27.44 527 SER A CA 1
ATOM 4112 C C . SER A 1 527 ? 23.817 21.546 -40.552 1.00 27.44 527 SER A C 1
ATOM 4114 O O . SER A 1 527 ? 24.588 22.493 -40.714 1.00 27.44 527 SER A O 1
ATOM 4116 N N . VAL A 1 528 ? 22.652 21.468 -41.193 1.00 24.39 528 VAL A N 1
ATOM 4117 C CA . VAL A 1 528 ? 22.039 22.584 -41.915 1.00 24.39 528 VAL A CA 1
ATOM 4118 C C . VAL A 1 528 ? 21.552 23.597 -40.873 1.00 24.39 528 VAL A C 1
ATOM 4120 O O . VAL A 1 528 ? 20.592 23.342 -40.151 1.00 24.39 528 VAL A O 1
ATOM 4123 N N . GLN A 1 529 ? 22.238 24.737 -40.763 1.00 27.02 529 GLN A N 1
ATOM 4124 C CA . GLN A 1 529 ? 21.793 25.908 -40.002 1.00 27.02 529 GLN A CA 1
ATOM 4125 C C . GLN A 1 529 ? 21.255 26.971 -40.963 1.00 27.02 529 GLN A C 1
ATOM 4127 O O . GLN A 1 529 ? 21.927 27.407 -41.900 1.00 27.02 529 GLN A O 1
ATOM 4132 N N . GLN A 1 530 ? 20.024 27.394 -40.696 1.00 26.58 530 GLN A N 1
ATOM 4133 C CA . GLN A 1 530 ? 19.344 28.507 -41.339 1.00 26.58 530 GLN A CA 1
ATOM 4134 C C . GLN A 1 530 ? 19.920 29.828 -40.788 1.00 26.58 530 GLN A C 1
ATOM 4136 O O . GLN A 1 530 ? 20.038 30.024 -39.582 1.00 26.58 530 GLN A O 1
ATOM 4141 N N . LYS A 1 531 ? 20.326 30.719 -41.699 1.00 22.67 531 LYS A N 1
ATOM 4142 C CA . LYS A 1 531 ? 20.994 32.011 -41.451 1.00 22.67 531 LYS A CA 1
ATOM 4143 C C . LYS A 1 531 ? 20.283 32.907 -40.419 1.00 22.67 531 LYS A C 1
ATOM 4145 O O . LYS A 1 531 ? 19.103 33.210 -40.569 1.00 22.67 531 LYS A O 1
ATOM 4150 N N . ARG A 1 532 ? 21.070 33.512 -39.518 1.00 20.48 532 ARG A N 1
ATOM 4151 C CA . ARG A 1 532 ? 20.825 34.847 -38.933 1.00 20.48 532 ARG A CA 1
ATOM 4152 C C . ARG A 1 532 ? 22.107 35.690 -39.091 1.00 20.48 532 ARG A C 1
ATOM 4154 O O . ARG A 1 532 ? 23.182 35.122 -38.896 1.00 20.48 532 ARG A O 1
ATOM 4161 N N . PRO A 1 533 ? 22.051 36.984 -39.463 1.00 26.47 533 PRO A N 1
ATOM 4162 C CA . PRO A 1 533 ? 23.261 37.770 -39.691 1.00 26.47 533 PRO A CA 1
ATOM 4163 C C . PRO A 1 533 ? 23.812 38.423 -38.410 1.00 26.47 533 PRO A C 1
ATOM 4165 O O . PRO A 1 533 ? 23.045 38.876 -37.564 1.00 26.47 533 PRO A O 1
ATOM 4168 N N . GLU A 1 534 ? 25.152 38.392 -38.315 1.00 23.14 534 GLU A N 1
ATOM 4169 C CA . GLU A 1 534 ? 26.128 39.450 -37.952 1.00 23.14 534 GLU A CA 1
ATOM 4170 C C . GLU A 1 534 ? 25.671 40.629 -37.055 1.00 23.14 534 GLU A C 1
ATOM 4172 O O . GLU A 1 534 ? 24.616 41.204 -37.258 1.00 23.14 534 GLU A O 1
ATOM 4177 N N . SER A 1 535 ? 26.435 41.156 -36.084 1.00 23.81 535 SER A N 1
ATOM 4178 C CA . SER A 1 535 ? 27.881 41.423 -36.052 1.00 23.81 535 SER A CA 1
ATOM 4179 C C . SER A 1 535 ? 28.325 41.931 -34.656 1.00 23.81 535 SER A C 1
ATOM 4181 O O . SER A 1 535 ? 27.677 42.785 -34.064 1.00 23.81 535 SER A O 1
ATOM 4183 N N . LYS A 1 536 ? 29.490 41.428 -34.216 1.00 23.36 536 LYS A N 1
ATOM 4184 C CA . LYS A 1 536 ? 30.619 42.062 -33.487 1.00 23.36 536 LYS A CA 1
ATOM 4185 C C . LYS A 1 536 ? 30.447 42.818 -32.143 1.00 23.36 536 LYS A C 1
ATOM 4187 O O . LYS A 1 536 ? 29.993 43.948 -32.080 1.00 23.36 536 LYS A O 1
ATOM 4192 N N . ARG A 1 537 ? 31.207 42.254 -31.185 1.00 21.70 537 ARG A N 1
ATOM 4193 C CA . ARG A 1 537 ? 32.315 42.834 -30.378 1.00 21.70 537 ARG A CA 1
ATOM 4194 C C . ARG A 1 537 ? 32.038 43.613 -29.069 1.00 21.70 537 ARG A C 1
ATOM 4196 O O . ARG A 1 537 ? 31.744 44.794 -29.082 1.00 21.70 537 ARG A O 1
ATOM 4203 N N . VAL A 1 538 ? 32.498 42.954 -27.990 1.00 22.16 538 VAL A N 1
ATOM 4204 C CA . VAL A 1 538 ? 33.572 43.371 -27.046 1.00 22.16 538 VAL A CA 1
ATOM 4205 C C . VAL A 1 538 ? 33.206 44.137 -25.758 1.00 22.16 538 VAL A C 1
ATOM 4207 O O . VAL A 1 538 ? 32.702 45.248 -25.776 1.00 22.16 538 VAL A O 1
ATOM 4210 N N . SER A 1 539 ? 33.717 43.546 -24.664 1.00 22.64 539 SER A N 1
ATOM 4211 C CA . SER A 1 539 ? 34.265 44.137 -23.427 1.00 22.64 539 SER A CA 1
ATOM 4212 C C . SER A 1 539 ? 33.351 44.445 -22.236 1.00 22.64 539 SER A C 1
ATOM 4214 O O . SER A 1 539 ? 32.467 45.290 -22.265 1.00 22.64 539 SER A O 1
ATOM 4216 N N . ALA A 1 540 ? 33.754 43.816 -21.130 1.00 25.64 540 ALA A N 1
ATOM 4217 C CA . ALA A 1 540 ? 33.465 44.077 -19.727 1.00 25.64 540 ALA A CA 1
ATOM 4218 C C . ALA A 1 540 ? 33.390 45.557 -19.303 1.00 25.64 540 ALA A C 1
ATOM 4220 O O . ALA A 1 540 ? 34.229 46.366 -19.703 1.00 25.64 540 ALA A O 1
ATOM 4221 N N . LYS A 1 541 ? 32.500 45.849 -18.341 1.00 22.77 541 LYS A N 1
ATOM 4222 C CA . LYS A 1 541 ? 32.821 46.616 -17.123 1.00 22.77 541 LYS A CA 1
ATOM 4223 C C . LYS A 1 541 ? 31.706 46.538 -16.074 1.00 22.77 541 LYS A C 1
ATOM 4225 O O . LYS A 1 541 ? 30.539 46.328 -16.375 1.00 22.77 541 LYS A O 1
ATOM 4230 N N . SER A 1 542 ? 32.148 46.691 -14.833 1.00 22.89 542 SER A N 1
ATOM 4231 C CA . SER A 1 542 ? 31.428 46.659 -13.564 1.00 22.89 542 SER A CA 1
ATOM 4232 C C . SER A 1 542 ? 30.365 47.749 -13.370 1.00 22.89 542 SER A C 1
ATOM 4234 O O . SER A 1 542 ? 30.473 48.826 -13.949 1.00 22.89 542 SER A O 1
ATOM 4236 N N . HIS A 1 543 ? 29.569 47.519 -12.319 1.00 23.39 543 HIS A N 1
ATOM 4237 C CA . HIS A 1 543 ? 29.023 48.473 -11.340 1.00 23.39 543 HIS A CA 1
ATOM 4238 C C . HIS A 1 543 ? 27.575 48.981 -11.475 1.00 23.39 543 HIS A C 1
ATOM 4240 O O . HIS A 1 543 ? 27.193 49.621 -12.444 1.00 23.39 543 HIS A O 1
ATOM 4246 N N . ARG A 1 544 ? 26.914 48.857 -10.308 1.00 22.45 544 ARG A N 1
ATOM 4247 C CA . ARG A 1 544 ? 25.943 49.745 -9.635 1.00 22.45 544 ARG A CA 1
ATOM 4248 C C . ARG A 1 544 ? 24.460 49.366 -9.670 1.00 22.45 544 ARG A C 1
ATOM 4250 O O . ARG A 1 544 ? 23.784 49.411 -10.687 1.00 22.45 544 ARG A O 1
ATOM 4257 N N . LEU A 1 545 ? 23.982 49.125 -8.443 1.00 29.89 545 LEU A N 1
ATOM 4258 C CA . LEU A 1 545 ? 22.626 49.374 -7.969 1.00 29.89 545 LEU A CA 1
ATOM 4259 C C . LEU A 1 545 ? 22.060 50.702 -8.493 1.00 29.89 545 LEU A C 1
ATOM 4261 O O . LEU A 1 545 ? 22.747 51.724 -8.466 1.00 29.89 545 LEU A O 1
ATOM 4265 N N . SER A 1 546 ? 20.751 50.714 -8.731 1.00 24.25 546 SER A N 1
ATOM 4266 C CA . SER A 1 546 ? 19.913 51.854 -8.361 1.00 24.25 546 SER A CA 1
ATOM 4267 C C . SER A 1 546 ? 18.581 51.363 -7.785 1.00 24.25 546 SER A C 1
ATOM 4269 O O . SER A 1 546 ? 17.918 50.488 -8.333 1.00 24.25 546 SER A O 1
ATOM 4271 N N . LYS A 1 547 ? 18.263 51.903 -6.605 1.00 24.80 547 LYS A N 1
ATOM 4272 C CA . LYS A 1 547 ? 16.940 51.946 -5.979 1.00 24.80 547 LYS A CA 1
ATOM 4273 C C . LYS A 1 547 ? 16.208 53.174 -6.518 1.00 24.80 547 LYS A C 1
ATOM 4275 O O . LYS A 1 547 ? 16.819 54.235 -6.509 1.00 24.80 547 LYS A O 1
ATOM 4280 N N . THR A 1 548 ? 14.919 53.025 -6.803 1.00 26.14 548 THR A N 1
ATOM 4281 C CA . THR A 1 548 ? 13.784 53.961 -6.610 1.00 26.14 548 THR A CA 1
ATOM 4282 C C . THR A 1 548 ? 12.557 53.207 -7.159 1.00 26.14 548 THR A C 1
ATOM 4284 O O . THR A 1 548 ? 12.671 52.550 -8.182 1.00 26.14 548 THR A O 1
ATOM 4287 N N . GLY A 1 549 ? 11.373 53.118 -6.557 1.00 23.45 549 GLY A N 1
ATOM 4288 C CA . GLY A 1 549 ? 10.738 53.845 -5.464 1.00 23.45 549 GLY A CA 1
ATOM 4289 C C . GLY A 1 549 ? 9.349 54.303 -5.934 1.00 23.45 549 GLY A C 1
ATOM 4290 O O . GLY A 1 549 ? 9.277 54.961 -6.965 1.00 23.45 549 GLY A O 1
ATOM 4291 N N . SER A 1 550 ? 8.306 54.031 -5.129 1.00 25.25 550 SER A N 1
ATOM 4292 C CA . SER A 1 550 ? 6.956 54.651 -5.159 1.00 25.25 550 SER A CA 1
ATOM 4293 C C . SER A 1 550 ? 5.934 54.041 -6.153 1.00 25.25 550 SER A C 1
ATOM 4295 O O . SER A 1 550 ? 6.266 53.853 -7.311 1.00 25.25 550 SER A O 1
ATOM 4297 N N . THR A 1 551 ? 4.662 53.726 -5.840 1.00 24.81 551 THR A N 1
ATOM 4298 C CA . THR A 1 551 ? 3.802 53.934 -4.648 1.00 24.81 551 THR A CA 1
ATOM 4299 C C . THR A 1 551 ? 2.461 53.176 -4.798 1.00 24.81 551 THR A C 1
ATOM 4301 O O . THR A 1 551 ? 2.032 52.954 -5.925 1.00 24.81 551 THR A O 1
ATOM 4304 N N . ALA A 1 552 ? 1.781 52.946 -3.658 1.00 25.17 552 ALA A N 1
ATOM 4305 C CA . ALA A 1 552 ? 0.322 52.787 -3.435 1.00 25.17 552 ALA A CA 1
ATOM 4306 C C . ALA A 1 552 ? -0.271 51.374 -3.159 1.00 25.17 552 ALA A C 1
ATOM 4308 O O . ALA A 1 552 ? -0.742 50.668 -4.043 1.00 25.17 552 ALA A O 1
ATOM 4309 N N . THR A 1 553 ? -0.296 51.037 -1.862 1.00 26.22 553 THR A N 1
ATOM 4310 C CA . THR A 1 553 ? -1.189 50.127 -1.091 1.00 26.22 553 THR A CA 1
ATOM 4311 C C . THR A 1 553 ? -2.574 50.790 -0.828 1.00 26.22 553 THR A C 1
ATOM 4313 O O . THR A 1 553 ? -2.727 51.940 -1.247 1.00 26.22 553 THR A O 1
ATOM 4316 N N . PRO A 1 554 ? -3.524 50.260 -0.001 1.00 40.38 554 PRO A N 1
ATOM 4317 C CA . PRO A 1 554 ? -3.815 48.888 0.495 1.00 40.38 554 PRO A CA 1
ATOM 4318 C C . PRO A 1 554 ? -5.328 48.517 0.519 1.00 40.38 554 PRO A C 1
ATOM 4320 O O . PRO A 1 554 ? -6.157 49.414 0.544 1.00 40.38 554 PRO A O 1
ATOM 4323 N N . ILE A 1 555 ? -5.690 47.233 0.711 1.00 25.19 555 ILE A N 1
ATOM 4324 C CA . ILE A 1 555 ? -6.789 46.821 1.624 1.00 25.19 555 ILE A CA 1
ATOM 4325 C C . ILE A 1 555 ? -6.435 45.466 2.289 1.00 25.19 555 ILE A C 1
ATOM 4327 O O . ILE A 1 555 ? -5.995 44.543 1.611 1.00 25.19 555 ILE A O 1
ATOM 4331 N N . LEU A 1 556 ? -6.711 45.387 3.602 1.00 24.45 556 LEU A N 1
ATOM 4332 C CA . LEU A 1 556 ? -6.890 44.217 4.489 1.00 24.45 556 LEU A CA 1
ATOM 4333 C C . LEU A 1 556 ? -5.746 43.803 5.455 1.00 24.45 556 LEU A C 1
ATOM 4335 O O . LEU A 1 556 ? -4.989 42.860 5.248 1.00 24.45 556 LEU A O 1
ATOM 4339 N N . THR A 1 557 ? -5.711 44.524 6.583 1.00 25.53 557 THR A N 1
ATOM 4340 C CA . THR A 1 557 ? -5.593 44.045 7.983 1.00 25.53 557 THR A CA 1
ATOM 4341 C C . THR A 1 557 ? -6.309 42.692 8.210 1.00 25.53 557 THR A C 1
ATOM 4343 O O . THR A 1 557 ? -7.332 42.456 7.591 1.00 25.53 557 THR A O 1
ATOM 4346 N N . SER A 1 558 ? -5.898 41.741 9.059 1.00 26.70 558 SER A N 1
ATOM 4347 C CA . SER A 1 558 ? -5.394 41.821 10.439 1.00 26.70 558 SER A CA 1
ATOM 4348 C C . SER A 1 558 ? -4.890 40.448 10.943 1.00 26.70 558 SER A C 1
ATOM 4350 O O . SER A 1 558 ? -5.400 39.419 10.514 1.00 26.70 558 SER A O 1
ATOM 4352 N N . ALA A 1 559 ? -4.023 40.493 11.968 1.00 25.23 559 ALA A N 1
ATOM 4353 C CA . ALA A 1 559 ? -3.719 39.455 12.975 1.00 25.23 559 ALA A CA 1
ATOM 4354 C C . ALA A 1 559 ? -2.535 38.486 12.736 1.00 25.23 559 ALA A C 1
ATOM 4356 O O . ALA A 1 559 ? -2.704 37.278 12.617 1.00 25.23 559 ALA A O 1
ATOM 4357 N N . ILE A 1 560 ? -1.308 39.012 12.850 1.00 28.72 560 ILE A N 1
ATOM 4358 C CA . ILE A 1 560 ? -0.173 38.287 13.454 1.00 28.72 560 ILE A CA 1
ATOM 4359 C C . ILE A 1 560 ? 0.387 39.179 14.564 1.00 28.72 560 ILE A C 1
ATOM 4361 O O . ILE A 1 560 ? 1.147 40.109 14.313 1.00 28.72 560 ILE A O 1
ATOM 4365 N N . ALA A 1 561 ? -0.029 38.911 15.796 1.00 26.20 561 ALA A N 1
ATOM 4366 C CA . ALA A 1 561 ? 0.583 39.451 17.003 1.00 26.20 561 ALA A CA 1
ATOM 4367 C C . ALA A 1 561 ? 0.302 38.482 18.156 1.00 26.20 561 ALA A C 1
ATOM 4369 O O . ALA A 1 561 ? -0.667 38.664 18.883 1.00 26.20 561 ALA A O 1
ATOM 4370 N N . SER A 1 562 ? 1.099 37.413 18.256 1.00 30.81 562 SER A N 1
ATOM 4371 C CA . SER A 1 562 ? 1.427 36.672 19.493 1.00 30.81 562 SER A CA 1
ATOM 4372 C C . SER A 1 562 ? 2.297 35.463 19.139 1.00 30.81 562 SER A C 1
ATOM 4374 O O . SER A 1 562 ? 1.860 34.320 19.200 1.00 30.81 562 SER A O 1
ATOM 4376 N N . LEU A 1 563 ? 3.539 35.711 18.719 1.00 28.50 563 LEU A N 1
ATOM 4377 C CA . LEU A 1 563 ? 4.529 34.647 18.532 1.00 28.50 563 LEU A CA 1
ATOM 4378 C C . LEU A 1 563 ? 5.919 35.069 19.029 1.00 28.50 563 LEU A C 1
ATOM 4380 O O . LEU A 1 563 ? 6.901 34.788 18.367 1.00 28.50 563 LEU A O 1
ATOM 4384 N N . PHE A 1 564 ? 6.015 35.765 20.169 1.00 33.59 564 PHE A N 1
ATOM 4385 C CA . PHE A 1 564 ? 7.305 36.063 20.822 1.00 33.59 564 PHE A CA 1
ATOM 4386 C C . PHE A 1 564 ? 7.195 36.203 22.353 1.00 33.59 564 PHE A C 1
ATOM 4388 O O . PHE A 1 564 ? 7.678 37.168 22.935 1.00 33.59 564 PHE A O 1
ATOM 4395 N N . ALA A 1 565 ? 6.577 35.226 23.029 1.00 32.72 565 ALA A N 1
ATOM 4396 C CA . ALA A 1 565 ? 6.566 35.169 24.502 1.00 32.72 565 ALA A CA 1
ATOM 4397 C C . ALA A 1 565 ? 6.643 33.742 25.094 1.00 32.72 565 ALA A C 1
ATOM 4399 O O . ALA A 1 565 ? 6.171 33.513 26.200 1.00 32.72 565 ALA A O 1
ATOM 4400 N N . GLY A 1 566 ? 7.230 32.769 24.381 1.00 33.12 566 GLY A N 1
ATOM 4401 C CA . GLY A 1 566 ? 7.262 31.361 24.827 1.00 33.12 566 GLY A CA 1
ATOM 4402 C C . GLY A 1 566 ? 8.629 30.669 24.825 1.00 33.12 566 GLY A C 1
ATOM 4403 O O . GLY A 1 566 ? 8.693 29.473 25.077 1.00 33.12 566 GLY A O 1
ATOM 4404 N N . LEU A 1 567 ? 9.724 31.381 24.538 1.00 31.38 567 LEU A N 1
ATOM 4405 C CA . LEU A 1 567 ? 11.049 30.780 24.298 1.00 31.38 567 LEU A CA 1
ATOM 4406 C C . LEU A 1 567 ? 12.127 31.195 25.317 1.00 31.38 567 LEU A C 1
ATOM 4408 O O . LEU A 1 567 ? 13.314 31.169 25.015 1.00 31.38 567 LEU A O 1
ATOM 4412 N N . ALA A 1 568 ? 11.716 31.530 26.545 1.00 33.56 568 ALA A N 1
ATOM 4413 C CA . ALA A 1 568 ? 12.622 31.828 27.662 1.00 33.56 568 ALA A CA 1
ATOM 4414 C C . ALA A 1 568 ? 12.412 30.935 28.908 1.00 33.56 568 ALA A C 1
ATOM 4416 O O . ALA A 1 568 ? 13.039 31.173 29.932 1.00 33.56 568 ALA A O 1
ATOM 4417 N N . GLY A 1 569 ? 11.565 29.897 28.841 1.00 36.88 569 GLY A N 1
ATOM 4418 C CA . GLY A 1 569 ? 11.205 29.059 30.003 1.00 36.88 569 GLY A CA 1
ATOM 4419 C C . GLY A 1 569 ? 11.739 27.620 30.012 1.00 36.88 569 GLY A C 1
ATOM 4420 O O . GLY A 1 569 ? 11.441 26.878 30.940 1.00 36.88 569 GLY A O 1
ATOM 4421 N N . LEU A 1 570 ? 12.502 27.190 29.000 1.00 33.94 570 LEU A N 1
ATOM 4422 C CA . LEU A 1 570 ? 12.881 25.773 28.822 1.00 33.94 570 LEU A CA 1
ATOM 4423 C C . LEU A 1 570 ? 14.376 25.465 29.022 1.00 33.94 570 LEU A C 1
ATOM 4425 O O . LEU A 1 570 ? 14.774 24.307 28.930 1.00 33.94 570 LEU A O 1
ATOM 4429 N N . ALA A 1 571 ? 15.198 26.463 29.362 1.00 34.28 571 ALA A N 1
ATOM 4430 C CA . ALA A 1 571 ? 16.634 26.274 29.603 1.00 34.28 571 ALA A CA 1
ATOM 4431 C C . ALA A 1 571 ? 17.015 26.082 31.090 1.00 34.28 571 ALA A C 1
ATOM 4433 O O . ALA A 1 571 ? 18.121 25.632 31.373 1.00 34.28 571 ALA A O 1
ATOM 4434 N N . GLU A 1 572 ? 16.112 26.337 32.045 1.00 35.06 572 GLU A N 1
ATOM 4435 C CA . GLU A 1 572 ? 16.404 26.193 33.488 1.00 35.06 572 GLU A CA 1
ATOM 4436 C C . GLU A 1 572 ? 15.931 24.862 34.107 1.00 35.06 572 GLU A C 1
ATOM 4438 O O . GLU A 1 572 ? 16.324 24.518 35.220 1.00 35.06 572 GLU A O 1
ATOM 4443 N N . SER A 1 573 ? 15.175 24.034 33.376 1.00 34.84 573 SER A N 1
ATOM 4444 C CA . SER A 1 573 ? 14.652 22.754 33.893 1.00 34.84 573 SER A CA 1
ATOM 4445 C C . SER A 1 573 ? 15.619 21.563 33.766 1.00 34.84 573 SER A C 1
ATOM 4447 O O . SER A 1 573 ? 15.374 20.525 34.380 1.00 34.84 573 SER A O 1
ATOM 4449 N N . PHE A 1 574 ? 16.711 21.670 32.999 1.00 34.41 574 PHE A N 1
ATOM 4450 C CA . PHE A 1 574 ? 17.634 20.543 32.762 1.00 34.41 574 PHE A CA 1
ATOM 4451 C C . PHE A 1 574 ? 18.930 20.587 33.591 1.00 34.41 574 PHE A C 1
ATOM 4453 O O . PHE A 1 574 ? 19.669 19.604 33.624 1.00 34.41 574 PHE A O 1
ATOM 4460 N N . ALA A 1 575 ? 19.184 21.671 34.331 1.00 37.00 575 ALA A N 1
ATOM 4461 C CA . ALA A 1 575 ? 20.368 21.800 35.189 1.00 37.00 575 ALA A CA 1
ATOM 4462 C C . ALA A 1 575 ? 20.147 21.338 36.648 1.00 37.00 575 ALA A C 1
ATOM 4464 O O . ALA A 1 575 ? 21.113 21.210 37.400 1.00 37.00 575 ALA A O 1
ATOM 4465 N N . ALA A 1 576 ? 18.908 21.040 37.062 1.00 37.28 576 ALA A N 1
ATOM 4466 C CA . ALA A 1 576 ? 18.573 20.778 38.468 1.00 37.28 576 ALA A CA 1
ATOM 4467 C C . ALA A 1 576 ? 18.467 19.290 38.874 1.00 37.28 576 ALA A C 1
ATOM 4469 O O . ALA A 1 576 ? 18.370 19.001 40.067 1.00 37.28 576 ALA A O 1
ATOM 4470 N N . THR A 1 577 ? 18.548 18.326 37.947 1.00 37.91 577 THR A N 1
ATOM 4471 C CA . THR A 1 577 ? 18.325 16.895 38.279 1.00 37.91 577 THR A CA 1
ATOM 4472 C C . THR A 1 577 ? 19.569 16.009 38.200 1.00 37.91 577 THR A C 1
ATOM 4474 O O . THR A 1 577 ? 19.496 14.817 38.482 1.00 37.91 577 THR A O 1
ATOM 4477 N N . ARG A 1 578 ? 20.752 16.572 37.921 1.00 37.12 578 ARG A N 1
ATOM 4478 C CA . ARG A 1 578 ? 22.033 15.837 37.944 1.00 37.12 578 ARG A CA 1
ATOM 4479 C C . ARG A 1 578 ? 22.883 16.198 39.164 1.00 37.12 578 ARG A C 1
ATOM 4481 O O . ARG A 1 578 ? 24.076 16.453 39.060 1.00 37.12 578 ARG A O 1
ATOM 4488 N N . LYS A 1 579 ? 22.249 16.262 40.337 1.00 38.25 579 LYS A N 1
ATOM 4489 C CA . LYS A 1 579 ? 22.945 16.339 41.632 1.00 38.25 579 LYS A CA 1
ATOM 4490 C C . LYS A 1 579 ? 22.071 15.828 42.780 1.00 38.25 579 LYS A C 1
ATOM 4492 O O . LYS A 1 579 ? 21.929 16.499 43.791 1.00 38.25 579 LYS A O 1
ATOM 4497 N N . ARG A 1 580 ? 21.444 14.656 42.621 1.00 40.47 580 ARG A N 1
ATOM 4498 C CA . ARG A 1 580 ? 20.824 13.894 43.724 1.00 40.47 580 ARG A CA 1
ATOM 4499 C C . ARG A 1 580 ? 20.540 12.449 43.302 1.00 40.47 580 ARG A C 1
ATOM 4501 O O . ARG A 1 580 ? 19.414 12.114 42.961 1.00 40.47 580 ARG A O 1
ATOM 4508 N N . ARG A 1 581 ? 21.585 11.621 43.343 1.00 38.78 581 ARG A N 1
ATOM 4509 C CA . ARG A 1 581 ? 21.631 10.214 43.794 1.00 38.78 581 ARG A CA 1
ATOM 4510 C C . ARG A 1 581 ? 22.818 9.517 43.130 1.00 38.78 581 ARG A C 1
ATOM 4512 O O . ARG A 1 581 ? 23.076 9.748 41.953 1.00 38.78 581 ARG A O 1
ATOM 4519 N N . ASN A 1 582 ? 23.537 8.776 43.970 1.00 41.56 582 ASN A N 1
ATOM 4520 C CA . ASN A 1 582 ? 24.625 7.860 43.638 1.00 41.56 582 ASN A CA 1
ATOM 4521 C C . ASN A 1 582 ? 24.254 6.903 42.511 1.00 41.56 582 ASN A C 1
ATOM 4523 O O . ASN A 1 582 ? 23.063 6.511 42.472 1.00 41.56 582 ASN A O 1
#